Protein AF-A0A9D6J4E8-F1 (afdb_monomer)

Structure (mmCIF, N/CA/C/O backbone):
data_AF-A0A9D6J4E8-F1
#
_entry.id   AF-A0A9D6J4E8-F1
#
loop_
_atom_site.group_PDB
_atom_site.id
_atom_site.type_symbol
_atom_site.label_atom_id
_atom_site.label_alt_id
_atom_site.label_comp_id
_atom_site.label_asym_id
_atom_site.label_entity_id
_atom_site.label_seq_id
_atom_site.pdbx_PDB_ins_code
_atom_site.Cartn_x
_atom_site.Cartn_y
_atom_site.Cartn_z
_atom_site.occupancy
_atom_site.B_iso_or_equiv
_atom_site.auth_seq_id
_atom_site.auth_comp_id
_atom_site.auth_asym_id
_atom_site.auth_atom_id
_atom_site.pdbx_PDB_model_num
ATOM 1 N N . MET A 1 1 ? -9.056 43.939 -8.887 1.00 37.66 1 MET A N 1
ATOM 2 C CA . MET A 1 1 ? -7.813 43.892 -9.694 1.00 37.66 1 MET A CA 1
ATOM 3 C C . MET A 1 1 ? -7.000 42.600 -9.533 1.00 37.66 1 MET A C 1
ATOM 5 O O . MET A 1 1 ? -6.130 42.392 -10.357 1.00 37.66 1 MET A O 1
ATOM 9 N N . LYS A 1 2 ? -7.251 41.715 -8.546 1.00 39.28 2 LYS A N 1
ATOM 10 C CA . LYS A 1 2 ? -6.410 40.517 -8.325 1.00 39.28 2 LYS A CA 1
ATOM 11 C C . LYS A 1 2 ? -6.839 39.243 -9.080 1.00 39.28 2 LYS A C 1
ATOM 13 O O . LYS A 1 2 ? -5.962 38.513 -9.516 1.00 39.28 2 LYS A O 1
ATOM 18 N N . HIS A 1 3 ? -8.134 39.044 -9.361 1.00 45.72 3 HIS A N 1
ATOM 19 C CA . HIS A 1 3 ? -8.596 37.955 -10.249 1.00 45.72 3 HIS A CA 1
ATOM 20 C C . HIS A 1 3 ? -8.100 38.093 -11.700 1.00 45.72 3 HIS A C 1
ATOM 22 O O . HIS A 1 3 ? -7.985 37.099 -12.407 1.00 45.72 3 HIS A O 1
ATOM 28 N N . ALA A 1 4 ? -7.735 39.311 -12.120 1.00 52.03 4 ALA A N 1
ATOM 29 C CA . ALA A 1 4 ? -7.211 39.569 -13.458 1.00 52.03 4 ALA A CA 1
ATOM 30 C C . ALA A 1 4 ? -5.875 38.851 -13.712 1.00 52.03 4 ALA A C 1
ATOM 32 O O . ALA A 1 4 ? -5.639 38.416 -14.828 1.00 52.03 4 ALA A O 1
ATOM 33 N N . ASN A 1 5 ? -5.040 38.673 -12.680 1.00 64.06 5 ASN A N 1
ATOM 34 C CA . ASN A 1 5 ? -3.705 38.099 -12.852 1.00 64.06 5 ASN A CA 1
ATOM 35 C C . ASN A 1 5 ? -3.770 36.584 -13.114 1.00 64.06 5 ASN A C 1
ATOM 37 O O . ASN A 1 5 ? -3.099 36.084 -14.006 1.00 64.06 5 ASN A O 1
ATOM 41 N N . LEU A 1 6 ? -4.638 35.856 -12.397 1.00 69.00 6 LEU A N 1
ATOM 42 C CA . LEU A 1 6 ? -4.825 34.416 -12.609 1.00 69.00 6 LEU A CA 1
ATOM 43 C C . LEU A 1 6 ? -5.526 34.124 -13.945 1.00 69.00 6 LEU A C 1
ATOM 45 O O . LEU A 1 6 ? -5.092 33.244 -14.687 1.00 69.00 6 LEU A O 1
ATOM 49 N N . GLU A 1 7 ? -6.584 34.871 -14.275 1.00 73.12 7 GLU A N 1
ATOM 50 C CA . GLU A 1 7 ? -7.282 34.720 -15.558 1.00 73.12 7 GLU A CA 1
ATOM 51 C C . GLU A 1 7 ? -6.368 35.041 -16.748 1.00 73.12 7 GLU A C 1
ATOM 53 O O . GLU A 1 7 ? -6.394 34.335 -17.760 1.00 73.12 7 GLU A O 1
ATOM 58 N N . GLU A 1 8 ? -5.522 36.066 -16.628 1.00 79.25 8 GLU A N 1
ATOM 59 C CA . GLU A 1 8 ? -4.539 36.434 -17.645 1.00 79.25 8 GLU A CA 1
ATOM 60 C C . GLU A 1 8 ? -3.449 35.366 -17.800 1.00 79.25 8 GLU A C 1
ATOM 62 O O . GLU A 1 8 ? -3.171 34.949 -18.928 1.00 79.25 8 GLU A O 1
ATOM 67 N N . THR A 1 9 ? -2.908 34.828 -16.701 1.00 79.00 9 THR A N 1
ATOM 68 C CA . THR A 1 9 ? -1.948 33.712 -16.743 1.00 79.00 9 THR A CA 1
ATOM 69 C C . THR A 1 9 ? -2.559 32.463 -17.386 1.00 79.00 9 THR A C 1
ATOM 71 O O . THR A 1 9 ? -1.945 31.866 -18.275 1.00 79.00 9 THR A O 1
ATOM 74 N N . ILE A 1 10 ? -3.795 32.089 -17.033 1.00 79.06 10 ILE A N 1
ATOM 75 C CA . ILE A 1 10 ? -4.491 30.936 -17.635 1.00 79.06 10 ILE A CA 1
ATOM 76 C C . ILE A 1 10 ? -4.748 31.167 -19.132 1.00 79.06 10 ILE A C 1
ATOM 78 O O . ILE A 1 10 ? -4.568 30.256 -19.947 1.00 79.06 10 ILE A O 1
ATOM 82 N N . LYS A 1 11 ? -5.124 32.387 -19.529 1.00 82.00 11 LYS A N 1
ATOM 83 C CA . LYS A 1 11 ? -5.341 32.750 -20.936 1.00 82.00 11 LYS A CA 1
ATOM 84 C C . LYS A 1 11 ? -4.042 32.703 -21.743 1.00 82.00 11 LYS A C 1
ATOM 86 O O . LYS A 1 11 ? -4.035 32.152 -22.845 1.00 82.00 11 LYS A O 1
ATOM 91 N N . ASN A 1 12 ? -2.945 33.215 -21.191 1.00 83.38 12 ASN A N 1
ATOM 92 C CA . ASN A 1 12 ? -1.622 33.178 -21.815 1.00 83.38 12 ASN A CA 1
ATOM 93 C C . ASN A 1 12 ? -1.117 31.738 -21.965 1.00 83.38 12 ASN A C 1
ATOM 95 O O . ASN A 1 12 ? -0.636 31.352 -23.035 1.00 83.38 12 ASN A O 1
ATOM 99 N N . MET A 1 13 ? -1.332 30.910 -20.944 1.00 84.06 13 MET A N 1
ATOM 100 C CA . MET A 1 13 ? -1.040 29.482 -20.990 1.00 84.06 13 MET A CA 1
ATOM 101 C C . MET A 1 13 ? -1.853 28.766 -22.073 1.00 84.06 13 MET A C 1
ATOM 103 O O . MET A 1 13 ? -1.303 27.984 -22.847 1.00 84.06 13 MET A O 1
ATOM 107 N N . LEU A 1 14 ? -3.150 29.059 -22.196 1.00 83.12 14 LEU A N 1
ATOM 108 C CA . LEU A 1 14 ? -3.994 28.474 -23.237 1.00 83.12 14 LEU A CA 1
ATOM 109 C C . LEU A 1 14 ? -3.516 28.847 -24.648 1.00 83.12 14 LEU A C 1
ATOM 111 O O . LEU A 1 14 ? -3.473 27.987 -25.530 1.00 83.12 14 LEU A O 1
ATOM 115 N N . VAL A 1 15 ? -3.150 30.112 -24.875 1.00 86.31 15 VAL A N 1
ATOM 116 C CA . VAL A 1 15 ? -2.596 30.573 -26.160 1.00 86.31 15 VAL A CA 1
ATOM 117 C C . VAL A 1 15 ? -1.291 29.841 -26.472 1.00 86.31 15 VAL A C 1
ATOM 119 O O . VAL A 1 15 ? -1.115 29.338 -27.584 1.00 86.31 15 VAL A O 1
ATOM 122 N N . TYR A 1 16 ? -0.414 29.704 -25.478 1.00 87.75 16 TYR A N 1
ATOM 123 C CA . TYR A 1 16 ? 0.835 28.965 -25.614 1.00 87.75 16 TYR A CA 1
ATOM 124 C C . TYR A 1 16 ? 0.600 27.491 -25.979 1.00 87.75 16 TYR A C 1
ATOM 126 O O . TYR A 1 16 ? 1.163 26.989 -26.956 1.00 87.75 16 TYR A O 1
ATOM 134 N N . LEU A 1 17 ? -0.297 26.808 -25.261 1.00 83.75 17 LEU A N 1
ATOM 135 C CA . LEU A 1 17 ? -0.660 25.413 -25.519 1.00 83.75 17 LEU A CA 1
ATOM 136 C C . LEU A 1 17 ? -1.289 25.223 -26.906 1.00 83.75 17 LEU A C 1
ATOM 138 O O . LEU A 1 17 ? -0.965 24.256 -27.596 1.00 83.75 17 LEU A O 1
ATOM 142 N N . LYS A 1 18 ? -2.132 26.162 -27.363 1.00 84.62 18 LYS A N 1
ATOM 143 C CA . LYS A 1 18 ? -2.696 26.149 -28.725 1.00 84.62 18 LYS A CA 1
ATOM 144 C C . LYS A 1 18 ? -1.604 26.180 -29.804 1.00 84.62 18 LYS A C 1
ATOM 146 O O . LYS A 1 18 ? -1.784 25.541 -30.837 1.00 84.62 18 LYS A O 1
ATOM 151 N N . GLY A 1 19 ? -0.479 26.855 -29.556 1.00 83.56 19 GLY A N 1
ATOM 152 C CA . GLY A 1 19 ? 0.679 26.865 -30.455 1.00 83.56 19 GLY A CA 1
ATOM 153 C C . GLY A 1 19 ? 1.569 25.620 -30.351 1.00 83.56 19 GLY A C 1
ATOM 154 O O . GLY A 1 19 ? 2.047 25.124 -31.368 1.00 83.56 19 GLY A O 1
ATOM 155 N N . GLN A 1 20 ? 1.779 25.085 -29.144 1.00 83.75 20 GLN A N 1
ATOM 156 C CA . GLN A 1 20 ? 2.701 23.961 -28.926 1.00 83.75 20 GLN A CA 1
ATOM 157 C C . GLN A 1 20 ? 2.116 22.589 -29.288 1.00 83.75 20 GLN A C 1
ATOM 159 O O . GLN A 1 20 ? 2.841 21.747 -29.819 1.00 83.75 20 GLN A O 1
ATOM 164 N N . MET A 1 21 ? 0.820 22.348 -29.056 1.00 83.62 21 MET A N 1
ATOM 165 C CA . MET A 1 21 ? 0.212 21.026 -29.301 1.00 83.62 21 MET A CA 1
ATOM 166 C C . MET A 1 21 ? 0.332 20.551 -30.761 1.00 83.62 21 MET A C 1
ATOM 168 O O . MET A 1 21 ? 0.753 19.411 -30.979 1.00 83.62 21 MET A O 1
ATOM 172 N N . PRO A 1 22 ? 0.083 21.397 -31.782 1.00 84.44 22 PRO A N 1
ATOM 173 C CA . PRO A 1 22 ? 0.305 21.014 -33.175 1.00 84.44 22 PRO A CA 1
ATOM 174 C C . PRO A 1 22 ? 1.774 20.705 -33.494 1.00 84.44 22 PRO A C 1
ATOM 176 O O . PRO A 1 22 ? 2.050 19.791 -34.269 1.00 84.44 22 PRO A O 1
ATOM 179 N N . LEU A 1 23 ? 2.718 21.433 -32.886 1.00 83.62 23 LEU A N 1
ATOM 180 C CA . LEU A 1 23 ? 4.156 21.251 -33.117 1.00 83.62 23 LEU A CA 1
ATOM 181 C C . LEU A 1 23 ? 4.665 19.926 -32.550 1.00 83.62 23 LEU A C 1
ATOM 183 O O . LEU A 1 23 ? 5.508 19.287 -33.178 1.00 83.62 23 LEU A O 1
ATOM 187 N N . ILE A 1 24 ? 4.143 19.511 -31.393 1.00 81.50 24 ILE A N 1
ATOM 188 C CA . ILE A 1 24 ? 4.429 18.203 -30.793 1.00 81.50 24 ILE A CA 1
ATOM 189 C C . ILE A 1 24 ? 3.800 17.095 -31.650 1.00 81.50 24 ILE A C 1
ATOM 191 O O . ILE A 1 24 ? 4.481 16.144 -32.019 1.00 81.50 24 ILE A O 1
ATOM 195 N N . ASN A 1 25 ? 2.536 17.251 -32.054 1.00 81.00 25 ASN A N 1
ATOM 196 C CA . ASN A 1 25 ? 1.815 16.256 -32.858 1.00 81.00 25 ASN A CA 1
ATOM 197 C C . ASN A 1 25 ? 2.402 16.048 -34.268 1.00 81.00 25 ASN A C 1
ATOM 199 O O . ASN A 1 25 ? 2.257 14.972 -34.850 1.00 81.00 25 ASN A O 1
ATOM 203 N N . ALA A 1 26 ? 3.048 17.072 -34.832 1.00 82.50 26 ALA A N 1
ATOM 204 C CA . ALA A 1 26 ? 3.680 17.010 -36.147 1.00 82.50 26 ALA A CA 1
ATOM 205 C C . ALA A 1 26 ? 5.002 16.217 -36.163 1.00 82.50 26 ALA A C 1
ATOM 207 O O . ALA A 1 26 ? 5.505 15.906 -37.247 1.00 82.50 26 ALA A O 1
ATOM 208 N N . LYS A 1 27 ? 5.582 15.900 -34.996 1.00 83.44 27 LYS A N 1
ATOM 209 C CA . LYS A 1 27 ? 6.838 15.142 -34.913 1.00 83.44 27 LYS A CA 1
ATOM 210 C C . LYS A 1 27 ? 6.622 13.691 -35.327 1.00 83.44 27 LYS A C 1
ATOM 212 O O . LYS A 1 27 ? 5.590 13.094 -35.031 1.00 83.44 27 LYS A O 1
ATOM 217 N N . ARG A 1 28 ? 7.592 13.114 -36.040 1.00 73.19 28 ARG A N 1
ATOM 218 C CA . ARG A 1 28 ? 7.458 11.754 -36.598 1.00 73.19 28 ARG A CA 1
ATOM 219 C C . ARG A 1 28 ? 8.151 10.705 -35.747 1.00 73.19 28 ARG A C 1
ATOM 221 O O . ARG A 1 28 ? 7.753 9.544 -35.779 1.00 73.19 28 ARG A O 1
ATOM 228 N N . THR A 1 29 ? 9.158 11.110 -34.981 1.00 73.06 29 THR A N 1
ATOM 229 C CA . THR A 1 29 ? 9.931 10.219 -34.117 1.00 73.06 29 THR A CA 1
ATOM 230 C C . THR A 1 29 ? 9.710 10.554 -32.643 1.00 73.06 29 THR A C 1
ATOM 232 O O . THR A 1 29 ? 9.351 11.677 -32.281 1.00 73.06 29 THR A O 1
ATOM 235 N N . ARG A 1 30 ? 9.918 9.553 -31.779 1.00 69.56 30 ARG A N 1
ATOM 236 C CA . ARG A 1 30 ? 9.849 9.709 -30.319 1.00 69.56 30 ARG A CA 1
ATOM 237 C C . ARG A 1 30 ? 10.812 10.791 -29.835 1.00 69.56 30 ARG A C 1
ATOM 239 O O . ARG A 1 30 ? 10.417 11.643 -29.047 1.00 69.56 30 ARG A O 1
ATOM 246 N N . ASP A 1 31 ? 12.046 10.775 -30.327 1.00 70.88 31 ASP A N 1
ATOM 247 C CA . ASP A 1 31 ? 13.104 11.670 -29.852 1.00 70.88 31 ASP A CA 1
ATOM 248 C C . ASP A 1 31 ? 12.828 13.134 -30.225 1.00 70.88 31 ASP A C 1
ATOM 250 O O . ASP A 1 31 ? 13.025 14.032 -29.409 1.00 70.88 31 ASP A O 1
ATOM 254 N N . GLU A 1 32 ? 12.259 13.384 -31.408 1.00 76.00 32 GLU A N 1
ATOM 255 C CA . GLU A 1 32 ? 11.808 14.720 -31.817 1.00 76.00 32 GLU A CA 1
ATOM 256 C C . GLU A 1 32 ? 10.644 15.242 -30.963 1.00 76.00 32 GLU A C 1
ATOM 258 O O . GLU A 1 32 ? 10.605 16.429 -30.627 1.00 76.00 32 GLU A O 1
ATOM 263 N N . ALA A 1 33 ? 9.687 14.372 -30.621 1.00 74.50 33 ALA A N 1
ATOM 264 C CA . ALA A 1 33 ? 8.556 14.726 -29.767 1.00 74.50 33 ALA A CA 1
ATOM 265 C C . ALA A 1 33 ? 9.020 15.040 -28.338 1.00 74.50 33 ALA A C 1
ATOM 267 O O . ALA A 1 33 ? 8.624 16.057 -27.773 1.00 74.50 33 ALA A O 1
ATOM 268 N N . VAL A 1 34 ? 9.913 14.215 -27.782 1.00 71.88 34 VAL A N 1
ATOM 269 C CA . VAL A 1 34 ? 10.505 14.416 -26.450 1.00 71.88 34 VAL A CA 1
ATOM 270 C C . VAL A 1 34 ? 11.312 15.712 -26.395 1.00 71.88 34 VAL A C 1
ATOM 272 O O . VAL A 1 34 ? 11.173 16.478 -25.443 1.00 71.88 34 VAL A O 1
ATOM 275 N N . PHE A 1 35 ? 12.097 16.012 -27.430 1.00 78.56 35 PHE A N 1
ATOM 276 C CA . PHE A 1 35 ? 12.834 17.271 -27.517 1.00 78.56 35 PHE A CA 1
ATOM 277 C C . PHE A 1 35 ? 11.896 18.488 -27.559 1.00 78.56 35 PHE A C 1
ATOM 279 O O . PHE A 1 35 ? 12.124 19.476 -26.861 1.00 78.56 35 PHE A O 1
ATOM 286 N N . GLN A 1 36 ? 10.796 18.408 -28.315 1.00 80.44 36 GLN A N 1
ATOM 287 C CA . GLN A 1 36 ? 9.792 19.476 -28.357 1.00 80.44 36 GLN A CA 1
ATOM 288 C C . GLN A 1 36 ? 9.077 19.653 -27.008 1.00 80.44 36 GLN A C 1
ATOM 290 O O . GLN A 1 36 ? 8.837 20.782 -26.583 1.00 80.44 36 GLN A O 1
ATOM 295 N N . ILE A 1 37 ? 8.773 18.553 -26.312 1.00 78.88 37 ILE A N 1
ATOM 296 C CA . ILE A 1 37 ? 8.213 18.575 -24.954 1.00 78.88 37 ILE A CA 1
ATOM 297 C C . ILE A 1 37 ? 9.196 19.249 -23.992 1.00 78.88 37 ILE A C 1
ATOM 299 O O . ILE A 1 37 ? 8.795 20.118 -23.223 1.00 78.88 37 ILE A O 1
ATOM 303 N N . GLN A 1 38 ? 10.489 18.928 -24.082 1.00 77.94 38 GLN A N 1
ATOM 304 C CA . GLN A 1 38 ? 11.520 19.552 -23.255 1.00 77.94 38 GLN A CA 1
ATOM 305 C C . GLN A 1 38 ? 11.602 21.068 -23.463 1.00 77.94 38 GLN A C 1
ATOM 307 O O . GLN A 1 38 ? 11.731 21.815 -22.495 1.00 77.94 38 GLN A O 1
ATOM 312 N N . GLN A 1 39 ? 11.466 21.538 -24.703 1.00 79.38 39 GLN A N 1
ATOM 313 C CA . GLN A 1 39 ? 11.395 22.972 -24.985 1.00 79.38 39 GLN A CA 1
ATOM 314 C C . GLN A 1 39 ? 10.123 23.621 -24.424 1.00 79.38 39 GLN A C 1
ATOM 316 O O . GLN A 1 39 ? 10.170 24.763 -23.968 1.00 79.38 39 GLN A O 1
ATOM 321 N N . ALA A 1 40 ? 8.998 22.900 -24.426 1.00 79.88 40 ALA A N 1
ATOM 322 C CA . ALA A 1 40 ? 7.738 23.408 -23.894 1.00 79.88 40 ALA A CA 1
ATOM 323 C C . ALA A 1 40 ? 7.721 23.504 -22.357 1.00 79.88 40 ALA A C 1
ATOM 325 O O . ALA A 1 40 ? 7.070 24.383 -21.789 1.00 79.88 40 ALA A O 1
ATOM 326 N N . LEU A 1 41 ? 8.464 22.628 -21.679 1.00 77.69 41 LEU A N 1
ATOM 327 C CA . LEU A 1 41 ? 8.456 22.497 -20.222 1.00 77.69 41 LEU A CA 1
ATOM 328 C C . LEU A 1 41 ? 8.928 23.728 -19.466 1.00 77.69 41 LEU A C 1
ATOM 330 O O . LEU A 1 41 ? 8.362 24.027 -18.421 1.00 77.69 41 LEU A O 1
ATOM 334 N N . ASN A 1 42 ? 9.935 24.442 -19.967 1.00 76.50 42 ASN A N 1
ATOM 335 C CA . ASN A 1 42 ? 10.449 25.622 -19.269 1.00 76.50 42 ASN A CA 1
ATOM 336 C C . ASN A 1 42 ? 9.353 26.681 -19.095 1.00 76.50 42 ASN A C 1
ATOM 338 O O . ASN A 1 42 ? 9.220 27.254 -18.021 1.00 76.50 42 ASN A O 1
ATOM 342 N N . ASN A 1 43 ? 8.509 26.861 -20.112 1.00 79.44 43 ASN A N 1
ATOM 343 C CA . ASN A 1 43 ? 7.391 27.796 -20.043 1.00 79.44 43 ASN A CA 1
ATOM 344 C C . ASN A 1 43 ? 6.227 27.241 -19.214 1.00 79.44 43 ASN A C 1
ATOM 346 O O . ASN A 1 43 ? 5.610 27.991 -18.467 1.00 79.44 43 ASN A O 1
ATOM 350 N N . LEU A 1 44 ? 5.945 25.934 -19.289 1.00 79.50 44 LEU A N 1
ATOM 351 C CA . LEU A 1 44 ? 4.917 25.309 -18.443 1.00 79.50 44 LEU A CA 1
ATOM 352 C C . LEU A 1 44 ? 5.270 25.368 -16.952 1.00 79.50 44 LEU A C 1
ATOM 354 O O . LEU A 1 44 ? 4.382 25.579 -16.132 1.00 79.50 44 LEU A O 1
ATOM 358 N N . ARG A 1 45 ? 6.555 25.241 -16.601 1.00 79.25 45 ARG A N 1
ATOM 359 C CA . ARG A 1 45 ? 7.051 25.443 -15.233 1.00 79.25 45 ARG A CA 1
ATOM 360 C C . ARG A 1 45 ? 6.832 26.878 -14.769 1.00 79.25 45 ARG A C 1
ATOM 362 O O . ARG A 1 45 ? 6.291 27.068 -13.689 1.00 79.25 45 ARG A O 1
ATOM 369 N N . SER A 1 46 ? 7.171 27.864 -15.601 1.00 79.06 46 SER A N 1
ATOM 370 C CA . SER A 1 46 ? 6.906 29.272 -15.286 1.00 79.06 46 SER A CA 1
ATOM 371 C C . SER A 1 46 ? 5.415 29.537 -15.072 1.00 79.06 46 SER A C 1
ATOM 373 O O . SER A 1 46 ? 5.053 30.133 -14.064 1.00 79.06 46 SER A O 1
ATOM 375 N N . PHE A 1 47 ? 4.540 29.014 -15.940 1.00 80.31 47 PHE A N 1
ATOM 376 C CA . PHE A 1 47 ? 3.091 29.148 -15.758 1.00 80.31 47 PHE A CA 1
ATOM 377 C C . PHE A 1 47 ? 2.591 28.466 -14.480 1.00 80.31 47 PHE A C 1
ATOM 379 O O . PHE A 1 47 ? 1.741 29.027 -13.796 1.00 80.31 47 PHE A O 1
ATOM 386 N N . ALA A 1 48 ? 3.117 27.288 -14.127 1.00 74.19 48 ALA A N 1
ATOM 387 C CA . ALA A 1 48 ? 2.767 26.615 -12.876 1.00 74.19 48 ALA A CA 1
ATOM 388 C C . ALA A 1 48 ? 3.127 27.479 -11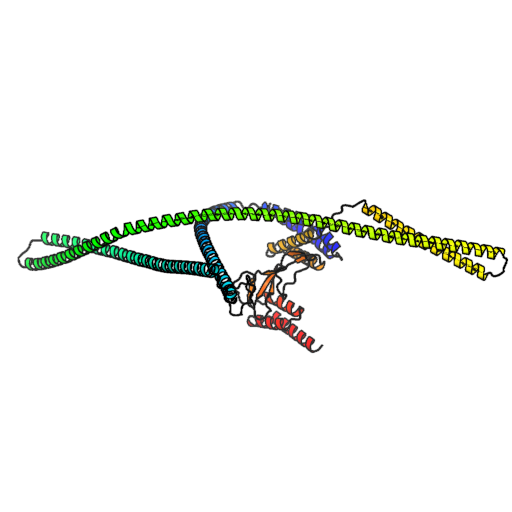.656 1.00 74.19 48 ALA A C 1
ATOM 390 O O . ALA A 1 48 ? 2.275 27.721 -10.805 1.00 74.19 48 ALA A O 1
ATOM 391 N N . THR A 1 49 ? 4.349 28.015 -11.616 1.00 77.81 49 THR A N 1
ATOM 392 C CA . THR A 1 49 ? 4.804 28.897 -10.533 1.00 77.81 49 THR A CA 1
ATOM 393 C C . THR A 1 49 ? 4.007 30.202 -10.476 1.00 77.81 49 THR A C 1
ATOM 395 O O . THR A 1 49 ? 3.647 30.654 -9.394 1.00 77.81 49 THR A O 1
ATOM 398 N N . GLU A 1 50 ? 3.682 30.808 -11.619 1.00 76.06 50 GLU A N 1
ATOM 399 C CA . GLU A 1 50 ? 2.847 32.016 -11.676 1.00 76.06 50 GLU A CA 1
ATOM 400 C C . GLU A 1 50 ? 1.423 31.761 -11.168 1.00 76.06 50 GLU A C 1
ATOM 402 O O . GLU A 1 50 ? 0.886 32.580 -10.425 1.00 76.06 50 GLU A O 1
ATOM 407 N N . ILE A 1 51 ? 0.828 30.614 -11.514 1.00 73.38 51 ILE A N 1
ATOM 408 C CA . ILE A 1 51 ? -0.488 30.200 -11.010 1.00 73.38 51 ILE A CA 1
ATOM 409 C C . ILE A 1 51 ? -0.436 29.973 -9.496 1.00 73.38 51 ILE A C 1
ATOM 411 O O . ILE A 1 51 ? -1.331 30.428 -8.787 1.00 73.38 51 ILE A O 1
ATOM 415 N N . GLU A 1 52 ? 0.605 29.315 -8.985 1.00 71.44 52 GLU A N 1
ATOM 416 C CA . GLU A 1 52 ? 0.795 29.095 -7.546 1.00 71.44 52 GLU A CA 1
ATOM 417 C C . GLU A 1 52 ? 0.964 30.414 -6.781 1.00 71.44 52 GLU A C 1
ATOM 419 O O . GLU A 1 52 ? 0.327 30.620 -5.747 1.00 71.44 52 GLU A O 1
ATOM 424 N N . LEU A 1 53 ? 1.757 31.345 -7.315 1.00 69.62 53 LEU A N 1
ATOM 425 C CA . LEU A 1 53 ? 1.943 32.675 -6.736 1.00 69.62 53 LEU A CA 1
ATOM 426 C C . LEU A 1 53 ? 0.657 33.508 -6.788 1.00 69.62 53 LEU A C 1
ATOM 428 O O . LEU A 1 53 ? 0.341 34.203 -5.820 1.00 69.62 53 LEU A O 1
ATOM 432 N N . ALA A 1 54 ? -0.103 33.434 -7.883 1.00 66.38 54 ALA A N 1
ATOM 433 C CA . ALA A 1 54 ? -1.384 34.120 -8.030 1.00 66.38 54 ALA A CA 1
ATOM 434 C C . ALA A 1 54 ? -2.448 33.555 -7.074 1.00 66.38 54 ALA A C 1
ATOM 436 O O . ALA A 1 54 ? -3.172 34.326 -6.447 1.00 66.38 54 ALA A O 1
ATOM 437 N N . ALA A 1 55 ? -2.490 32.231 -6.900 1.00 62.06 55 ALA A N 1
ATOM 438 C CA . ALA A 1 55 ? -3.369 31.563 -5.943 1.00 62.06 55 ALA A CA 1
ATOM 439 C C . ALA A 1 55 ? -3.002 31.896 -4.485 1.00 62.06 55 ALA A C 1
ATOM 441 O O . ALA A 1 55 ? -3.883 32.094 -3.655 1.00 62.06 55 ALA A O 1
ATOM 442 N N . ALA A 1 56 ? -1.710 32.026 -4.167 1.00 56.44 56 ALA A N 1
ATOM 443 C CA . ALA A 1 56 ? -1.242 32.387 -2.827 1.00 56.44 56 ALA A CA 1
ATOM 444 C C . ALA A 1 56 ? -1.464 33.870 -2.463 1.00 56.44 56 ALA A C 1
ATOM 446 O O . ALA A 1 56 ? -1.423 34.232 -1.288 1.00 56.44 56 ALA A O 1
ATOM 447 N N . SER A 1 57 ? -1.673 34.748 -3.451 1.00 51.38 57 SER A N 1
ATOM 448 C CA . SER A 1 57 ? -1.772 36.203 -3.256 1.00 51.38 57 SER A CA 1
ATOM 449 C C . SER A 1 57 ? -3.202 36.761 -3.322 1.00 51.38 57 SER A C 1
ATOM 451 O O . SER A 1 57 ? -3.391 37.988 -3.281 1.00 51.38 57 SER A O 1
ATOM 453 N N . GLU A 1 58 ? -4.202 35.876 -3.360 1.00 50.31 58 GLU A N 1
ATOM 454 C CA . GLU A 1 58 ? -5.632 36.179 -3.297 1.00 50.31 58 GLU A CA 1
ATOM 455 C C . GLU A 1 58 ? -6.044 36.566 -1.854 1.00 50.31 58 GLU A C 1
ATOM 457 O O . GLU A 1 58 ? -6.035 35.724 -0.958 1.00 50.31 58 GLU A O 1
ATOM 462 N N . PRO A 1 59 ? -6.381 37.840 -1.558 1.00 45.03 59 PRO A N 1
ATOM 463 C CA . PRO A 1 59 ? -6.980 38.203 -0.287 1.00 45.03 59 PRO A CA 1
ATOM 464 C C . PRO A 1 59 ? -8.470 37.874 -0.369 1.00 45.03 59 PRO A C 1
ATOM 466 O O . PRO A 1 59 ? -9.187 38.430 -1.206 1.00 45.03 59 PRO A O 1
ATOM 469 N N . GLN A 1 60 ? -8.942 37.001 0.517 1.00 45.66 60 GLN A N 1
ATOM 470 C CA . GLN A 1 60 ? -10.373 36.853 0.765 1.00 45.66 60 GLN A CA 1
ATOM 471 C C . GLN A 1 60 ? -10.973 38.227 1.109 1.00 45.66 60 GLN A C 1
ATOM 473 O O . GLN A 1 60 ? -10.312 39.072 1.722 1.00 45.66 60 GLN A O 1
ATOM 478 N N . SER A 1 61 ? -12.202 38.487 0.655 1.00 48.03 61 SER A N 1
ATOM 479 C CA . SER A 1 61 ? -12.869 39.783 0.826 1.00 48.03 61 SER A CA 1
ATOM 480 C C . SER A 1 61 ? -12.858 40.217 2.309 1.00 48.03 61 SER A C 1
ATOM 482 O O . SER A 1 61 ? -12.938 39.366 3.187 1.00 48.03 61 SER A O 1
ATOM 484 N N . PRO A 1 62 ? -12.757 41.512 2.660 1.00 50.91 62 PRO A N 1
ATOM 485 C CA . PRO A 1 62 ? -12.650 41.938 4.063 1.00 50.91 62 PRO A CA 1
ATOM 486 C C . PRO A 1 62 ? -13.924 41.700 4.897 1.00 50.91 62 PRO A C 1
ATOM 488 O O . PRO A 1 62 ? -13.851 41.722 6.125 1.00 50.91 62 PRO A O 1
ATOM 491 N N . SER A 1 63 ? -15.083 41.477 4.265 1.00 47.50 63 SER A N 1
ATOM 492 C CA . SER A 1 63 ? -16.314 41.049 4.947 1.00 47.50 63 SER A CA 1
ATOM 493 C C . SER A 1 63 ? -16.323 39.546 5.196 1.00 47.50 63 SER A C 1
ATOM 495 O O . SER A 1 63 ? -16.639 39.120 6.305 1.00 47.50 63 SER A O 1
ATOM 497 N N . ASP A 1 64 ? -15.896 38.757 4.209 1.00 45.41 64 ASP A N 1
ATOM 498 C CA . ASP A 1 64 ? -15.811 37.308 4.359 1.00 45.41 64 ASP A CA 1
ATOM 499 C C . ASP A 1 64 ? -14.645 36.948 5.267 1.00 45.41 64 ASP A C 1
ATOM 501 O O . ASP A 1 64 ? -14.805 36.092 6.105 1.00 45.41 64 ASP A O 1
ATOM 505 N N . SER A 1 65 ? -13.522 37.666 5.228 1.00 46.88 65 SER A N 1
ATOM 506 C CA . SER A 1 65 ? -12.390 37.480 6.137 1.00 46.88 65 SER A CA 1
ATOM 507 C C . SER A 1 65 ? -12.747 37.810 7.580 1.00 46.88 65 SER A C 1
ATOM 509 O O . SER A 1 65 ? -12.261 37.121 8.457 1.00 46.88 65 SER A O 1
ATOM 511 N N . LYS A 1 66 ? -13.593 38.805 7.871 1.00 50.69 66 LYS A N 1
ATOM 512 C CA . LYS A 1 66 ? -14.021 39.064 9.258 1.00 50.69 66 LYS A CA 1
ATOM 513 C C . LYS A 1 66 ? -15.018 38.024 9.756 1.00 50.69 66 LYS A C 1
ATOM 515 O O . LYS A 1 66 ? -14.896 37.585 10.894 1.00 50.69 66 LYS A O 1
ATOM 520 N N . ASN A 1 67 ? -15.958 37.611 8.908 1.00 53.94 67 ASN A N 1
ATOM 521 C CA . ASN A 1 67 ? -16.917 36.561 9.247 1.00 53.94 67 ASN A CA 1
ATOM 522 C C . ASN A 1 67 ? -16.233 35.194 9.354 1.00 53.94 67 ASN A C 1
ATOM 524 O O . ASN A 1 67 ? -16.467 34.488 10.321 1.00 53.94 67 ASN A O 1
ATOM 528 N N . LEU A 1 68 ? -15.318 34.876 8.439 1.00 51.69 68 LEU A N 1
ATOM 529 C CA . LEU A 1 68 ? -14.481 33.681 8.456 1.00 51.69 68 LEU A CA 1
ATOM 530 C C . LEU A 1 68 ? -13.442 33.737 9.562 1.00 51.69 68 LEU A C 1
ATOM 532 O O . LEU A 1 68 ? -13.147 32.689 10.094 1.00 51.69 68 LEU A O 1
ATOM 536 N N . SER A 1 69 ? -12.890 34.895 9.942 1.00 55.44 69 SER A N 1
ATOM 537 C CA . SER A 1 69 ? -12.013 35.010 11.118 1.00 55.44 69 SER A CA 1
ATOM 538 C C . SER A 1 69 ? -12.795 34.809 12.407 1.00 55.44 69 SER A C 1
ATOM 540 O O . SER A 1 69 ? -12.286 34.168 13.313 1.00 55.44 69 SER A O 1
ATOM 542 N N . HIS A 1 70 ? -14.032 35.300 12.484 1.00 62.06 70 HIS A N 1
ATOM 543 C CA . HIS A 1 70 ? -14.895 35.079 13.638 1.00 62.06 70 HIS A CA 1
ATOM 544 C C . HIS A 1 70 ? -15.396 33.628 13.711 1.00 62.06 70 HIS A C 1
ATOM 546 O O . HIS A 1 70 ? -15.344 33.010 14.771 1.00 62.06 70 HIS A O 1
ATOM 552 N N . GLU A 1 71 ? -15.809 33.042 12.585 1.00 62.12 71 GLU A N 1
ATOM 553 C CA . GLU A 1 71 ? -16.118 31.614 12.486 1.00 62.12 71 GLU A CA 1
ATOM 554 C C . GLU A 1 71 ? -14.871 30.759 12.703 1.00 62.12 71 GLU A C 1
ATOM 556 O O . GLU A 1 71 ? -14.976 29.741 13.371 1.00 62.12 71 GLU A O 1
ATOM 561 N N . LEU A 1 72 ? -13.688 31.170 12.235 1.00 59.22 72 LEU A N 1
ATOM 562 C CA . LEU A 1 72 ? -12.415 30.508 12.528 1.00 59.22 72 LEU A CA 1
ATOM 563 C C . LEU A 1 72 ? -12.075 30.617 13.998 1.00 59.22 72 LEU A C 1
ATOM 565 O O . LEU A 1 72 ? -11.594 29.637 14.523 1.00 59.22 72 LEU A O 1
ATOM 569 N N . GLU A 1 73 ? -12.317 31.731 14.679 1.00 69.44 73 GLU A N 1
ATOM 570 C CA . GLU A 1 73 ? -12.098 31.827 16.123 1.00 69.44 73 GLU A CA 1
ATOM 571 C C . GLU A 1 73 ? -13.063 30.915 16.882 1.00 69.44 73 GLU A C 1
ATOM 573 O O . GLU A 1 73 ? -12.644 30.188 17.779 1.00 69.44 73 GLU A O 1
ATOM 578 N N . ILE A 1 74 ? -14.343 30.880 16.500 1.00 68.31 74 ILE A N 1
ATOM 579 C CA . ILE A 1 74 ? -15.340 29.984 17.105 1.00 68.31 74 ILE A CA 1
ATOM 580 C C . ILE A 1 74 ? -14.979 28.521 16.836 1.00 68.31 74 ILE A C 1
ATOM 582 O O . ILE A 1 74 ? -14.991 27.702 17.757 1.00 68.31 74 ILE A O 1
ATOM 586 N N . LEU A 1 75 ? -14.623 28.193 15.595 1.00 58.50 75 LEU A N 1
ATOM 587 C CA . LEU A 1 75 ? -14.205 26.860 15.185 1.00 58.50 75 LEU A CA 1
ATOM 588 C C . LEU A 1 75 ? -12.855 26.498 15.786 1.00 58.50 75 LEU A C 1
ATOM 590 O O . LEU A 1 75 ? -12.709 25.364 16.190 1.00 58.50 75 LEU A O 1
ATOM 594 N N . GLN A 1 76 ? -11.902 27.413 15.938 1.00 65.94 76 GLN A N 1
ATOM 595 C CA . GLN A 1 76 ? -10.627 27.182 16.623 1.00 65.94 76 GLN A CA 1
ATOM 596 C C . GLN A 1 76 ? -10.857 26.951 18.106 1.00 65.94 76 GLN A C 1
ATOM 598 O O . GLN A 1 76 ? -10.227 26.078 18.679 1.00 65.94 76 GLN A O 1
ATOM 603 N N . HIS A 1 77 ? -11.783 27.669 18.737 1.00 71.38 77 HIS A N 1
ATOM 604 C CA . HIS A 1 77 ? -12.076 27.483 20.151 1.00 71.38 77 HIS A CA 1
ATOM 605 C C . HIS A 1 77 ? -12.869 26.192 20.407 1.00 71.38 77 HIS A C 1
ATOM 607 O O . HIS A 1 77 ? -12.672 25.539 21.435 1.00 71.38 77 HIS A O 1
ATOM 613 N N . ALA A 1 78 ? -13.755 25.811 19.481 1.00 62.16 78 ALA A N 1
ATOM 614 C CA . ALA A 1 78 ? -14.439 24.522 19.481 1.00 62.16 78 ALA A CA 1
ATOM 615 C C . ALA A 1 78 ? -13.467 23.384 19.155 1.00 62.16 78 ALA A C 1
ATOM 617 O O . ALA A 1 78 ? -13.491 22.360 19.827 1.00 62.16 78 ALA A O 1
ATOM 618 N N . ASN A 1 79 ? -12.571 23.588 18.193 1.00 61.97 79 ASN A N 1
ATOM 619 C CA . ASN A 1 79 ? -11.559 22.628 17.789 1.00 61.97 79 ASN A CA 1
ATOM 620 C C . ASN A 1 79 ? -10.498 22.474 18.875 1.00 61.97 79 ASN A C 1
ATOM 622 O O . ASN A 1 79 ? -10.165 21.354 19.166 1.00 61.97 79 ASN A O 1
ATOM 626 N N . GLN A 1 80 ? -10.091 23.512 19.607 1.00 72.12 80 GLN A N 1
ATOM 627 C CA . GLN A 1 80 ? -9.228 23.383 20.791 1.00 72.12 80 GLN A CA 1
ATOM 628 C C . GLN A 1 80 ? -9.902 22.609 21.930 1.00 72.12 80 GLN A C 1
ATOM 630 O O . GLN A 1 80 ? -9.241 21.874 22.658 1.00 72.12 80 GLN A O 1
ATOM 635 N N . ARG A 1 81 ? -11.224 22.750 22.109 1.00 70.00 81 ARG A N 1
ATOM 636 C CA . ARG A 1 81 ? -11.973 21.946 23.092 1.00 70.00 81 ARG A CA 1
ATOM 637 C C . ARG A 1 81 ? -12.130 20.501 22.640 1.00 70.00 81 ARG A C 1
ATOM 639 O O . ARG A 1 81 ? -11.988 19.603 23.462 1.00 70.00 81 ARG A O 1
ATOM 646 N N . MET A 1 82 ? -12.427 20.283 21.361 1.00 62.06 82 MET A N 1
ATOM 647 C CA . MET A 1 82 ? -12.514 18.949 20.777 1.00 62.06 82 MET A CA 1
ATOM 648 C C . MET A 1 82 ? -11.146 18.288 20.727 1.00 62.06 82 MET A C 1
ATOM 650 O O . MET A 1 82 ? -11.069 17.132 21.079 1.00 62.06 82 MET A O 1
ATOM 654 N N . GLU A 1 83 ? -10.080 19.006 20.393 1.00 67.12 83 GLU A N 1
ATOM 655 C CA . GLU A 1 83 ? -8.686 18.579 20.477 1.00 67.12 83 GLU A CA 1
ATOM 656 C C . GLU A 1 83 ? -8.336 18.276 21.924 1.00 67.12 83 GLU A C 1
ATOM 658 O O . GLU A 1 83 ? -7.811 17.214 22.175 1.00 67.12 83 GLU A O 1
ATOM 663 N N . GLY A 1 84 ? -8.693 19.112 22.903 1.00 73.00 84 GLY A N 1
ATOM 664 C CA . GLY A 1 84 ? -8.477 18.805 24.321 1.00 73.00 84 GLY A CA 1
ATOM 665 C C . GLY A 1 84 ? -9.207 17.538 24.786 1.00 73.00 84 GLY A C 1
ATOM 666 O O . GLY A 1 84 ? -8.625 16.710 25.482 1.00 73.00 84 GLY A O 1
ATOM 667 N N . ALA A 1 85 ? -10.462 17.349 24.368 1.00 66.12 85 ALA A N 1
ATOM 668 C CA . ALA A 1 85 ? -11.233 16.139 24.654 1.00 66.12 85 ALA A CA 1
ATOM 669 C C . ALA A 1 85 ? -10.699 14.916 23.888 1.00 66.12 85 ALA A C 1
ATOM 671 O O . ALA A 1 85 ? -10.624 13.826 24.444 1.00 66.12 85 ALA A O 1
ATOM 672 N N . LEU A 1 86 ? -10.279 15.103 22.638 1.00 60.03 86 LEU A N 1
ATOM 673 C CA . LEU A 1 86 ? -9.675 14.087 21.785 1.00 60.03 86 LEU A CA 1
ATOM 674 C C . LEU A 1 86 ? -8.294 13.713 22.309 1.00 60.03 86 LEU A C 1
ATOM 676 O O . LEU A 1 86 ? -7.986 12.542 22.300 1.00 60.03 86 LEU A O 1
ATOM 680 N N . PHE A 1 87 ? -7.495 14.646 22.821 1.00 71.25 87 PHE A N 1
ATOM 681 C CA . PHE A 1 87 ? -6.209 14.384 23.462 1.00 71.25 87 PHE A CA 1
ATOM 682 C C . PHE A 1 87 ? -6.408 13.615 24.761 1.00 71.25 87 PHE A C 1
ATOM 684 O O . PHE A 1 87 ? -5.673 12.673 25.005 1.00 71.25 87 PHE A O 1
ATOM 691 N N . GLN A 1 88 ? -7.434 13.933 25.554 1.00 72.00 88 GLN A N 1
ATOM 692 C CA . GLN A 1 88 ? -7.771 13.132 26.734 1.00 72.00 88 GLN A CA 1
ATOM 693 C C . GLN A 1 88 ? -8.255 11.723 26.366 1.00 72.00 88 GLN A C 1
ATOM 695 O O . GLN A 1 88 ? -7.880 10.759 27.028 1.00 72.00 88 GLN A O 1
ATOM 700 N N . GLU A 1 89 ? -9.074 11.576 25.324 1.00 67.44 89 GLU A N 1
ATOM 701 C CA . GLU A 1 89 ? -9.521 10.261 24.848 1.00 67.44 89 GLU A CA 1
ATOM 702 C C . GLU A 1 89 ? -8.420 9.498 24.103 1.00 67.44 89 GLU A C 1
ATOM 704 O O . GLU A 1 89 ? -8.357 8.280 24.205 1.00 67.44 89 GLU A O 1
ATOM 709 N N . MET A 1 90 ? -7.509 10.187 23.418 1.00 64.25 90 MET A N 1
ATOM 710 C CA . MET A 1 90 ? -6.315 9.613 22.803 1.00 64.25 90 MET A CA 1
ATOM 711 C C . MET A 1 90 ? -5.313 9.199 23.867 1.00 64.25 90 MET A C 1
ATOM 713 O O . MET A 1 90 ? -4.778 8.116 23.733 1.00 64.25 90 MET A O 1
ATOM 717 N N . ASP A 1 91 ? -5.111 9.963 24.941 1.00 71.81 91 ASP A N 1
ATOM 718 C CA . ASP A 1 91 ? -4.279 9.544 26.074 1.00 71.81 91 ASP A CA 1
ATOM 719 C C . ASP A 1 91 ? -4.874 8.304 26.743 1.00 71.81 91 ASP A C 1
ATOM 721 O O . ASP A 1 91 ? -4.157 7.347 27.013 1.00 71.81 91 ASP A O 1
ATOM 725 N N . LYS A 1 92 ? -6.197 8.254 26.948 1.00 72.75 92 LYS A N 1
ATOM 726 C CA . LYS A 1 92 ? -6.864 7.043 27.456 1.00 72.75 92 LYS A CA 1
ATOM 727 C C . LYS A 1 92 ? -6.732 5.872 26.486 1.00 72.75 92 LYS A C 1
ATOM 729 O O . LYS A 1 92 ? -6.380 4.779 26.908 1.00 72.75 92 LYS A O 1
ATOM 734 N N . ALA A 1 93 ? -6.988 6.080 25.197 1.00 64.50 93 ALA A N 1
ATOM 735 C CA . ALA A 1 93 ? -6.890 5.040 24.178 1.00 64.50 93 ALA A CA 1
ATOM 736 C C . ALA A 1 93 ? -5.444 4.585 23.954 1.00 64.50 93 ALA A C 1
ATOM 738 O O . ALA A 1 93 ? -5.216 3.416 23.665 1.00 64.50 93 ALA A O 1
ATOM 739 N N . GLN A 1 94 ? -4.471 5.476 24.115 1.00 69.75 94 GLN A N 1
ATOM 740 C CA . GLN A 1 94 ? -3.050 5.183 24.016 1.00 69.75 94 GLN A CA 1
ATOM 741 C C . GLN A 1 94 ? -2.570 4.447 25.259 1.00 69.75 94 GLN A C 1
ATOM 743 O O . GLN A 1 94 ? -1.839 3.481 25.092 1.00 69.75 94 GLN A O 1
ATOM 748 N N . ASN A 1 95 ? -3.063 4.797 26.451 1.00 72.19 95 ASN A N 1
ATOM 749 C CA . ASN A 1 95 ? -2.860 4.018 27.675 1.00 72.19 95 ASN A CA 1
ATOM 750 C C . ASN A 1 95 ? -3.479 2.619 27.556 1.00 72.19 95 ASN A C 1
ATOM 752 O O . ASN A 1 95 ? -2.820 1.630 27.843 1.00 72.19 95 ASN A O 1
ATOM 756 N N . PHE A 1 96 ? -4.700 2.498 27.029 1.00 69.94 96 PHE A N 1
ATOM 757 C CA . PHE A 1 96 ? -5.293 1.187 26.762 1.00 69.94 96 PHE A CA 1
ATOM 758 C C . PHE A 1 96 ? -4.565 0.433 25.648 1.00 69.94 96 PHE A C 1
ATOM 760 O O . PHE A 1 96 ? -4.475 -0.788 25.696 1.00 69.94 96 PHE A O 1
ATOM 767 N N . SER A 1 97 ? -4.025 1.125 24.644 1.00 66.94 97 SER A N 1
ATOM 768 C CA . SER A 1 97 ? -3.241 0.502 23.578 1.00 66.94 97 SER A CA 1
ATOM 769 C C . SER A 1 97 ? -1.880 0.031 24.082 1.00 66.94 97 SER A C 1
ATOM 771 O O . SER A 1 97 ? -1.431 -1.022 23.640 1.00 66.94 97 SER A O 1
ATOM 773 N N . THR A 1 98 ? -1.220 0.766 24.980 1.00 73.56 98 THR A N 1
ATOM 774 C CA . THR A 1 98 ? 0.038 0.340 25.605 1.00 73.56 98 THR A CA 1
ATOM 775 C C . THR A 1 98 ? -0.198 -0.779 26.610 1.00 73.56 98 THR A C 1
ATOM 777 O O . THR A 1 98 ? 0.578 -1.728 26.626 1.00 73.56 98 THR A O 1
ATOM 780 N N . GLU A 1 99 ? -1.291 -0.744 27.375 1.00 73.25 99 GLU A N 1
ATOM 781 C CA . GLU A 1 99 ? -1.715 -1.853 28.238 1.00 73.25 99 GLU A CA 1
ATOM 782 C C . GLU A 1 99 ? -2.054 -3.106 27.417 1.00 73.25 99 GLU A C 1
ATOM 784 O O . GLU A 1 99 ? -1.586 -4.197 27.734 1.00 73.25 99 GLU A O 1
ATOM 789 N N . LEU A 1 100 ? -2.791 -2.964 26.310 1.00 70.25 100 LEU A N 1
ATOM 790 C CA . LEU A 1 100 ? -3.124 -4.076 25.417 1.00 70.25 100 LEU A CA 1
ATOM 791 C C . LEU A 1 100 ? -1.878 -4.647 24.727 1.00 70.25 100 LEU A C 1
ATOM 793 O O . LEU A 1 100 ? -1.768 -5.864 24.584 1.00 70.25 100 LEU A O 1
ATOM 797 N N . GLU A 1 101 ? -0.949 -3.796 24.287 1.00 70.81 101 GLU A N 1
ATOM 798 C CA . GLU A 1 101 ? 0.299 -4.240 23.661 1.00 70.81 101 GLU A CA 1
ATOM 799 C C . GLU A 1 101 ? 1.231 -4.901 24.683 1.00 70.81 101 GLU A C 1
ATOM 801 O O . GLU A 1 101 ? 1.825 -5.931 24.378 1.00 70.81 101 GLU A O 1
ATOM 806 N N . SER A 1 102 ? 1.263 -4.398 25.921 1.00 76.81 102 SER A N 1
ATOM 807 C CA . SER A 1 102 ? 1.940 -5.041 27.052 1.00 76.81 102 SER A CA 1
ATOM 808 C C . SER A 1 102 ? 1.347 -6.426 27.335 1.00 76.81 102 SER A C 1
ATOM 810 O O . SER A 1 102 ? 2.072 -7.419 27.365 1.00 76.81 102 SER A O 1
ATOM 812 N N . CYS A 1 103 ? 0.017 -6.555 27.404 1.00 67.31 103 CYS A N 1
ATOM 813 C CA . CYS A 1 103 ? -0.640 -7.856 27.552 1.00 67.31 103 CYS A CA 1
ATOM 814 C C . CYS A 1 103 ? -0.356 -8.806 26.376 1.00 67.31 103 CYS A C 1
ATOM 816 O O . CYS A 1 103 ? -0.172 -10.004 26.589 1.00 67.31 103 CYS A O 1
ATOM 818 N N . LYS A 1 104 ? -0.299 -8.306 25.135 1.00 74.44 104 LYS A N 1
ATOM 819 C CA . LYS A 1 104 ? 0.049 -9.127 23.962 1.00 74.44 104 LYS A CA 1
ATOM 820 C C . LYS A 1 104 ? 1.504 -9.581 23.981 1.00 74.44 104 LYS A C 1
ATOM 822 O O . LYS A 1 104 ? 1.756 -10.729 23.625 1.00 74.44 104 LYS A O 1
ATOM 827 N N . GLN A 1 105 ? 2.433 -8.724 24.398 1.00 72.56 105 GLN A N 1
ATOM 828 C CA . GLN A 1 105 ? 3.842 -9.086 24.562 1.00 72.56 105 GLN A CA 1
ATOM 829 C C . GLN A 1 105 ? 4.004 -10.150 25.647 1.00 72.56 105 GLN A C 1
ATOM 831 O O . GLN A 1 105 ? 4.613 -11.180 25.381 1.00 72.56 105 GLN A O 1
ATOM 836 N N . LEU A 1 106 ? 3.344 -9.986 26.797 1.00 72.19 106 LEU A N 1
ATOM 837 C CA . LEU A 1 106 ? 3.337 -10.991 27.864 1.00 72.19 106 LEU A CA 1
ATOM 838 C C . LEU A 1 106 ? 2.771 -12.340 27.390 1.00 72.19 106 LEU A C 1
ATOM 840 O O . LEU A 1 106 ? 3.314 -13.393 27.721 1.00 72.19 106 LEU A O 1
ATOM 844 N N . LEU A 1 107 ? 1.711 -12.335 26.574 1.00 72.62 107 LEU A N 1
ATOM 845 C CA . LEU A 1 107 ? 1.159 -13.562 25.989 1.00 72.62 107 LEU A CA 1
ATOM 846 C C . LEU A 1 107 ? 2.099 -14.197 24.952 1.00 72.62 107 LEU A C 1
ATOM 848 O O . LEU A 1 107 ? 2.250 -15.417 24.949 1.00 72.62 107 LEU A O 1
ATOM 852 N N . GLN A 1 108 ? 2.757 -13.402 24.102 1.00 72.81 108 GLN A N 1
ATOM 853 C CA . GLN A 1 108 ? 3.729 -13.904 23.123 1.00 72.81 108 GLN A CA 1
ATOM 854 C C . GLN A 1 108 ? 4.988 -14.467 23.786 1.00 72.81 108 GLN A C 1
ATOM 856 O O . GLN A 1 108 ? 5.487 -15.506 23.358 1.00 72.81 108 GLN A O 1
ATOM 861 N N . GLU A 1 109 ? 5.483 -13.821 24.839 1.00 70.75 109 GLU A N 1
ATOM 862 C CA . GLU A 1 109 ? 6.611 -14.311 25.630 1.00 70.75 109 GLU A CA 1
ATOM 863 C C . GLU A 1 109 ? 6.245 -15.606 26.357 1.00 70.75 109 GLU A C 1
ATOM 865 O O . GLU A 1 109 ? 6.995 -16.580 26.285 1.00 70.75 109 GLU A O 1
ATOM 870 N N . ARG A 1 110 ? 5.052 -15.674 26.965 1.00 77.19 110 ARG A N 1
ATOM 871 C CA . ARG A 1 110 ? 4.533 -16.904 27.576 1.00 77.19 110 ARG A CA 1
ATOM 872 C C . ARG A 1 110 ? 4.452 -18.044 26.561 1.00 77.19 110 ARG A C 1
ATOM 874 O O . ARG A 1 110 ? 4.920 -19.146 26.843 1.00 77.19 110 ARG A O 1
ATOM 881 N N . ASP A 1 111 ? 3.878 -17.798 25.387 1.00 78.06 111 ASP A N 1
ATOM 882 C CA . ASP A 1 111 ? 3.734 -18.821 24.349 1.00 78.06 111 ASP A CA 1
ATOM 883 C C . ASP A 1 111 ? 5.103 -19.242 23.780 1.00 78.06 111 ASP A C 1
ATOM 885 O O . ASP A 1 111 ? 5.324 -20.426 23.523 1.00 78.06 111 ASP A O 1
ATOM 889 N N . GLY A 1 112 ? 6.055 -18.308 23.674 1.00 79.50 112 GLY A N 1
ATOM 890 C CA . GLY A 1 112 ? 7.448 -18.588 23.320 1.00 79.50 112 GLY A CA 1
ATOM 891 C C . GLY A 1 112 ? 8.147 -19.494 24.337 1.00 79.50 112 GLY A C 1
ATOM 892 O O . GLY A 1 112 ? 8.763 -20.487 23.949 1.00 79.50 112 GLY A O 1
ATOM 893 N N . ILE A 1 113 ? 7.985 -19.216 25.634 1.00 75.44 113 ILE A N 1
ATOM 894 C CA . ILE A 1 113 ? 8.525 -20.046 26.722 1.00 75.44 113 ILE A CA 1
ATOM 895 C C . ILE A 1 113 ? 7.889 -21.440 26.701 1.00 75.44 113 ILE A C 1
ATOM 897 O O . ILE A 1 113 ? 8.596 -22.442 26.817 1.00 75.44 113 ILE A O 1
ATOM 901 N N . ILE A 1 114 ? 6.568 -21.535 26.520 1.00 75.75 114 ILE A N 1
ATOM 902 C CA . ILE A 1 114 ? 5.864 -22.822 26.427 1.00 75.75 114 ILE A CA 1
ATOM 903 C C . ILE A 1 114 ? 6.413 -23.651 25.261 1.00 75.75 114 ILE A C 1
ATOM 905 O O . ILE A 1 114 ? 6.657 -24.851 25.415 1.00 75.75 114 ILE A O 1
ATOM 909 N N . GLU A 1 115 ? 6.631 -23.030 24.104 1.00 81.81 115 GLU A N 1
ATOM 910 C CA . GLU A 1 115 ? 7.113 -23.738 22.922 1.00 81.81 115 GLU A CA 1
ATOM 911 C C . GLU A 1 115 ? 8.594 -24.129 23.043 1.00 81.81 115 GLU A C 1
ATOM 913 O O . GLU A 1 115 ? 8.974 -25.240 22.668 1.00 81.81 115 GLU A O 1
ATOM 918 N N . GLU A 1 116 ? 9.427 -23.289 23.663 1.00 78.88 116 GLU A N 1
ATOM 919 C CA . GLU A 1 116 ? 10.807 -23.639 24.007 1.00 78.88 116 GLU A CA 1
ATOM 920 C C . GLU A 1 116 ? 10.856 -24.835 24.970 1.00 78.88 116 GLU A C 1
ATOM 922 O O . GLU A 1 116 ? 11.599 -25.793 24.738 1.00 78.88 116 GLU A O 1
ATOM 927 N N . LYS A 1 117 ? 10.010 -24.845 26.008 1.00 73.69 117 LYS A N 1
ATOM 928 C CA . LYS A 1 117 ? 9.921 -25.962 26.959 1.00 73.69 117 LYS A CA 1
ATOM 929 C C . LYS A 1 117 ? 9.416 -27.244 26.302 1.00 73.69 117 LYS A C 1
ATOM 931 O O . LYS A 1 117 ? 9.970 -28.310 26.566 1.00 73.69 117 LYS A O 1
ATOM 936 N N . LYS A 1 118 ? 8.440 -27.173 25.392 1.00 80.12 118 LYS A N 1
ATOM 937 C CA . LYS A 1 118 ? 8.020 -28.338 24.592 1.00 80.12 118 LYS A CA 1
ATOM 938 C C . LYS A 1 118 ? 9.145 -28.871 23.712 1.00 80.12 118 LYS A C 1
ATOM 940 O O . LYS A 1 118 ? 9.321 -30.086 23.638 1.00 80.12 118 LYS A O 1
ATOM 945 N N . ASN A 1 119 ? 9.918 -27.992 23.075 1.00 78.56 119 ASN A N 1
ATOM 946 C CA . ASN A 1 119 ? 11.055 -28.391 22.248 1.00 78.56 119 ASN A CA 1
ATOM 947 C C . ASN A 1 119 ? 12.166 -29.039 23.085 1.00 78.56 119 ASN A C 1
ATOM 949 O O . ASN A 1 119 ? 12.693 -30.077 22.687 1.00 78.56 119 ASN A O 1
ATOM 953 N N . GLN A 1 120 ? 12.453 -28.512 24.280 1.00 76.06 120 GLN A N 1
ATOM 954 C CA . GLN A 1 120 ? 13.375 -29.136 25.238 1.00 76.06 120 GLN A CA 1
ATOM 955 C C . GLN A 1 120 ? 12.879 -30.526 25.672 1.00 76.06 120 GLN A C 1
ATOM 957 O O . GLN A 1 120 ? 13.658 -31.478 25.691 1.00 76.06 120 GLN A O 1
ATOM 962 N N . ILE A 1 121 ? 11.578 -30.686 25.944 1.00 73.25 121 ILE A N 1
ATOM 963 C CA . ILE A 1 121 ? 10.968 -31.989 26.263 1.00 73.25 121 ILE A CA 1
ATOM 964 C C . ILE A 1 121 ? 11.086 -32.964 25.081 1.00 73.25 121 ILE A C 1
ATOM 966 O O . ILE A 1 121 ? 11.420 -34.132 25.277 1.00 73.25 121 ILE A O 1
ATOM 970 N N . LEU A 1 122 ? 10.842 -32.508 23.851 1.00 77.88 122 LEU A N 1
ATOM 971 C CA . LEU A 1 122 ? 10.992 -33.320 22.640 1.00 77.88 122 LEU A CA 1
ATOM 972 C C . LEU A 1 122 ? 12.446 -33.753 22.413 1.00 77.88 122 LEU A C 1
ATOM 974 O O . LEU A 1 122 ? 12.694 -34.914 22.079 1.00 77.88 122 LEU A O 1
ATOM 978 N N . GLU A 1 123 ? 13.411 -32.858 22.624 1.00 77.38 123 GLU A N 1
ATOM 979 C CA . GLU A 1 123 ? 14.832 -33.177 22.496 1.00 77.38 123 GLU A CA 1
ATOM 980 C C . GLU A 1 123 ? 15.288 -34.168 23.576 1.00 77.38 123 GLU A C 1
ATOM 982 O O . GLU A 1 123 ? 15.966 -35.151 23.262 1.00 77.38 123 GLU A O 1
ATOM 987 N N . LEU A 1 124 ? 14.859 -33.976 24.827 1.00 72.56 124 LEU A N 1
ATOM 988 C CA . LEU A 1 124 ? 15.128 -34.901 25.931 1.00 72.56 124 LEU A CA 1
ATOM 989 C C . LEU A 1 124 ? 14.511 -36.280 25.677 1.00 72.56 124 LEU A C 1
ATOM 991 O O . LEU A 1 124 ? 15.202 -37.285 25.826 1.00 72.56 124 LEU A O 1
ATOM 995 N N . ASN A 1 125 ? 13.266 -36.345 25.199 1.00 70.81 125 ASN A N 1
ATOM 996 C CA . ASN A 1 125 ? 12.618 -37.604 24.823 1.00 70.81 125 ASN A CA 1
ATOM 997 C C . ASN A 1 125 ? 13.335 -38.300 23.654 1.00 70.81 125 ASN A C 1
ATOM 999 O O . ASN A 1 125 ? 13.467 -39.522 23.650 1.00 70.81 125 ASN A O 1
ATOM 1003 N N . SER A 1 126 ? 13.851 -37.539 22.683 1.00 73.12 126 SER A N 1
ATOM 1004 C CA . SER A 1 126 ? 14.663 -38.076 21.582 1.00 73.12 126 SER A CA 1
ATOM 1005 C C . SER A 1 126 ? 16.007 -38.627 22.072 1.00 73.12 126 SER A C 1
ATOM 1007 O O . SER A 1 126 ? 16.455 -39.676 21.607 1.00 73.12 126 SER A O 1
ATOM 1009 N N . ARG A 1 127 ? 16.648 -37.971 23.049 1.00 71.12 127 ARG A N 1
ATOM 1010 C CA . ARG A 1 127 ? 17.879 -38.464 23.693 1.00 71.12 127 ARG A CA 1
ATOM 1011 C C . ARG A 1 127 ? 17.625 -39.715 24.536 1.00 71.12 127 ARG A C 1
ATOM 1013 O O . ARG A 1 127 ? 18.377 -40.673 24.394 1.00 71.12 127 ARG A O 1
ATOM 1020 N N . LEU A 1 128 ? 16.543 -39.747 25.315 1.00 61.34 128 LEU A N 1
ATOM 1021 C CA . LEU A 1 128 ? 16.095 -40.920 26.077 1.00 61.34 128 LEU A CA 1
ATOM 1022 C C . LEU A 1 128 ? 15.784 -42.110 25.161 1.00 61.34 128 LEU A C 1
ATOM 1024 O O . LEU A 1 128 ? 16.227 -43.222 25.435 1.00 61.34 128 LEU A O 1
ATOM 1028 N N . GLY A 1 129 ? 15.109 -41.875 24.032 1.00 65.31 129 GLY A N 1
ATOM 1029 C CA . GLY A 1 129 ? 14.848 -42.907 23.024 1.00 65.31 129 GLY A CA 1
ATOM 1030 C C . GLY A 1 129 ? 16.111 -43.421 22.320 1.00 65.31 129 GLY A C 1
ATOM 1031 O O . GLY A 1 129 ? 16.171 -44.584 21.932 1.00 65.31 129 GLY A O 1
ATOM 1032 N N . LYS A 1 130 ? 17.147 -42.584 22.178 1.00 59.28 130 LYS A N 1
ATOM 1033 C CA . LYS A 1 130 ? 18.459 -42.996 21.645 1.00 59.28 130 LYS A CA 1
ATOM 1034 C C . LYS A 1 130 ? 19.328 -43.709 22.685 1.00 59.28 130 LYS A C 1
ATOM 1036 O O . LYS A 1 130 ? 20.151 -44.532 22.303 1.00 59.28 130 LYS A O 1
ATOM 1041 N N . GLN A 1 131 ? 19.158 -43.409 23.973 1.00 50.69 131 GLN A N 1
ATOM 1042 C CA . GLN A 1 131 ? 19.887 -44.048 25.073 1.00 50.69 131 GLN A CA 1
ATOM 1043 C C . GLN A 1 131 ? 19.282 -45.398 25.481 1.00 50.69 131 GLN A C 1
ATOM 1045 O O . GLN A 1 131 ? 20.036 -46.294 25.839 1.00 50.69 131 GLN A O 1
ATOM 1050 N N . SER A 1 132 ? 17.964 -45.590 25.353 1.00 48.03 132 SER A N 1
ATOM 1051 C CA . SER A 1 132 ? 17.313 -46.891 25.586 1.00 48.03 132 SER A CA 1
ATOM 1052 C C . SER A 1 132 ? 17.545 -47.916 24.466 1.00 48.03 132 SER A C 1
ATOM 1054 O O . SER A 1 132 ? 17.289 -49.101 24.662 1.00 48.03 132 SER A O 1
ATOM 1056 N N . ALA A 1 133 ? 18.047 -47.477 23.305 1.00 43.34 133 ALA A N 1
ATOM 1057 C CA . ALA A 1 133 ? 18.379 -48.329 22.162 1.00 43.34 133 ALA A CA 1
ATOM 1058 C C . ALA A 1 133 ? 19.835 -48.848 22.163 1.00 43.34 133 ALA A C 1
ATOM 1060 O O . ALA A 1 133 ? 20.215 -49.575 21.246 1.00 43.34 133 ALA A O 1
ATOM 1061 N N . ILE A 1 134 ? 20.656 -48.485 23.158 1.00 48.38 134 ILE A N 1
ATOM 1062 C CA . ILE A 1 134 ? 22.032 -48.983 23.304 1.00 48.38 134 ILE A CA 1
ATOM 1063 C C . ILE A 1 134 ? 22.043 -50.012 24.440 1.00 48.38 134 ILE A C 1
ATOM 1065 O O . ILE A 1 134 ? 21.729 -49.687 25.581 1.00 48.38 134 ILE A O 1
ATOM 1069 N N . GLU A 1 135 ? 22.369 -51.259 24.096 1.00 42.22 135 GLU A N 1
ATOM 1070 C CA . GLU A 1 135 ? 22.432 -52.414 25.000 1.00 42.22 135 GLU A CA 1
ATOM 1071 C C . GLU A 1 135 ? 23.282 -52.180 26.268 1.00 42.22 135 GLU A C 1
ATOM 1073 O O . GLU A 1 135 ? 24.221 -51.376 26.266 1.00 42.22 135 GLU A O 1
ATOM 1078 N N . PRO A 1 136 ? 22.962 -52.889 27.369 1.00 46.34 136 PRO A N 1
ATOM 1079 C CA . PRO A 1 136 ? 23.316 -52.487 28.719 1.00 46.34 136 PRO A CA 1
ATOM 1080 C C . PRO A 1 136 ? 24.769 -52.836 29.049 1.00 46.34 136 PRO A C 1
ATOM 1082 O O . PRO A 1 136 ? 25.136 -54.002 29.188 1.00 46.34 136 PRO A O 1
ATOM 1085 N N . GLN A 1 137 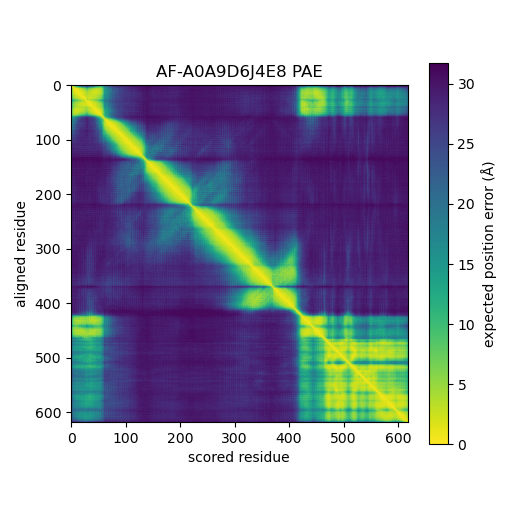? 25.588 -51.814 29.275 1.00 41.66 137 GLN A N 1
ATOM 1086 C CA . GLN A 1 137 ? 26.725 -51.924 30.182 1.00 41.66 137 GLN A CA 1
ATOM 1087 C C . GLN A 1 137 ? 26.482 -50.949 31.329 1.00 41.66 137 GLN A C 1
ATOM 1089 O O . GLN A 1 137 ? 26.417 -49.739 31.121 1.00 41.66 137 GLN A O 1
ATOM 1094 N N . SER A 1 138 ? 26.258 -51.517 32.516 1.00 49.16 138 SER A N 1
ATOM 1095 C CA . SER A 1 138 ? 25.951 -50.817 33.762 1.00 49.16 138 SER A CA 1
ATOM 1096 C C . SER A 1 138 ? 27.138 -49.952 34.177 1.00 49.16 138 SER A C 1
ATOM 1098 O O . SER A 1 138 ? 28.091 -50.442 34.788 1.00 49.16 138 SER A O 1
ATOM 1100 N N . ASP A 1 139 ? 27.091 -48.676 33.815 1.00 52.47 139 ASP A N 1
ATOM 1101 C CA . ASP A 1 139 ? 27.988 -47.667 34.357 1.00 52.47 139 ASP A CA 1
ATOM 1102 C C . ASP A 1 139 ? 27.239 -46.949 35.494 1.00 52.47 139 ASP A C 1
ATOM 1104 O O . ASP A 1 139 ? 26.305 -46.189 35.219 1.00 52.47 139 ASP A O 1
ATOM 1108 N N . PRO A 1 140 ? 27.591 -47.191 36.770 1.00 58.09 140 PRO A N 1
ATOM 1109 C CA . PRO A 1 140 ? 26.870 -46.635 37.914 1.00 58.09 140 PRO A CA 1
ATOM 1110 C C . PRO A 1 140 ? 26.882 -45.099 37.937 1.00 58.09 140 PRO A C 1
ATOM 1112 O O . PRO A 1 140 ? 26.015 -44.499 38.566 1.00 58.09 140 PRO A O 1
ATOM 1115 N N . ALA A 1 141 ? 27.808 -44.448 37.218 1.00 57.22 141 ALA A N 1
ATOM 1116 C CA . ALA A 1 141 ? 27.801 -42.998 37.029 1.00 57.22 141 ALA A CA 1
ATOM 1117 C C . ALA A 1 141 ? 26.667 -42.530 36.098 1.00 57.22 141 ALA A C 1
ATOM 1119 O O . ALA A 1 141 ? 26.067 -41.484 36.337 1.00 57.22 141 ALA A O 1
ATOM 1120 N N . ARG A 1 142 ? 26.333 -43.318 35.066 1.00 55.06 142 ARG A N 1
ATOM 1121 C CA . ARG A 1 142 ? 25.187 -43.054 34.182 1.00 55.06 142 ARG A CA 1
ATOM 1122 C C . ARG A 1 142 ? 23.868 -43.312 34.886 1.00 55.06 142 ARG A C 1
ATOM 1124 O O . ARG A 1 142 ? 22.960 -42.505 34.737 1.00 55.06 142 ARG A O 1
ATOM 1131 N N . ASP A 1 143 ? 23.774 -44.383 35.667 1.00 59.09 143 ASP A N 1
ATOM 1132 C CA . ASP A 1 143 ? 22.559 -44.676 36.433 1.00 59.09 143 ASP A CA 1
ATOM 1133 C C . ASP A 1 143 ? 22.326 -43.623 37.529 1.00 59.09 143 ASP A C 1
ATOM 1135 O O . ASP A 1 143 ? 21.199 -43.163 37.702 1.00 59.09 143 ASP A O 1
ATOM 1139 N N . ALA A 1 144 ? 23.389 -43.145 38.191 1.00 68.25 144 ALA A N 1
ATOM 1140 C CA . ALA A 1 144 ? 23.304 -42.028 39.133 1.00 68.25 144 ALA A CA 1
ATOM 1141 C C . ALA A 1 144 ? 22.871 -40.719 38.452 1.00 68.25 144 ALA A C 1
ATOM 1143 O O . ALA A 1 144 ? 22.015 -40.013 38.976 1.00 68.25 144 ALA A O 1
ATOM 1144 N N . GLN A 1 145 ? 23.401 -40.421 37.262 1.00 67.81 145 GLN A N 1
ATOM 1145 C CA . GLN A 1 145 ? 23.038 -39.219 36.508 1.00 67.81 145 GLN A CA 1
ATOM 1146 C C . GLN A 1 145 ? 21.608 -39.287 35.944 1.00 67.81 145 GLN A C 1
ATOM 1148 O O . GLN A 1 145 ? 20.916 -38.273 35.883 1.00 67.81 145 GLN A O 1
ATOM 1153 N N . ILE A 1 146 ? 21.139 -40.478 35.562 1.00 67.62 146 ILE A N 1
ATOM 1154 C CA . ILE A 1 146 ? 19.750 -40.709 35.147 1.00 67.62 146 ILE A CA 1
ATOM 1155 C C . ILE A 1 146 ? 18.802 -40.545 36.339 1.00 67.62 146 ILE A C 1
ATOM 1157 O O . ILE A 1 146 ? 17.739 -39.950 36.174 1.00 67.62 146 ILE A O 1
ATOM 1161 N N . GLU A 1 147 ? 19.160 -41.030 37.531 1.00 72.06 147 GLU A N 1
ATOM 1162 C CA . GLU A 1 147 ? 18.341 -40.814 38.731 1.00 72.06 147 GLU A CA 1
ATOM 1163 C C . GLU A 1 147 ? 18.358 -39.359 39.215 1.00 72.06 147 GLU A C 1
ATOM 1165 O O . GLU A 1 147 ? 17.313 -38.838 39.600 1.00 72.06 147 GLU A O 1
ATOM 1170 N N . GLU A 1 148 ? 19.483 -38.651 39.104 1.00 74.50 148 GLU A N 1
ATOM 1171 C CA . GLU A 1 148 ? 19.556 -37.211 39.386 1.00 74.50 148 GLU A CA 1
ATOM 1172 C C . GLU A 1 148 ? 18.651 -36.409 38.436 1.00 74.50 148 GLU A C 1
ATOM 1174 O O . GLU A 1 148 ? 17.837 -35.599 38.878 1.00 74.50 148 GLU A O 1
ATOM 1179 N N . GLN A 1 149 ? 18.689 -36.713 37.135 1.00 69.94 149 GLN A N 1
ATOM 1180 C CA . GLN A 1 149 ? 17.818 -36.074 36.142 1.00 69.94 149 GLN A CA 1
ATOM 1181 C C . GLN A 1 149 ? 16.340 -36.442 36.319 1.00 69.94 149 GLN A C 1
ATOM 1183 O O . GLN A 1 149 ? 15.464 -35.610 36.080 1.00 69.94 149 GLN A O 1
ATOM 1188 N N . LYS A 1 150 ? 16.025 -37.668 36.754 1.00 72.44 150 LYS A N 1
ATOM 1189 C CA . LYS A 1 150 ? 14.650 -38.046 37.112 1.00 72.44 150 LYS A CA 1
ATOM 1190 C C . LYS A 1 150 ? 14.163 -37.279 38.337 1.00 72.44 150 LYS A C 1
ATOM 1192 O O . LYS A 1 150 ? 13.018 -36.832 38.322 1.00 72.44 150 LYS A O 1
ATOM 1197 N N . HIS A 1 151 ? 15.009 -37.092 39.349 1.00 74.69 151 HIS A N 1
ATOM 1198 C CA . HIS A 1 151 ? 14.691 -36.263 40.510 1.00 74.69 151 HIS A CA 1
ATOM 1199 C C . HIS A 1 151 ? 14.469 -34.798 40.126 1.00 74.69 151 HIS A C 1
ATOM 1201 O O . HIS A 1 151 ? 13.517 -34.186 40.603 1.00 74.69 151 HIS A O 1
ATOM 1207 N N . GLU A 1 152 ? 15.269 -34.255 39.211 1.00 75.69 152 GLU A N 1
ATOM 1208 C CA . GLU A 1 152 ? 15.127 -32.877 38.733 1.00 75.69 152 GLU A CA 1
ATOM 1209 C C . GLU A 1 152 ? 13.855 -32.686 37.883 1.00 75.69 152 GLU A C 1
ATOM 1211 O O . GLU A 1 152 ? 13.111 -31.723 38.066 1.00 75.69 152 GLU A O 1
ATOM 1216 N N . ILE A 1 153 ? 13.523 -33.651 37.015 1.00 68.50 153 ILE A N 1
ATOM 1217 C CA . ILE A 1 153 ? 12.254 -33.668 36.265 1.00 68.50 153 ILE A CA 1
ATOM 1218 C C . ILE A 1 153 ? 11.056 -33.813 37.209 1.00 68.50 153 ILE A C 1
ATOM 1220 O O . ILE A 1 153 ? 10.012 -33.203 36.969 1.00 68.50 153 ILE A O 1
ATOM 1224 N N . PHE A 1 154 ? 11.182 -34.620 38.263 1.00 76.56 154 PHE A N 1
ATOM 1225 C CA . PHE A 1 154 ? 10.140 -34.768 39.272 1.00 76.56 154 PHE A CA 1
ATOM 1226 C C . PHE A 1 154 ? 9.923 -33.450 40.029 1.00 76.56 154 PHE A C 1
ATOM 1228 O O . PHE A 1 154 ? 8.793 -32.975 40.068 1.00 76.56 154 PHE A O 1
ATOM 1235 N N . ALA A 1 155 ? 10.995 -32.800 40.492 1.00 76.81 155 ALA A N 1
ATOM 1236 C CA . ALA A 1 155 ? 10.935 -31.503 41.168 1.00 76.81 155 ALA A CA 1
ATOM 1237 C C . ALA A 1 155 ? 10.343 -30.397 40.274 1.00 76.81 155 ALA A C 1
ATOM 1239 O O . ALA A 1 155 ? 9.526 -29.596 40.721 1.00 76.81 155 ALA A O 1
ATOM 1240 N N . LEU A 1 156 ? 10.691 -30.370 38.982 1.00 69.38 156 LEU A N 1
ATOM 1241 C CA . LEU A 1 156 ? 10.115 -29.415 38.030 1.00 69.38 156 LEU A CA 1
ATOM 1242 C C . LEU A 1 156 ? 8.629 -29.676 37.758 1.00 69.38 156 LEU A C 1
ATOM 1244 O O . LEU A 1 156 ? 7.873 -28.724 37.588 1.00 69.38 156 LEU A O 1
ATOM 1248 N N . ARG A 1 157 ? 8.192 -30.941 37.716 1.00 74.88 157 ARG A N 1
ATOM 1249 C CA . ARG A 1 157 ? 6.764 -31.287 37.596 1.00 74.88 157 ARG A CA 1
ATOM 1250 C C . ARG A 1 157 ? 5.985 -30.918 38.851 1.00 74.88 157 ARG A C 1
ATOM 1252 O O . ARG A 1 157 ? 4.854 -30.464 38.726 1.00 74.88 157 ARG A O 1
ATOM 1259 N N . GLU A 1 158 ? 6.591 -31.092 40.017 1.00 76.62 158 GLU A N 1
ATOM 1260 C CA . GLU A 1 158 ? 6.022 -30.708 41.307 1.00 76.62 158 GLU A CA 1
ATOM 1261 C C . GLU A 1 158 ? 5.853 -29.183 41.392 1.00 76.62 158 GLU A C 1
ATOM 1263 O O . GLU A 1 158 ? 4.752 -28.715 41.656 1.00 76.62 158 GLU A O 1
ATOM 1268 N N . LEU A 1 159 ? 6.863 -28.401 40.990 1.00 73.19 159 LEU A N 1
ATOM 1269 C CA . LEU A 1 159 ? 6.760 -26.938 40.877 1.00 73.19 159 LEU A CA 1
ATOM 1270 C C . LEU A 1 159 ? 5.697 -26.482 39.866 1.00 73.19 159 LEU A C 1
ATOM 1272 O O . LEU A 1 159 ? 4.994 -25.502 40.103 1.00 73.19 159 LEU A O 1
ATOM 1276 N N . LEU A 1 160 ? 5.562 -27.176 38.731 1.00 68.44 160 LEU A N 1
ATOM 1277 C CA . LEU A 1 160 ? 4.539 -26.860 37.728 1.00 68.44 160 LEU A CA 1
ATOM 1278 C C . LEU A 1 160 ? 3.128 -27.179 38.242 1.00 68.44 160 LEU A C 1
ATOM 1280 O O . LEU A 1 160 ? 2.176 -26.474 37.913 1.00 68.44 160 LEU A O 1
ATOM 1284 N N . HIS A 1 161 ? 3.003 -28.225 39.063 1.00 72.75 161 HIS A N 1
ATOM 1285 C CA . HIS A 1 161 ? 1.762 -28.566 39.743 1.00 72.75 161 HIS A CA 1
ATOM 1286 C C . HIS A 1 161 ? 1.420 -27.534 40.823 1.00 72.75 161 HIS A C 1
ATOM 1288 O O . HIS A 1 161 ? 0.303 -27.027 40.815 1.00 72.75 161 HIS A O 1
ATOM 1294 N N . GLU A 1 162 ? 2.389 -27.126 41.650 1.00 73.25 162 GLU A N 1
ATOM 1295 C CA . GLU A 1 162 ? 2.220 -26.048 42.635 1.00 73.25 162 GLU A CA 1
ATOM 1296 C C . GLU A 1 162 ? 1.836 -24.714 41.981 1.00 73.25 162 GLU A C 1
ATOM 1298 O O . GLU A 1 162 ? 1.017 -23.973 42.521 1.00 73.25 162 GLU A O 1
ATOM 1303 N N . HIS A 1 163 ? 2.411 -24.380 40.820 1.00 66.56 163 HIS A N 1
ATOM 1304 C CA . HIS A 1 163 ? 2.016 -23.189 40.065 1.00 66.56 163 HIS A CA 1
ATOM 1305 C C . HIS A 1 163 ? 0.583 -23.299 39.532 1.00 66.56 163 HIS A C 1
ATOM 1307 O O . HIS A 1 163 ? -0.175 -22.345 39.671 1.00 66.56 163 HIS A O 1
ATOM 1313 N N . GLY A 1 164 ? 0.181 -24.463 39.012 1.00 73.69 164 GLY A N 1
ATOM 1314 C CA . GLY A 1 164 ? -1.204 -24.704 38.597 1.00 73.69 164 GLY A CA 1
ATOM 1315 C C . GLY A 1 164 ? -2.207 -24.641 39.757 1.00 73.69 164 GLY A C 1
ATOM 1316 O O . GLY A 1 164 ? -3.310 -24.124 39.591 1.00 73.69 164 GLY A O 1
ATOM 1317 N N . GLU A 1 165 ? -1.826 -25.109 40.949 1.00 68.38 165 GLU A N 1
ATOM 1318 C CA . GLU A 1 165 ? -2.635 -24.963 42.165 1.00 68.38 165 GLU A CA 1
ATOM 1319 C C . GLU A 1 165 ? -2.724 -23.502 42.626 1.00 68.38 165 GLU A C 1
ATOM 1321 O O . GLU A 1 165 ? -3.796 -23.055 43.038 1.00 68.38 165 GLU A O 1
ATOM 1326 N N . LYS A 1 166 ? -1.634 -22.732 42.517 1.00 69.56 166 LYS A N 1
ATOM 1327 C CA . LYS A 1 166 ? -1.632 -21.288 42.801 1.00 69.56 166 LYS A CA 1
ATOM 1328 C C . LYS A 1 166 ? -2.493 -20.510 41.803 1.00 69.56 166 LYS A C 1
ATOM 1330 O O . LYS A 1 166 ? -3.217 -19.619 42.230 1.00 69.56 166 LYS A O 1
ATOM 1335 N N . ASP A 1 167 ? -2.488 -20.874 40.521 1.00 61.19 167 ASP A N 1
ATOM 1336 C CA . ASP A 1 167 ? -3.347 -20.260 39.498 1.00 61.19 167 ASP A CA 1
ATOM 1337 C C . ASP A 1 167 ? -4.833 -20.524 39.782 1.00 61.19 167 ASP A C 1
ATOM 1339 O O . ASP A 1 167 ? -5.647 -19.598 39.761 1.00 61.19 167 ASP A O 1
ATOM 1343 N N . ALA A 1 168 ? -5.178 -21.762 40.152 1.00 69.56 168 ALA A N 1
ATOM 1344 C CA . ALA A 1 168 ? -6.531 -22.104 40.584 1.00 69.56 168 ALA A CA 1
ATOM 1345 C C . ALA A 1 168 ? -6.939 -21.329 41.853 1.00 69.56 168 ALA A C 1
ATOM 1347 O O . ALA A 1 168 ? -8.061 -20.828 41.937 1.00 69.56 168 ALA A O 1
ATOM 1348 N N . GLN A 1 169 ? -6.022 -21.161 42.816 1.00 69.81 169 GLN A N 1
ATOM 1349 C CA . GLN A 1 169 ? -6.257 -20.338 44.009 1.00 69.81 169 GLN A CA 1
ATOM 1350 C C . GLN A 1 169 ? -6.433 -18.849 43.673 1.00 69.81 169 GLN A C 1
ATOM 1352 O O . GLN A 1 169 ? -7.261 -18.189 44.297 1.00 69.81 169 GLN A O 1
ATOM 1357 N N . ILE A 1 170 ? -5.698 -18.304 42.698 1.00 66.19 170 ILE A N 1
ATOM 1358 C CA . ILE A 1 170 ? -5.825 -16.903 42.264 1.00 66.19 170 ILE A CA 1
ATOM 1359 C C . ILE A 1 170 ? -7.170 -16.665 41.569 1.00 66.19 170 ILE A C 1
ATOM 1361 O O . ILE A 1 170 ? -7.845 -15.680 41.879 1.00 66.19 170 ILE A O 1
ATOM 1365 N N . GLU A 1 171 ? -7.589 -17.555 40.666 1.00 69.81 171 GLU A N 1
ATOM 1366 C CA . GLU A 1 171 ? -8.908 -17.474 40.024 1.00 69.81 171 GLU A CA 1
ATOM 1367 C C . GLU A 1 171 ? -10.037 -17.579 41.056 1.00 69.81 171 GLU A C 1
ATOM 1369 O O . GLU A 1 171 ? -10.973 -16.774 41.041 1.00 69.81 171 GLU A O 1
ATOM 1374 N N . GLU A 1 172 ? -9.922 -18.511 42.005 1.00 78.31 172 GLU A N 1
ATOM 1375 C CA . GLU A 1 172 ? -10.886 -18.671 43.093 1.00 78.31 172 GLU A CA 1
ATOM 1376 C C . GLU A 1 172 ? -10.950 -17.428 43.990 1.00 78.31 172 GLU A C 1
ATOM 1378 O O . GLU A 1 172 ? -12.043 -16.924 44.259 1.00 78.31 172 GLU A O 1
ATOM 1383 N N . LYS A 1 173 ? -9.801 -16.860 44.380 1.00 71.50 173 LYS A N 1
ATOM 1384 C CA . LYS A 1 173 ? -9.743 -15.628 45.182 1.00 71.50 173 LYS A CA 1
ATOM 1385 C C . LYS A 1 173 ? -10.279 -14.415 44.430 1.00 71.50 173 LYS A C 1
ATOM 1387 O O . LYS A 1 173 ? -10.936 -13.571 45.032 1.00 71.50 173 LYS A O 1
ATOM 1392 N N . THR A 1 174 ? -10.053 -14.331 43.123 1.00 70.12 174 THR A N 1
ATOM 1393 C CA . THR A 1 174 ? -10.561 -13.232 42.288 1.00 70.12 174 THR A CA 1
ATOM 1394 C C . THR A 1 174 ? -12.082 -13.302 42.161 1.00 70.12 174 THR A C 1
ATOM 1396 O O . THR A 1 174 ? -12.764 -12.282 42.280 1.00 70.12 174 THR A O 1
ATOM 1399 N N . ARG A 1 175 ? -12.634 -14.511 42.012 1.00 80.50 175 ARG A N 1
ATOM 1400 C CA . ARG A 1 175 ? -14.080 -14.750 42.049 1.00 80.50 175 ARG A CA 1
ATOM 1401 C C . ARG A 1 175 ? -14.684 -14.400 43.415 1.00 80.50 175 ARG A C 1
ATOM 1403 O O . ARG A 1 175 ? -15.674 -13.674 43.448 1.00 80.50 175 ARG A O 1
ATOM 1410 N N . GLU A 1 176 ? -14.063 -14.822 44.523 1.00 78.62 176 GLU A N 1
ATOM 1411 C CA . GLU A 1 176 ? -14.498 -14.457 45.887 1.00 78.62 176 GLU A CA 1
ATOM 1412 C C . GLU A 1 176 ? -14.498 -12.932 46.113 1.00 78.62 176 GLU A C 1
ATOM 1414 O O . GLU A 1 176 ? -15.383 -12.401 46.785 1.00 78.62 176 GLU A O 1
ATOM 1419 N N . ILE A 1 177 ? -13.516 -12.205 45.562 1.00 69.50 177 ILE A N 1
ATOM 1420 C CA . ILE A 1 177 ? -13.439 -10.739 45.668 1.00 69.50 177 ILE A CA 1
ATOM 1421 C C . ILE A 1 177 ? -14.604 -10.075 44.928 1.00 69.50 177 ILE A C 1
ATOM 1423 O O . ILE A 1 177 ? -15.230 -9.164 45.477 1.00 69.50 177 ILE A O 1
ATOM 1427 N N . GLU A 1 178 ? -14.913 -10.515 43.706 1.00 74.62 178 GLU A N 1
ATOM 1428 C CA . GLU A 1 178 ? -16.006 -9.925 42.927 1.00 74.62 178 GLU A CA 1
ATOM 1429 C C . GLU A 1 178 ? -17.379 -10.257 43.539 1.00 74.62 178 GLU A C 1
ATOM 1431 O O . GLU A 1 178 ? -18.245 -9.382 43.608 1.00 74.62 178 GLU A O 1
ATOM 1436 N N . GLU A 1 179 ? -17.566 -11.466 44.084 1.00 80.62 179 GLU A N 1
ATOM 1437 C CA . GLU A 1 179 ? -18.768 -11.826 44.852 1.00 80.62 179 GLU A CA 1
ATOM 1438 C C . GLU A 1 179 ? -18.924 -10.957 46.107 1.00 80.62 179 GLU A C 1
ATOM 1440 O O . GLU A 1 179 ? -19.965 -10.322 46.283 1.00 80.62 179 GLU A O 1
ATOM 1445 N N . ARG A 1 180 ? -17.874 -10.809 46.928 1.00 75.81 180 ARG A N 1
ATOM 1446 C CA . ARG A 1 180 ? -17.916 -9.948 48.128 1.00 75.81 180 ARG A CA 1
ATOM 1447 C C . ARG A 1 180 ? -18.163 -8.480 47.803 1.00 75.81 180 ARG A C 1
ATOM 1449 O O . ARG A 1 180 ? -18.811 -7.765 48.570 1.00 75.81 180 ARG A O 1
ATOM 1456 N N . LYS A 1 181 ? -17.647 -7.996 46.675 1.00 76.31 181 LYS A N 1
ATOM 1457 C CA . LYS A 1 181 ? -17.888 -6.632 46.189 1.00 76.31 181 LYS A CA 1
ATOM 1458 C C . LYS A 1 181 ? -19.354 -6.436 45.795 1.00 76.31 181 LYS A C 1
ATOM 1460 O O . LYS A 1 181 ? -19.929 -5.396 46.127 1.00 76.31 181 LYS A O 1
ATOM 1465 N N . ASN A 1 182 ? -19.969 -7.433 45.161 1.00 79.06 182 ASN A N 1
ATOM 1466 C CA . ASN A 1 182 ? -21.399 -7.427 44.855 1.00 79.06 182 ASN A CA 1
ATOM 1467 C C . ASN A 1 182 ? -22.249 -7.480 46.135 1.00 79.06 182 ASN A C 1
ATOM 1469 O O . ASN A 1 182 ? -23.119 -6.626 46.306 1.00 79.06 182 ASN A O 1
ATOM 1473 N N . GLU A 1 183 ? -21.922 -8.358 47.089 1.00 82.00 183 GLU A N 1
ATOM 1474 C CA . GLU A 1 183 ? -22.582 -8.411 48.404 1.00 82.00 183 GLU A CA 1
ATOM 1475 C C . GLU A 1 183 ? -22.472 -7.080 49.161 1.00 82.00 183 GLU A C 1
ATOM 1477 O O . GLU A 1 183 ? -23.450 -6.590 49.725 1.00 82.00 183 GLU A O 1
ATOM 1482 N N . THR A 1 184 ? -21.300 -6.438 49.130 1.00 74.88 184 THR A N 1
ATOM 1483 C CA . THR A 1 184 ? -21.084 -5.127 49.764 1.00 74.88 184 THR A CA 1
ATOM 1484 C C . THR A 1 184 ? -21.949 -4.042 49.116 1.00 74.88 184 THR A C 1
ATOM 1486 O O . THR A 1 184 ? -22.472 -3.163 49.807 1.00 74.88 184 THR A O 1
ATOM 1489 N N . ASN A 1 185 ? -22.116 -4.075 47.792 1.00 77.50 185 ASN A N 1
ATOM 1490 C CA . ASN A 1 185 ? -22.979 -3.132 47.080 1.00 77.50 185 ASN A CA 1
ATOM 1491 C C . ASN A 1 185 ? -24.460 -3.352 47.415 1.00 77.50 185 ASN A C 1
ATOM 1493 O O . ASN A 1 185 ? -25.179 -2.376 47.648 1.00 77.50 185 ASN A O 1
ATOM 1497 N N . ASP A 1 186 ? -24.898 -4.606 47.520 1.00 82.31 186 ASP A N 1
ATOM 1498 C CA . ASP A 1 186 ? -26.262 -4.946 47.927 1.00 82.31 186 ASP A CA 1
ATOM 1499 C C . ASP A 1 186 ? -26.537 -4.552 49.385 1.00 82.31 186 ASP A C 1
ATOM 1501 O O . ASP A 1 186 ? -27.563 -3.928 49.672 1.00 82.31 186 ASP A O 1
ATOM 1505 N N . GLN A 1 187 ? -25.590 -4.794 50.300 1.00 77.50 187 GLN A N 1
ATOM 1506 C CA . GLN A 1 187 ? -25.677 -4.340 51.693 1.00 77.50 187 GLN A CA 1
ATOM 1507 C C . GLN A 1 187 ? -25.741 -2.811 51.796 1.00 77.50 187 GLN A C 1
ATOM 1509 O O . GLN A 1 187 ? -26.563 -2.281 52.543 1.00 77.50 187 GLN A O 1
ATOM 1514 N N . LYS A 1 188 ? -24.935 -2.073 51.019 1.00 75.69 188 LYS A N 1
ATOM 1515 C CA . LYS A 1 188 ? -25.013 -0.600 50.960 1.00 75.69 188 LYS A CA 1
ATOM 1516 C C . LYS A 1 188 ? -26.381 -0.123 50.479 1.00 75.69 188 LYS A C 1
ATOM 1518 O O . LYS A 1 188 ? -26.923 0.828 51.043 1.00 75.69 188 LYS A O 1
ATOM 1523 N N . ARG A 1 189 ? -26.953 -0.785 49.468 1.00 83.50 189 ARG A N 1
ATOM 1524 C CA . ARG A 1 189 ? -28.291 -0.460 48.955 1.00 83.50 189 ARG A CA 1
ATOM 1525 C C . ARG A 1 189 ? -29.363 -0.696 50.019 1.00 83.50 189 ARG A C 1
ATOM 1527 O O . ARG A 1 189 ? -30.207 0.175 50.219 1.00 83.50 189 ARG A O 1
ATOM 1534 N N . LEU A 1 190 ? -29.276 -1.814 50.740 1.00 84.56 190 LEU A N 1
ATOM 1535 C CA . LEU A 1 190 ? -30.187 -2.156 51.833 1.00 84.56 190 LEU A CA 1
ATOM 1536 C C . LEU A 1 190 ? -30.070 -1.177 53.013 1.00 84.56 190 LEU A C 1
ATOM 1538 O O . LEU A 1 190 ? -31.082 -0.776 53.581 1.00 84.56 190 LEU A O 1
ATOM 1542 N N . ILE A 1 191 ? -28.856 -0.738 53.362 1.00 76.12 191 ILE A N 1
ATOM 1543 C CA . ILE A 1 191 ? -28.632 0.278 54.404 1.00 76.12 191 ILE A CA 1
ATOM 1544 C C . ILE A 1 191 ? -29.286 1.609 54.018 1.00 76.12 191 ILE A C 1
ATOM 1546 O O . ILE A 1 191 ? -29.941 2.231 54.852 1.00 76.12 191 ILE A O 1
ATOM 1550 N N . GLU A 1 192 ? -29.131 2.060 52.772 1.00 81.12 192 GLU A N 1
ATOM 1551 C CA . GLU A 1 192 ? -29.765 3.299 52.302 1.00 81.12 192 GLU A CA 1
ATOM 1552 C C . GLU A 1 192 ? -31.296 3.196 52.269 1.00 81.12 192 GLU A C 1
ATOM 1554 O O . GLU A 1 192 ? -31.989 4.147 52.632 1.00 81.12 192 GLU A O 1
ATOM 1559 N N . GLU A 1 193 ? -31.839 2.033 51.911 1.00 87.69 193 GLU A N 1
ATOM 1560 C CA . GLU A 1 193 ? -33.275 1.757 51.993 1.00 87.69 193 GLU A CA 1
ATOM 1561 C C . GLU A 1 193 ? -33.777 1.804 53.445 1.00 87.69 193 GLU A C 1
ATOM 1563 O O . GLU A 1 193 ? -34.708 2.552 53.752 1.00 87.69 193 GLU A O 1
ATOM 1568 N N . LYS A 1 194 ? -33.091 1.122 54.372 1.00 79.69 194 LYS A N 1
ATOM 1569 C CA . LYS A 1 194 ? -33.438 1.129 55.801 1.00 79.69 194 LYS A CA 1
ATOM 1570 C C . LYS A 1 194 ? -33.300 2.510 56.434 1.00 79.69 194 LYS A C 1
ATOM 1572 O O . LYS A 1 194 ? -34.138 2.881 57.250 1.00 79.69 194 LYS A O 1
ATOM 1577 N N . LYS A 1 195 ? -32.313 3.319 56.035 1.00 80.38 195 LYS A N 1
ATOM 1578 C CA . LYS A 1 195 ? -32.206 4.725 56.467 1.00 80.38 195 LYS A CA 1
ATOM 1579 C C . LYS A 1 195 ? -33.411 5.556 56.026 1.00 80.38 195 LYS A C 1
ATOM 1581 O O . LYS A 1 195 ? -33.889 6.374 56.809 1.00 80.38 195 LYS A O 1
ATOM 1586 N N . ARG A 1 196 ? -33.910 5.359 54.799 1.00 83.81 196 ARG A N 1
ATOM 1587 C CA . ARG A 1 196 ? -35.112 6.057 54.308 1.00 83.81 196 ARG A CA 1
ATOM 1588 C C . ARG A 1 196 ? -36.365 5.625 55.060 1.00 83.81 196 ARG A C 1
ATOM 1590 O O . ARG A 1 196 ? -37.151 6.488 55.440 1.00 83.81 196 ARG A O 1
ATOM 1597 N N . GLU A 1 197 ? -36.532 4.327 55.306 1.00 85.50 197 GLU A N 1
ATOM 1598 C CA . GLU A 1 197 ? -37.635 3.806 56.126 1.00 85.50 197 GLU A CA 1
ATOM 1599 C C . GLU A 1 197 ? -37.591 4.377 57.547 1.00 85.50 197 GLU A C 1
ATOM 1601 O O . GLU A 1 197 ? -38.605 4.842 58.060 1.00 85.50 197 GLU A O 1
ATOM 1606 N N . ASN A 1 198 ? -36.408 4.414 58.163 1.00 74.94 198 ASN A N 1
ATOM 1607 C CA . ASN A 1 198 ? -36.220 4.937 59.513 1.00 74.94 198 ASN A CA 1
ATOM 1608 C C . ASN A 1 198 ? -36.526 6.443 59.582 1.00 74.94 198 ASN A C 1
ATOM 1610 O O . ASN A 1 198 ? -37.227 6.900 60.483 1.00 74.94 198 ASN A O 1
ATOM 1614 N N . LEU A 1 199 ? -36.103 7.210 58.571 1.00 84.81 199 LEU A N 1
ATOM 1615 C CA . LEU A 1 199 ? -36.468 8.621 58.446 1.00 84.81 199 LEU A CA 1
ATOM 1616 C C . LEU A 1 199 ? -37.991 8.800 58.333 1.00 84.81 199 LEU A C 1
ATOM 1618 O O . LEU A 1 199 ? -38.554 9.645 59.024 1.00 84.81 199 LEU A O 1
ATOM 1622 N N . ALA A 1 200 ? -38.661 7.980 57.518 1.00 84.50 200 ALA A N 1
ATOM 1623 C CA . ALA A 1 200 ? -40.112 8.026 57.355 1.00 84.50 200 ALA A CA 1
ATOM 1624 C C . ALA A 1 200 ? -40.863 7.664 58.650 1.00 84.50 200 ALA A C 1
ATOM 1626 O O . ALA A 1 200 ? -41.821 8.350 59.014 1.00 84.50 200 ALA A O 1
ATOM 1627 N N . LEU A 1 201 ? -40.408 6.634 59.373 1.00 81.12 201 LEU A N 1
ATOM 1628 C CA . LEU A 1 201 ? -40.957 6.240 60.674 1.00 81.12 201 LEU A CA 1
ATOM 1629 C C . LEU A 1 201 ? -40.767 7.334 61.725 1.00 81.12 201 LEU A C 1
ATOM 1631 O O . LEU A 1 201 ? -41.705 7.647 62.454 1.00 81.12 201 LEU A O 1
ATOM 1635 N N . LYS A 1 202 ? -39.591 7.967 61.763 1.00 82.50 202 LYS A N 1
ATOM 1636 C CA . LYS A 1 202 ? -39.314 9.084 62.671 1.00 82.50 202 LYS A CA 1
ATOM 1637 C C . LYS A 1 202 ? -40.244 10.270 62.408 1.00 82.50 202 LYS A C 1
ATOM 1639 O O . LYS A 1 202 ? -40.832 10.804 63.343 1.00 82.50 202 LYS A O 1
ATOM 1644 N N . THR A 1 203 ? -40.462 10.624 61.140 1.00 85.38 203 THR A N 1
ATOM 1645 C CA . THR A 1 203 ? -41.428 11.670 60.764 1.00 85.38 203 THR A CA 1
ATOM 1646 C C . THR A 1 203 ? -42.869 11.290 61.134 1.00 85.38 203 THR A C 1
ATOM 1648 O O . THR A 1 203 ? -43.653 12.149 61.540 1.00 85.38 203 THR A O 1
ATOM 1651 N N . ALA A 1 204 ? -43.244 10.013 61.014 1.00 82.44 204 ALA A N 1
ATOM 1652 C CA . ALA A 1 204 ? -44.566 9.533 61.416 1.00 82.44 204 ALA A CA 1
ATOM 1653 C C . ALA A 1 204 ? -44.767 9.582 62.942 1.00 82.44 204 ALA A C 1
ATOM 1655 O O . ALA A 1 204 ? -45.830 10.011 63.393 1.00 82.44 204 ALA A O 1
ATOM 1656 N N . LEU A 1 205 ? -43.745 9.211 63.724 1.00 77.38 205 LEU A N 1
ATOM 1657 C CA . LEU A 1 205 ? -43.740 9.319 65.186 1.00 77.38 205 LEU A CA 1
ATOM 1658 C C . LEU A 1 205 ? -43.886 10.773 65.642 1.00 77.38 205 LEU A C 1
ATOM 1660 O O . LEU A 1 205 ? -44.793 11.066 66.413 1.00 77.38 205 LEU 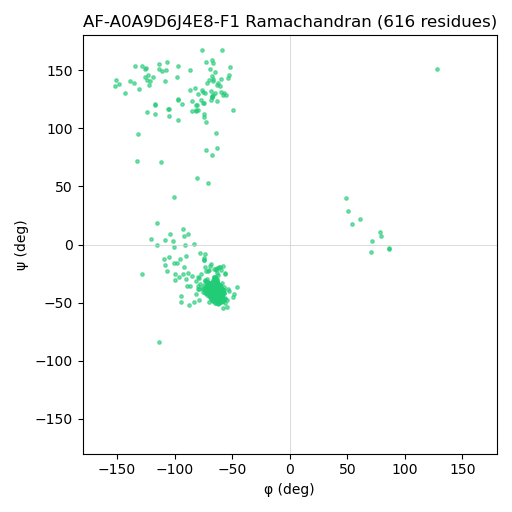A O 1
ATOM 1664 N N . GLU A 1 206 ? -43.096 11.701 65.095 1.00 83.62 206 GLU A N 1
ATOM 1665 C CA . GLU A 1 206 ? -43.210 13.137 65.408 1.00 83.62 206 GLU A CA 1
ATOM 1666 C C . GLU A 1 206 ? -44.623 13.679 65.103 1.00 83.62 206 GLU A C 1
ATOM 1668 O O . GLU A 1 206 ? -45.182 14.502 65.839 1.00 83.62 206 GLU A O 1
ATOM 1673 N N . LYS A 1 207 ? -45.253 13.184 64.032 1.00 84.38 207 LYS A N 1
ATOM 1674 C CA . LYS A 1 207 ? -46.627 13.546 63.661 1.00 84.38 207 LYS A CA 1
ATOM 1675 C C . LYS A 1 207 ? -47.672 12.973 64.627 1.00 84.38 207 LYS A C 1
ATOM 1677 O O . LYS A 1 207 ? -48.654 13.646 64.931 1.00 84.38 207 LYS A O 1
ATOM 1682 N N . LEU A 1 208 ? -47.478 11.750 65.112 1.00 79.56 208 LEU A N 1
ATOM 1683 C CA . LEU A 1 208 ? -48.355 11.126 66.105 1.00 79.56 208 LEU A CA 1
ATOM 1684 C C . LEU A 1 208 ? -48.195 11.760 67.489 1.00 79.56 208 LEU A C 1
ATOM 1686 O O . LEU A 1 208 ? -49.194 12.030 68.146 1.00 79.56 208 LEU A O 1
ATOM 1690 N N . GLU A 1 209 ? -46.971 12.078 67.911 1.00 77.50 209 GLU A N 1
ATOM 1691 C CA . GLU A 1 209 ? -46.702 12.781 69.171 1.00 77.50 209 GLU A CA 1
ATOM 1692 C C . GLU A 1 209 ? -47.336 14.174 69.186 1.00 77.50 209 GLU A C 1
ATOM 1694 O O . GLU A 1 209 ? -47.961 14.571 70.171 1.00 77.50 209 GLU A O 1
ATOM 1699 N N . THR A 1 210 ? -47.240 14.913 68.078 1.00 78.69 210 THR A N 1
ATOM 1700 C CA . THR A 1 210 ? -47.908 16.217 67.944 1.00 78.69 210 THR A CA 1
ATOM 1701 C C . THR A 1 210 ? -49.432 16.087 67.955 1.00 78.69 210 THR A C 1
ATOM 1703 O O . THR A 1 210 ? -50.106 16.911 68.581 1.00 78.69 210 THR A O 1
ATOM 1706 N N . GLN A 1 211 ? -49.989 15.034 67.347 1.00 79.38 211 GLN A N 1
ATOM 1707 C CA . GLN A 1 211 ? -51.419 14.720 67.429 1.00 79.38 211 GLN A CA 1
ATOM 1708 C C . GLN A 1 211 ? -51.851 14.360 68.856 1.00 79.38 211 GLN A C 1
ATOM 1710 O O . GLN A 1 211 ? -52.824 14.934 69.345 1.00 79.38 211 GLN A O 1
ATOM 1715 N N . LEU A 1 212 ? -51.108 13.500 69.555 1.00 74.12 212 LEU A N 1
ATOM 1716 C CA . LEU A 1 212 ? -51.377 13.116 70.941 1.00 74.12 212 LEU A CA 1
ATOM 1717 C C . LEU A 1 212 ? -51.305 14.331 71.873 1.00 74.12 212 LEU A C 1
ATOM 1719 O O . LEU A 1 212 ? -52.232 14.578 72.639 1.00 74.12 212 LEU A O 1
ATOM 1723 N N . GLN A 1 213 ? -50.274 15.172 71.746 1.00 73.25 213 GLN A N 1
ATOM 1724 C CA . GLN A 1 213 ? -50.188 16.420 72.508 1.00 73.25 213 GLN A CA 1
ATOM 1725 C C . GLN A 1 213 ? -51.346 17.377 72.203 1.00 73.25 213 GLN A C 1
ATOM 1727 O O . GLN A 1 213 ? -51.804 18.085 73.101 1.00 73.25 213 GLN A O 1
ATOM 1732 N N . SER A 1 214 ? -51.831 17.422 70.958 1.00 72.31 214 SER A N 1
ATOM 1733 C CA . SER A 1 214 ? -52.998 18.234 70.595 1.00 72.31 214 SER A CA 1
ATOM 1734 C C . SER A 1 214 ? -54.306 17.676 71.173 1.00 72.31 214 SER A C 1
ATOM 1736 O O . SER A 1 214 ? -55.146 18.457 71.622 1.00 72.31 214 SER A O 1
ATOM 1738 N N . ALA A 1 215 ? -54.447 16.348 71.249 1.00 67.12 215 ALA A N 1
ATOM 1739 C CA . ALA A 1 215 ? -55.577 15.660 71.874 1.00 67.12 215 ALA A CA 1
ATOM 1740 C C . ALA A 1 215 ? -55.587 15.859 73.401 1.00 67.12 215 ALA A C 1
ATOM 1742 O O . ALA A 1 215 ? -56.620 16.199 73.974 1.00 67.12 215 ALA A O 1
ATOM 1743 N N . ILE A 1 216 ? -54.420 15.771 74.049 1.00 63.34 216 ILE A N 1
ATOM 1744 C CA . ILE A 1 216 ? -54.246 16.068 75.480 1.00 63.34 216 ILE A CA 1
ATOM 1745 C C . ILE A 1 216 ? -54.575 17.543 75.771 1.00 63.34 216 ILE A C 1
ATOM 1747 O O . ILE A 1 216 ? -55.280 17.846 76.734 1.00 63.34 216 ILE A O 1
ATOM 1751 N N . LYS A 1 217 ? -54.125 18.479 74.920 1.00 64.94 217 LYS A N 1
ATOM 1752 C CA . LYS A 1 217 ? -54.395 19.925 75.067 1.00 64.94 217 LYS A CA 1
ATOM 1753 C C . LYS A 1 217 ? -55.850 20.320 74.800 1.00 64.94 217 LYS A C 1
ATOM 1755 O O . LYS A 1 217 ? -56.274 21.369 75.274 1.00 64.94 217 LYS A O 1
ATOM 1760 N N . THR A 1 218 ? -56.616 19.514 74.064 1.00 56.75 218 THR A N 1
ATOM 1761 C CA . THR A 1 218 ? -58.046 19.757 73.794 1.00 56.75 218 THR A CA 1
ATOM 1762 C C . THR A 1 218 ? -58.976 19.156 74.854 1.00 56.75 218 THR A C 1
ATOM 1764 O O . THR A 1 218 ? -60.194 19.222 74.694 1.00 56.75 218 THR A O 1
ATOM 1767 N N . SER A 1 219 ? -58.434 18.651 75.973 1.00 45.28 219 SER A N 1
ATOM 1768 C CA . SER A 1 219 ? -59.184 18.130 77.124 1.00 45.28 219 SER A CA 1
ATOM 1769 C C . SER A 1 219 ? -59.958 19.216 77.889 1.00 45.28 219 SER A C 1
ATOM 1771 O O . SER A 1 219 ? -59.648 19.652 78.991 1.00 45.28 219 SER A O 1
ATOM 1773 N N . THR A 1 220 ? -61.072 19.620 77.308 1.00 51.03 220 THR A N 1
ATOM 1774 C CA . THR A 1 220 ? -62.302 19.800 78.076 1.00 51.03 220 THR A CA 1
ATOM 1775 C C . THR A 1 220 ? -63.248 18.700 77.605 1.00 51.03 220 THR A C 1
ATOM 1777 O O . THR A 1 220 ? -63.162 18.323 76.443 1.00 51.03 220 THR A O 1
ATOM 1780 N N . ILE A 1 221 ? -64.145 18.212 78.474 1.00 49.22 221 ILE A N 1
ATOM 1781 C CA . ILE A 1 221 ? -65.415 17.499 78.174 1.00 49.22 221 ILE A CA 1
ATOM 1782 C C . ILE A 1 221 ? -65.590 16.141 78.912 1.00 49.22 221 ILE A C 1
ATOM 1784 O O . ILE A 1 221 ? -64.658 15.465 79.331 1.00 49.22 221 ILE A O 1
ATOM 1788 N N . THR A 1 222 ? -66.872 15.845 79.131 1.00 55.53 222 THR A N 1
ATOM 1789 C CA . THR A 1 222 ? -67.606 14.848 79.921 1.00 55.53 222 THR A CA 1
ATOM 1790 C C . THR A 1 222 ? -67.346 13.354 79.628 1.00 55.53 222 THR A C 1
ATOM 1792 O O . THR A 1 222 ? -66.777 12.956 78.613 1.00 55.53 222 THR A O 1
ATOM 1795 N N . SER A 1 223 ? -67.829 12.496 80.541 1.00 50.75 223 SER A N 1
ATOM 1796 C CA . SER A 1 223 ? -67.439 11.084 80.746 1.00 50.75 223 SER A CA 1
ATOM 1797 C C . SER A 1 223 ? -67.588 10.102 79.570 1.00 50.75 223 SER A C 1
ATOM 1799 O O . SER A 1 223 ? -66.955 9.050 79.597 1.00 50.75 223 SER A O 1
ATOM 1801 N N . ALA A 1 224 ? -68.377 10.404 78.533 1.00 51.19 224 ALA A N 1
ATOM 1802 C CA . ALA A 1 224 ? -68.560 9.510 77.380 1.00 51.19 224 ALA A CA 1
ATOM 1803 C C . ALA A 1 224 ? -67.474 9.671 76.294 1.00 51.19 224 ALA A C 1
ATOM 1805 O O . ALA A 1 224 ? -67.171 8.712 75.584 1.00 51.19 224 ALA A O 1
ATOM 1806 N N . GLN A 1 225 ? -66.857 10.854 76.175 1.00 51.16 225 GLN A N 1
ATOM 1807 C CA . GLN A 1 225 ? -65.736 11.098 75.252 1.00 51.16 225 GLN A CA 1
ATOM 1808 C C . GLN A 1 225 ? -64.404 10.566 75.801 1.00 51.16 225 GLN A C 1
ATOM 1810 O O . GLN A 1 225 ? -63.583 10.086 75.021 1.00 51.16 225 GLN A O 1
ATOM 1815 N N . ALA A 1 226 ? -64.252 10.526 77.129 1.00 55.12 226 ALA A N 1
ATOM 1816 C CA . ALA A 1 226 ? -63.073 9.986 77.807 1.00 55.12 226 ALA A CA 1
ATOM 1817 C C . ALA A 1 226 ? -62.807 8.505 77.468 1.00 55.12 226 ALA A C 1
ATOM 1819 O O . ALA A 1 226 ? -61.676 8.136 77.187 1.00 55.12 226 ALA A O 1
ATOM 1820 N N . ILE A 1 227 ? -63.845 7.662 77.393 1.00 63.44 227 ILE A N 1
ATOM 1821 C CA . ILE A 1 227 ? -63.687 6.218 77.116 1.00 63.44 227 ILE A CA 1
ATOM 1822 C C . ILE A 1 227 ? -63.235 5.960 75.668 1.00 63.44 227 ILE A C 1
ATOM 1824 O O . ILE A 1 227 ? -62.520 4.995 75.391 1.00 63.44 227 ILE A O 1
ATOM 1828 N N . LYS A 1 228 ? -63.666 6.801 74.719 1.00 65.62 228 LYS A N 1
ATOM 1829 C CA . LYS A 1 228 ? -63.270 6.672 73.310 1.00 65.62 228 LYS A CA 1
ATOM 1830 C C . LYS A 1 228 ? -61.830 7.152 73.102 1.00 65.62 228 LYS A C 1
ATOM 1832 O O . LYS A 1 228 ? -61.073 6.469 72.420 1.00 65.62 228 LYS A O 1
ATOM 1837 N N . GLN A 1 229 ? -61.453 8.249 73.758 1.00 61.38 229 GLN A N 1
ATOM 1838 C CA . GLN A 1 229 ? -60.081 8.758 73.761 1.00 61.38 229 GLN A CA 1
ATOM 1839 C C . GLN A 1 229 ? -59.113 7.803 74.467 1.00 61.38 229 GLN A C 1
ATOM 1841 O O . GLN A 1 229 ? -58.057 7.534 73.918 1.00 61.38 229 GLN A O 1
ATOM 1846 N N . GLU A 1 230 ? -59.494 7.184 75.588 1.00 69.25 230 GLU A N 1
ATOM 1847 C CA . GLU A 1 230 ? -58.648 6.204 76.290 1.00 69.25 230 GLU A CA 1
ATOM 1848 C C . GLU A 1 230 ? -58.360 4.954 75.431 1.00 69.25 230 GLU A C 1
ATOM 1850 O O . GLU A 1 230 ? -57.283 4.362 75.504 1.00 69.25 230 GLU A O 1
ATOM 1855 N N . LYS A 1 231 ? -59.309 4.540 74.578 1.00 75.12 231 LYS A N 1
ATOM 1856 C CA . LYS A 1 231 ? -59.088 3.447 73.615 1.00 75.12 231 LYS A CA 1
ATOM 1857 C C . LYS A 1 231 ? -58.151 3.845 72.475 1.00 75.12 231 LYS A C 1
ATOM 1859 O O . LYS A 1 231 ? -57.342 3.020 72.061 1.00 75.12 231 LYS A O 1
ATOM 1864 N N . GLU A 1 232 ? -58.277 5.066 71.961 1.00 74.44 232 GLU A N 1
ATOM 1865 C CA . GLU A 1 232 ? -57.387 5.598 70.920 1.00 74.44 232 GLU A CA 1
ATOM 1866 C C . GLU A 1 232 ? -55.970 5.826 71.471 1.00 74.44 232 GLU A C 1
ATOM 1868 O O . GLU A 1 232 ? -54.999 5.460 70.817 1.00 74.44 232 GLU A O 1
ATOM 1873 N N . GLU A 1 233 ? -55.849 6.308 72.707 1.00 71.75 233 GLU A N 1
ATOM 1874 C CA . GLU A 1 233 ? -54.584 6.486 73.422 1.00 71.75 233 GLU A CA 1
ATOM 1875 C C . GLU A 1 233 ? -53.879 5.143 73.647 1.00 71.75 233 GLU A C 1
ATOM 1877 O O . GLU A 1 233 ? -52.730 4.985 73.244 1.00 71.75 233 GLU A O 1
ATOM 1882 N N . LYS A 1 234 ? -54.593 4.118 74.134 1.00 76.62 234 LYS A N 1
ATOM 1883 C CA . LYS A 1 234 ? -54.045 2.755 74.275 1.00 76.62 234 LYS A CA 1
ATOM 1884 C C . LYS A 1 234 ? -53.631 2.120 72.944 1.00 76.62 234 LYS A C 1
ATOM 1886 O O . LYS A 1 234 ? -52.666 1.359 72.906 1.00 76.62 234 LYS A O 1
ATOM 1891 N N . ALA A 1 235 ? -54.351 2.396 71.854 1.00 76.50 235 ALA A N 1
ATOM 1892 C CA . ALA A 1 235 ? -53.995 1.890 70.528 1.00 76.50 235 ALA A CA 1
ATOM 1893 C C . ALA A 1 235 ? -52.729 2.569 69.979 1.00 76.50 235 ALA A C 1
ATOM 1895 O O . ALA A 1 235 ? -51.861 1.895 69.424 1.00 76.50 235 ALA A O 1
ATOM 1896 N N . LEU A 1 236 ? -52.601 3.883 70.175 1.00 74.88 236 LEU A N 1
ATOM 1897 C CA . LEU A 1 236 ? -51.406 4.644 69.810 1.00 74.88 236 LEU A CA 1
ATOM 1898 C C . LEU A 1 236 ? -50.193 4.234 70.649 1.00 74.88 236 LEU A C 1
ATOM 1900 O O . LEU A 1 236 ? -49.103 4.075 70.111 1.00 74.88 236 LEU A O 1
ATOM 1904 N N . GLU A 1 237 ? -50.386 3.990 71.942 1.00 80.12 237 GLU A N 1
ATOM 1905 C CA . GLU A 1 237 ? -49.334 3.543 72.855 1.00 80.12 237 GLU A CA 1
ATOM 1906 C C . GLU A 1 237 ? -48.826 2.134 72.493 1.00 80.12 237 GLU A C 1
ATOM 1908 O O . GLU A 1 237 ? -47.621 1.876 72.504 1.00 80.12 237 GLU A O 1
ATOM 1913 N N . ALA A 1 238 ? -49.718 1.231 72.069 1.00 79.69 238 ALA A N 1
ATOM 1914 C CA . ALA A 1 238 ? -49.334 -0.081 71.544 1.00 79.69 238 ALA A CA 1
ATOM 1915 C C . ALA A 1 238 ? -48.512 0.018 70.244 1.00 79.69 238 ALA A C 1
ATOM 1917 O O . ALA A 1 238 ? -47.524 -0.702 70.084 1.00 79.69 238 ALA A O 1
ATOM 1918 N N . GLU A 1 239 ? -48.880 0.926 69.338 1.00 81.38 239 GLU A N 1
ATOM 1919 C CA . GLU A 1 239 ? -48.165 1.130 68.074 1.00 81.38 239 GLU A CA 1
ATOM 1920 C C . GLU A 1 239 ? -46.801 1.812 68.276 1.00 81.38 239 GLU A C 1
ATOM 1922 O O . GLU A 1 239 ? -45.814 1.403 67.665 1.00 81.38 239 GLU A O 1
ATOM 1927 N N . ILE A 1 240 ? -46.700 2.776 69.200 1.00 80.38 240 ILE A N 1
ATOM 1928 C CA . ILE A 1 240 ? -45.421 3.381 69.612 1.00 80.38 240 ILE A CA 1
ATOM 1929 C C . ILE A 1 240 ? -44.483 2.309 70.174 1.00 80.38 240 ILE A C 1
ATOM 1931 O O . ILE A 1 240 ? -43.309 2.258 69.802 1.00 80.38 240 ILE A O 1
ATOM 1935 N N . ASN A 1 241 ? -44.993 1.409 71.018 1.00 82.94 241 ASN A N 1
ATOM 1936 C CA . ASN A 1 241 ? -44.196 0.313 71.571 1.00 82.94 241 ASN A CA 1
ATOM 1937 C C . ASN A 1 241 ? -43.717 -0.663 70.485 1.00 82.94 241 ASN A C 1
ATOM 1939 O O . ASN A 1 241 ? -42.559 -1.090 70.514 1.00 82.94 241 ASN A O 1
ATOM 1943 N N . ARG A 1 242 ? -44.566 -0.976 69.496 1.00 89.88 242 ARG A N 1
ATOM 1944 C CA . ARG A 1 242 ? -44.196 -1.812 68.343 1.00 89.88 242 ARG A CA 1
ATOM 1945 C C . ARG A 1 242 ? -43.077 -1.168 67.520 1.00 89.88 242 ARG A C 1
ATOM 1947 O O . ARG A 1 242 ? -42.059 -1.809 67.271 1.00 89.88 242 ARG A O 1
ATOM 1954 N N . LEU A 1 243 ? -43.233 0.105 67.159 1.00 80.00 243 LEU A N 1
ATOM 1955 C CA . LEU A 1 243 ? -42.239 0.845 66.375 1.00 80.00 243 LEU A CA 1
ATOM 1956 C C . LEU A 1 243 ? -40.923 1.049 67.138 1.00 80.00 243 LEU A C 1
ATOM 1958 O O . LEU A 1 243 ? -39.851 0.978 66.543 1.00 80.00 243 LEU A O 1
ATOM 1962 N N . THR A 1 244 ? -40.978 1.230 68.459 1.00 83.00 244 THR A N 1
ATOM 1963 C CA . THR A 1 244 ? -39.778 1.333 69.308 1.00 83.00 244 THR A CA 1
ATOM 1964 C C . THR A 1 244 ? -38.995 0.018 69.333 1.00 83.00 244 THR A C 1
ATOM 1966 O O . THR A 1 244 ? -37.764 0.022 69.274 1.00 83.00 244 THR A O 1
ATOM 1969 N N . ALA A 1 245 ? -39.692 -1.122 69.378 1.00 85.12 245 ALA A N 1
ATOM 1970 C CA . ALA A 1 245 ? -39.058 -2.435 69.305 1.00 85.12 245 ALA A CA 1
ATOM 1971 C C . ALA A 1 245 ? -38.409 -2.687 67.931 1.00 85.12 245 ALA A C 1
ATOM 1973 O O . ALA A 1 245 ? -37.287 -3.193 67.864 1.00 85.12 245 ALA A O 1
ATOM 1974 N N . GLU A 1 246 ? -39.074 -2.291 66.842 1.00 83.62 246 GLU A N 1
ATOM 1975 C CA . GLU A 1 246 ? -38.526 -2.385 65.482 1.00 83.62 246 GLU A CA 1
ATOM 1976 C C . GLU A 1 246 ? -37.301 -1.484 65.287 1.00 83.62 246 GLU A C 1
ATOM 1978 O O . GLU A 1 246 ? -36.301 -1.928 64.716 1.00 83.62 246 GLU A O 1
ATOM 1983 N N . LEU A 1 247 ? -37.333 -0.258 65.824 1.00 82.31 247 LEU A N 1
ATOM 1984 C CA . LEU A 1 247 ? -36.196 0.659 65.799 1.00 82.31 247 LEU A CA 1
ATOM 1985 C C . LEU A 1 247 ? -34.986 0.050 66.514 1.00 82.31 247 LEU A C 1
ATOM 1987 O O . LEU A 1 247 ? -33.909 -0.025 65.924 1.00 82.31 247 LEU A O 1
ATOM 1991 N N . LYS A 1 248 ? -35.179 -0.469 67.730 1.00 88.12 248 LYS A N 1
ATOM 1992 C CA . LYS A 1 248 ? -34.107 -1.090 68.515 1.00 88.12 248 LYS A CA 1
ATOM 1993 C C . LYS A 1 248 ? -33.480 -2.291 67.799 1.00 88.12 248 LYS A C 1
ATOM 1995 O O . LYS A 1 248 ? -32.260 -2.402 67.754 1.00 88.12 248 LYS A O 1
ATOM 2000 N N . ASN A 1 249 ? -34.297 -3.149 67.184 1.00 88.81 249 ASN A N 1
ATOM 2001 C CA . ASN A 1 249 ? -33.802 -4.277 66.389 1.00 88.81 249 ASN A CA 1
ATOM 2002 C C . ASN A 1 249 ? -32.987 -3.797 65.172 1.00 88.81 249 ASN A C 1
ATOM 2004 O O . ASN A 1 249 ? -31.926 -4.334 64.864 1.00 88.81 249 ASN A O 1
ATOM 2008 N N . SER A 1 250 ? -33.445 -2.740 64.494 1.00 76.50 250 SER A N 1
ATOM 2009 C CA . SER A 1 250 ? -32.708 -2.163 63.364 1.00 76.50 250 SER A CA 1
ATOM 2010 C C . SER A 1 250 ? -31.369 -1.538 63.780 1.00 76.50 250 SER A C 1
ATOM 2012 O O . SER A 1 250 ? -30.381 -1.681 63.060 1.00 76.50 250 SER A O 1
ATOM 2014 N N . GLU A 1 251 ? -31.300 -0.903 64.953 1.00 84.12 251 GLU A N 1
ATOM 2015 C CA . GLU A 1 251 ? -30.059 -0.360 65.518 1.00 84.12 251 GLU A CA 1
ATOM 2016 C C . GLU A 1 251 ? -29.058 -1.470 65.861 1.00 84.12 251 GLU A C 1
ATOM 2018 O O . GLU A 1 251 ? -27.863 -1.332 65.595 1.00 84.12 251 GLU A O 1
ATOM 2023 N N . GLU A 1 252 ? -29.546 -2.595 66.380 1.00 88.06 252 GLU A N 1
ATOM 2024 C CA . GLU A 1 252 ? -28.732 -3.763 66.718 1.00 88.06 252 GLU A CA 1
ATOM 2025 C C . GLU A 1 252 ? -28.109 -4.398 65.462 1.00 88.06 252 GLU A C 1
ATOM 2027 O O . GLU A 1 252 ? -26.907 -4.670 65.430 1.00 88.06 252 GLU A O 1
ATOM 2032 N N . ILE A 1 253 ? -28.887 -4.517 64.379 1.00 84.56 253 ILE A N 1
ATOM 2033 C CA . ILE A 1 253 ? -28.398 -4.967 63.065 1.00 84.56 253 ILE A CA 1
ATOM 2034 C C . ILE A 1 253 ? -27.349 -3.993 62.502 1.00 84.56 253 ILE A C 1
ATOM 2036 O O . ILE A 1 253 ? -26.326 -4.419 61.967 1.00 84.56 253 ILE A O 1
ATOM 2040 N N . ILE A 1 254 ? -27.560 -2.678 62.639 1.00 80.31 254 ILE A N 1
ATOM 2041 C CA . ILE A 1 254 ? -26.593 -1.665 62.182 1.00 80.31 254 ILE A CA 1
ATOM 2042 C C . ILE A 1 254 ? -25.271 -1.771 62.952 1.00 80.31 254 ILE A C 1
ATOM 2044 O O . ILE A 1 254 ? -24.209 -1.634 62.341 1.00 80.31 254 ILE A O 1
ATOM 2048 N N . CYS A 1 255 ? -25.308 -2.021 64.263 1.00 84.62 255 CYS A N 1
ATOM 2049 C CA . CYS A 1 255 ? -24.097 -2.260 65.052 1.00 84.62 255 CYS A CA 1
ATOM 2050 C C . CYS A 1 255 ? -23.349 -3.512 64.577 1.00 84.62 255 CYS A C 1
ATOM 2052 O O . CYS A 1 255 ? -22.158 -3.426 64.295 1.00 84.62 255 CYS A O 1
ATOM 2054 N N . GLN A 1 256 ? -24.048 -4.631 64.365 1.00 86.81 256 GLN A N 1
ATOM 2055 C CA . GLN A 1 256 ? -23.429 -5.869 63.867 1.00 86.81 256 GLN A CA 1
ATOM 2056 C C . GLN A 1 256 ? -22.777 -5.695 62.484 1.00 86.81 256 GLN A C 1
ATOM 2058 O O . GLN A 1 256 ? -21.684 -6.210 62.228 1.00 86.81 256 GLN A O 1
ATOM 2063 N N . LEU A 1 257 ? -23.416 -4.932 61.592 1.00 80.50 257 LEU A N 1
ATOM 2064 C CA . LEU A 1 257 ? -22.856 -4.610 60.279 1.00 80.50 257 LEU A CA 1
ATOM 2065 C C . LEU A 1 257 ? -21.625 -3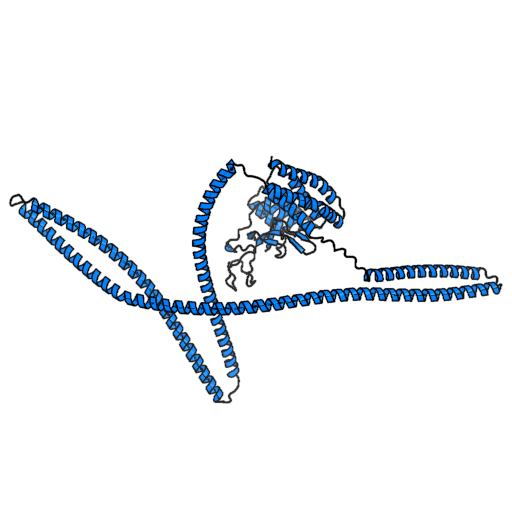.700 60.384 1.00 80.50 257 LEU A C 1
ATOM 2067 O O . LEU A 1 257 ? -20.665 -3.903 59.644 1.00 80.50 257 LEU A O 1
ATOM 2071 N N . LYS A 1 258 ? -21.616 -2.727 61.305 1.00 82.81 258 LYS A N 1
ATOM 2072 C CA . LYS A 1 258 ? -20.445 -1.866 61.548 1.00 82.81 258 LYS A CA 1
ATOM 2073 C C . LYS A 1 258 ? -19.252 -2.651 62.083 1.00 82.81 258 LYS A C 1
ATOM 2075 O O . LYS A 1 258 ? -18.144 -2.443 61.595 1.00 82.81 258 LYS A O 1
ATOM 2080 N N . ASP A 1 259 ? -19.479 -3.564 63.021 1.00 83.62 259 ASP A N 1
ATOM 2081 C CA . ASP A 1 259 ? -18.418 -4.406 63.582 1.00 83.62 259 ASP A CA 1
ATOM 2082 C C . ASP A 1 259 ? -17.828 -5.337 62.511 1.00 83.62 259 ASP A C 1
ATOM 2084 O O . ASP A 1 259 ? -16.608 -5.476 62.389 1.00 83.62 259 ASP A O 1
ATOM 2088 N N . SER A 1 260 ? -18.688 -5.897 61.653 1.00 81.25 260 SER A N 1
ATOM 2089 C CA . SER A 1 260 ? -18.260 -6.702 60.502 1.00 81.25 260 SER A CA 1
ATOM 2090 C C . SER A 1 260 ? -17.435 -5.877 59.508 1.00 81.25 260 SER A C 1
ATOM 2092 O O . SER A 1 260 ? -16.391 -6.336 59.043 1.00 81.25 260 SER A O 1
ATOM 2094 N N . LEU A 1 261 ? -17.843 -4.634 59.227 1.00 78.75 261 LEU A N 1
ATOM 2095 C CA . LEU A 1 261 ? -17.109 -3.724 58.344 1.00 78.75 261 LEU A CA 1
ATOM 2096 C C . LEU A 1 261 ? -15.721 -3.373 58.908 1.00 78.75 261 LEU A C 1
ATOM 2098 O O . LEU A 1 261 ? -14.735 -3.408 58.173 1.00 78.75 261 LEU A O 1
ATOM 2102 N N . GLY A 1 262 ? -15.638 -3.102 60.215 1.00 80.75 262 GLY A N 1
ATOM 2103 C CA . GLY A 1 262 ? -14.376 -2.805 60.899 1.00 80.75 262 GLY A CA 1
ATOM 2104 C C . GLY A 1 262 ? -13.392 -3.979 60.884 1.00 80.75 262 GLY A C 1
ATOM 2105 O O . GLY A 1 262 ? -12.183 -3.773 60.826 1.00 80.75 262 GLY A O 1
ATOM 2106 N N . SER A 1 263 ? -13.887 -5.221 60.858 1.00 82.50 263 SER A N 1
ATOM 2107 C CA . SER A 1 263 ? -13.032 -6.412 60.734 1.00 82.50 263 SER A CA 1
ATOM 2108 C C . SER A 1 263 ? -12.432 -6.610 59.330 1.00 82.50 263 SER A C 1
ATOM 2110 O O . SER A 1 263 ? -11.386 -7.243 59.191 1.00 82.50 263 SER A O 1
ATOM 2112 N N . LEU A 1 264 ? -13.052 -6.041 58.288 1.00 78.25 264 LEU A N 1
ATOM 2113 C CA . LEU A 1 264 ? -12.611 -6.166 56.891 1.00 78.25 264 LEU A CA 1
ATOM 2114 C C . LEU A 1 264 ? -11.591 -5.091 56.476 1.00 78.25 264 LEU A C 1
ATOM 2116 O O . LEU A 1 264 ? -10.795 -5.321 55.564 1.00 78.25 264 LEU A O 1
ATOM 2120 N N . GLU A 1 265 ? -11.573 -3.938 57.146 1.00 79.88 265 GLU A N 1
ATOM 2121 C CA . GLU A 1 265 ? -10.614 -2.850 56.901 1.00 79.88 265 GLU A CA 1
ATOM 2122 C C . GLU A 1 265 ? -9.128 -3.245 57.016 1.00 79.88 265 GLU A C 1
ATOM 2124 O O . GLU A 1 265 ? -8.374 -2.922 56.092 1.00 79.88 265 GLU A O 1
ATOM 2129 N N . PRO A 1 266 ? -8.668 -3.969 58.057 1.00 80.81 266 PRO A N 1
ATOM 2130 C CA . PRO A 1 266 ? -7.265 -4.382 58.145 1.00 80.81 266 PRO A CA 1
ATOM 2131 C C . PRO A 1 266 ? -6.876 -5.388 57.053 1.00 80.81 266 PRO A C 1
ATOM 2133 O O . PRO A 1 266 ? -5.754 -5.345 56.549 1.00 80.81 266 PRO A O 1
ATOM 2136 N N . LEU A 1 267 ? -7.807 -6.252 56.629 1.00 79.50 267 LEU A N 1
ATOM 2137 C CA . LEU A 1 267 ? -7.579 -7.178 55.517 1.00 79.50 267 LEU A CA 1
ATOM 2138 C C . LEU A 1 267 ? -7.404 -6.425 54.196 1.00 79.50 267 LEU A C 1
ATOM 2140 O O . LEU A 1 267 ? -6.492 -6.725 53.429 1.00 79.50 267 LEU A O 1
ATOM 2144 N N . ARG A 1 268 ? -8.250 -5.418 53.948 1.00 77.62 268 ARG A N 1
ATOM 2145 C CA . ARG A 1 268 ? -8.126 -4.555 52.770 1.00 77.62 268 ARG A CA 1
ATOM 2146 C C . ARG A 1 268 ? -6.772 -3.848 52.753 1.00 77.62 268 ARG A C 1
ATOM 2148 O O . ARG A 1 268 ? -6.118 -3.845 51.718 1.00 77.62 268 ARG A O 1
ATOM 2155 N N . HIS A 1 269 ? -6.343 -3.298 53.889 1.00 80.19 269 HIS A N 1
ATOM 2156 C CA . HIS A 1 269 ? -5.056 -2.612 53.987 1.00 80.19 269 HIS A CA 1
ATOM 2157 C C . HIS A 1 269 ? -3.873 -3.548 53.690 1.00 80.19 269 HIS A C 1
ATOM 2159 O O . HIS A 1 269 ? -2.984 -3.184 52.928 1.00 80.19 269 HIS A O 1
ATOM 2165 N N . SER A 1 270 ? -3.911 -4.782 54.205 1.00 83.25 270 SER A N 1
ATOM 2166 C CA . SER A 1 270 ? -2.887 -5.798 53.932 1.00 83.25 270 SER A CA 1
ATOM 2167 C C . SER A 1 270 ? -2.811 -6.191 52.449 1.00 83.25 270 SER A C 1
ATOM 2169 O O . SER A 1 270 ? -1.715 -6.348 51.911 1.00 83.25 270 SER A O 1
ATOM 2171 N N . VAL A 1 271 ? -3.955 -6.315 51.768 1.00 76.25 271 VAL A N 1
ATOM 2172 C CA . VAL A 1 271 ? -3.995 -6.590 50.320 1.00 76.25 271 VAL A CA 1
ATOM 2173 C C . VAL A 1 271 ? -3.468 -5.397 49.517 1.00 76.25 271 VAL A C 1
ATOM 2175 O O . VAL A 1 271 ? -2.758 -5.585 48.533 1.00 76.25 271 VAL A O 1
ATOM 2178 N N . GLU A 1 272 ? -3.781 -4.174 49.941 1.00 81.81 272 GLU A N 1
ATOM 2179 C CA . GLU A 1 272 ? -3.345 -2.938 49.282 1.00 81.81 272 GLU A CA 1
ATOM 2180 C C . GLU A 1 272 ? -1.815 -2.752 49.396 1.00 81.81 272 GLU A C 1
ATOM 2182 O O . GLU A 1 272 ? -1.167 -2.402 48.410 1.00 81.81 272 GLU A O 1
ATOM 2187 N N . GLU A 1 273 ? -1.208 -3.104 50.537 1.00 86.44 273 GLU A N 1
ATOM 2188 C CA . GLU A 1 273 ? 0.257 -3.168 50.686 1.00 86.44 273 GLU A CA 1
ATOM 2189 C C . GLU A 1 273 ? 0.903 -4.233 49.788 1.00 86.44 273 GLU A C 1
ATOM 2191 O O . GLU A 1 273 ? 1.896 -3.940 49.120 1.00 86.44 273 GLU A O 1
ATOM 2196 N N . ALA A 1 274 ? 0.334 -5.443 49.721 1.00 76.62 274 ALA A N 1
ATOM 2197 C CA . ALA A 1 274 ? 0.848 -6.520 48.869 1.00 76.62 274 ALA A CA 1
ATOM 2198 C C . ALA A 1 274 ? 0.743 -6.189 47.365 1.00 76.62 274 ALA A C 1
ATOM 2200 O O . ALA A 1 274 ? 1.604 -6.557 46.561 1.00 76.62 274 ALA A O 1
ATOM 2201 N N . LEU A 1 275 ? -0.300 -5.457 46.969 1.00 79.00 275 LEU A N 1
ATOM 2202 C CA . LEU A 1 275 ? -0.445 -4.950 45.607 1.00 79.00 275 LEU A CA 1
ATOM 2203 C C . LEU A 1 275 ? 0.622 -3.888 45.292 1.00 79.00 275 LEU A C 1
ATOM 2205 O O . LEU A 1 275 ? 1.179 -3.854 44.196 1.00 79.00 275 LEU A O 1
ATOM 2209 N N . GLN A 1 276 ? 0.931 -3.019 46.255 1.00 83.25 276 GLN A N 1
ATOM 2210 C CA . GLN A 1 276 ? 1.916 -1.957 46.071 1.00 83.25 276 GLN A CA 1
ATOM 2211 C C . GLN A 1 276 ? 3.343 -2.512 45.931 1.00 83.25 276 GLN A C 1
ATOM 2213 O O . GLN A 1 276 ? 4.121 -2.003 45.121 1.00 83.25 276 GLN A O 1
ATOM 2218 N N . THR A 1 277 ? 3.694 -3.555 46.690 1.00 83.81 277 THR A N 1
ATOM 2219 C CA . THR A 1 277 ? 5.001 -4.222 46.578 1.00 83.81 277 THR A CA 1
ATOM 2220 C C . THR A 1 277 ? 5.154 -4.950 45.248 1.00 83.81 277 THR A C 1
ATOM 2222 O O . THR A 1 277 ? 6.139 -4.718 44.551 1.00 83.81 277 THR A O 1
ATOM 2225 N N . THR A 1 278 ? 4.160 -5.741 44.844 1.00 77.31 278 THR A N 1
ATOM 2226 C CA . THR A 1 278 ? 4.186 -6.462 43.557 1.00 77.31 278 THR A CA 1
ATOM 2227 C C . THR A 1 278 ? 4.231 -5.515 42.356 1.00 77.31 278 THR A C 1
ATOM 2229 O O . THR A 1 278 ? 4.971 -5.755 41.404 1.00 77.31 278 THR A O 1
ATOM 2232 N N . LYS A 1 279 ? 3.515 -4.383 42.414 1.00 82.25 279 LYS A N 1
ATOM 2233 C CA . LYS A 1 279 ? 3.592 -3.343 41.378 1.00 82.25 279 LYS A CA 1
ATOM 2234 C C . LYS A 1 279 ? 5.000 -2.760 41.248 1.00 82.25 279 LYS A C 1
ATOM 2236 O O . LYS A 1 279 ? 5.486 -2.574 40.137 1.00 82.25 279 LYS A O 1
ATOM 2241 N N . LYS A 1 280 ? 5.667 -2.505 42.375 1.00 86.38 280 LYS A N 1
ATOM 2242 C CA . LYS A 1 280 ? 7.034 -1.976 42.382 1.00 86.38 280 LYS A CA 1
ATOM 2243 C C . LYS A 1 280 ? 8.040 -2.972 41.794 1.00 86.38 280 LYS A C 1
ATOM 2245 O O . LYS A 1 280 ? 8.892 -2.571 41.010 1.00 86.38 280 LYS A O 1
ATOM 2250 N N . GLU A 1 281 ? 7.918 -4.255 42.131 1.00 81.94 281 GLU A N 1
ATOM 2251 C CA . GLU A 1 281 ? 8.763 -5.316 41.563 1.00 81.94 281 GLU A CA 1
ATOM 2252 C C . GLU A 1 281 ? 8.589 -5.433 40.040 1.00 81.94 281 GLU A C 1
ATOM 2254 O O . GLU A 1 281 ? 9.568 -5.609 39.313 1.00 81.94 281 GLU A O 1
ATOM 2259 N N . LEU A 1 282 ? 7.358 -5.264 39.546 1.00 80.50 282 LEU A N 1
ATOM 2260 C CA . LEU A 1 282 ? 7.069 -5.248 38.114 1.00 80.50 282 LEU A CA 1
ATOM 2261 C C . LEU A 1 282 ? 7.692 -4.031 37.408 1.00 80.50 282 LEU A C 1
ATOM 2263 O O . LEU A 1 282 ? 8.291 -4.183 36.342 1.00 80.50 282 LEU A O 1
ATOM 2267 N N . ASP A 1 283 ? 7.591 -2.840 38.004 1.00 81.38 283 ASP A N 1
ATOM 2268 C CA . ASP A 1 283 ? 8.191 -1.614 37.463 1.00 81.38 283 ASP A CA 1
ATOM 2269 C C . ASP A 1 283 ? 9.728 -1.719 37.388 1.00 81.38 283 ASP A C 1
ATOM 2271 O O . ASP A 1 283 ? 10.334 -1.341 36.377 1.00 81.38 283 ASP A O 1
ATOM 2275 N N . ASP A 1 284 ? 10.362 -2.288 38.420 1.00 82.75 284 ASP A N 1
ATOM 2276 C CA . ASP A 1 284 ? 11.813 -2.503 38.472 1.00 82.75 284 ASP A CA 1
ATOM 2277 C C . ASP A 1 284 ? 12.280 -3.494 37.385 1.00 82.75 284 ASP A C 1
ATOM 2279 O O . ASP A 1 284 ? 13.257 -3.223 36.673 1.00 82.75 284 ASP A O 1
ATOM 2283 N N . ALA A 1 285 ? 11.549 -4.596 37.182 1.00 76.56 285 ALA A N 1
ATOM 2284 C CA . ALA A 1 285 ? 11.829 -5.561 36.116 1.00 76.56 285 ALA A CA 1
ATOM 2285 C C . ALA A 1 285 ? 11.668 -4.944 34.711 1.00 76.56 285 ALA A C 1
ATOM 2287 O O . ALA A 1 285 ? 12.496 -5.165 33.821 1.00 76.56 285 ALA A O 1
ATOM 2288 N N . ASN A 1 286 ? 10.646 -4.105 34.514 1.00 75.06 286 ASN A N 1
ATOM 2289 C CA . ASN A 1 286 ? 10.382 -3.447 33.233 1.00 75.06 286 ASN A CA 1
ATOM 2290 C C . ASN A 1 286 ? 11.464 -2.402 32.881 1.00 75.06 286 ASN A C 1
ATOM 2292 O O . ASN A 1 286 ? 11.864 -2.243 31.719 1.00 75.06 286 ASN A O 1
ATOM 2296 N N . ALA A 1 287 ? 12.003 -1.719 33.896 1.00 83.75 287 ALA A N 1
ATOM 2297 C CA . ALA A 1 287 ? 13.138 -0.816 33.738 1.00 83.75 287 ALA A CA 1
ATOM 2298 C C . ALA A 1 287 ? 14.423 -1.564 33.339 1.00 83.75 287 ALA A C 1
ATOM 2300 O O . ALA A 1 287 ? 15.192 -1.074 32.503 1.00 83.75 287 ALA A O 1
ATOM 2301 N N . GLU A 1 288 ? 14.669 -2.752 33.900 1.00 83.62 288 GLU A N 1
ATOM 2302 C CA . GLU A 1 288 ? 15.806 -3.594 33.516 1.00 83.62 288 GLU A CA 1
ATOM 2303 C C . GLU A 1 288 ? 15.683 -4.095 32.069 1.00 83.62 288 GLU A C 1
ATOM 2305 O O . GLU A 1 288 ? 16.639 -3.985 31.291 1.00 83.62 288 GLU A O 1
ATOM 2310 N N . TRP A 1 289 ? 14.489 -4.543 31.672 1.00 73.81 289 TRP A N 1
ATOM 2311 C CA . TRP A 1 289 ? 14.208 -4.970 30.302 1.00 73.81 289 TRP A CA 1
ATOM 2312 C C . TRP A 1 289 ? 14.422 -3.841 29.287 1.00 73.81 289 TRP A C 1
ATOM 2314 O O . TRP A 1 289 ? 15.150 -4.008 28.304 1.00 73.81 289 TRP A O 1
ATOM 2324 N N . SER A 1 290 ? 13.903 -2.646 29.580 1.00 79.31 290 SER A N 1
ATOM 2325 C CA . SER A 1 290 ? 14.074 -1.457 28.734 1.00 79.31 290 SER A CA 1
ATOM 2326 C C . SER A 1 290 ? 15.548 -1.098 28.508 1.00 79.31 290 SER A C 1
ATOM 2328 O O . SER A 1 290 ? 15.946 -0.765 27.386 1.00 79.31 290 SER A O 1
ATOM 2330 N N . ARG A 1 291 ? 16.402 -1.221 29.538 1.00 85.69 291 ARG A N 1
ATOM 2331 C CA . ARG A 1 291 ? 17.857 -1.019 29.385 1.00 85.69 291 ARG A CA 1
ATOM 2332 C C . ARG A 1 291 ? 18.473 -2.047 28.437 1.00 85.69 291 ARG A C 1
ATOM 2334 O O . ARG A 1 291 ? 19.298 -1.682 27.598 1.00 85.69 291 ARG A O 1
ATOM 2341 N N . LYS A 1 292 ? 18.072 -3.315 28.547 1.00 80.00 292 LYS A N 1
ATOM 2342 C CA . LYS A 1 292 ? 18.586 -4.410 27.712 1.00 80.00 292 LYS A CA 1
ATOM 2343 C C . LYS A 1 292 ? 18.157 -4.258 26.246 1.00 80.00 292 LYS A C 1
ATOM 2345 O O . LYS A 1 292 ? 18.989 -4.413 25.352 1.00 80.00 292 LYS A O 1
ATOM 2350 N N . CYS A 1 293 ? 16.914 -3.842 25.993 1.00 73.62 293 CYS A N 1
ATOM 2351 C CA . CYS A 1 293 ? 16.431 -3.478 24.656 1.00 73.62 293 CYS A CA 1
ATOM 2352 C C . CYS A 1 293 ? 17.206 -2.295 24.054 1.00 73.62 293 CYS A C 1
ATOM 2354 O O . CYS A 1 293 ? 17.571 -2.331 22.875 1.00 73.62 293 CYS A O 1
ATOM 2356 N N . GLY A 1 294 ? 17.521 -1.274 24.859 1.00 81.00 294 GLY A N 1
ATOM 2357 C CA . GLY A 1 294 ? 18.362 -0.151 24.433 1.00 81.00 294 GLY A CA 1
ATOM 2358 C C . GLY A 1 294 ? 19.755 -0.598 23.968 1.00 81.00 294 GLY A C 1
ATOM 2359 O O . GLY A 1 294 ? 20.198 -0.213 22.885 1.00 81.00 294 GLY A O 1
ATOM 2360 N N . GLN A 1 295 ? 20.411 -1.481 24.731 1.00 80.94 295 GLN A N 1
ATOM 2361 C CA . GLN A 1 295 ? 21.718 -2.054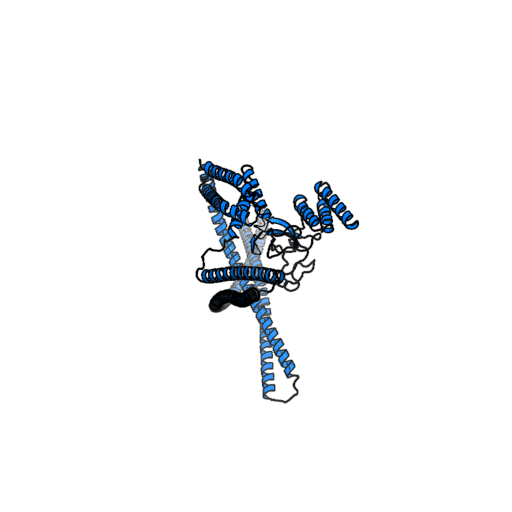 24.370 1.00 80.94 295 GLN A CA 1
ATOM 2362 C C . GLN A 1 295 ? 21.664 -2.878 23.072 1.00 80.94 295 GLN A C 1
ATOM 2364 O O . GLN A 1 295 ? 22.544 -2.752 22.208 1.00 80.94 295 GLN A O 1
ATOM 2369 N N . LEU A 1 296 ? 20.615 -3.689 22.888 1.00 75.75 296 LEU A N 1
ATOM 2370 C CA . LEU A 1 296 ? 20.416 -4.441 21.646 1.00 75.75 296 LEU A CA 1
ATOM 2371 C C . LEU A 1 296 ? 20.236 -3.504 20.449 1.00 75.75 296 LEU A C 1
ATOM 2373 O O . LEU A 1 296 ? 20.891 -3.687 19.425 1.00 75.75 296 LEU A O 1
ATOM 2377 N N . THR A 1 297 ? 19.415 -2.465 20.604 1.00 78.88 297 THR A N 1
ATOM 2378 C CA . THR A 1 297 ? 19.152 -1.474 19.551 1.00 78.88 297 THR A CA 1
ATOM 2379 C C . THR A 1 297 ? 20.445 -0.798 19.102 1.00 78.88 297 THR A C 1
ATOM 2381 O O . THR A 1 297 ? 20.723 -0.738 17.907 1.00 78.88 297 THR A O 1
ATOM 2384 N N . THR A 1 298 ? 21.301 -0.376 20.042 1.00 81.44 298 THR A N 1
ATOM 2385 C CA . THR A 1 298 ? 22.614 0.196 19.696 1.00 81.44 298 THR A CA 1
ATOM 2386 C C . THR A 1 298 ? 23.522 -0.789 18.958 1.00 81.44 298 THR A C 1
ATOM 2388 O O . THR A 1 298 ? 24.244 -0.395 18.043 1.00 81.44 298 THR A O 1
ATOM 2391 N N . THR A 1 299 ? 23.465 -2.077 19.307 1.00 78.88 299 THR A N 1
ATOM 2392 C CA . THR A 1 299 ? 24.282 -3.111 18.655 1.00 78.88 299 THR A CA 1
ATOM 2393 C C . THR A 1 299 ? 23.819 -3.360 17.220 1.00 78.88 299 THR A C 1
ATOM 2395 O O . THR A 1 299 ? 24.649 -3.444 16.315 1.00 78.88 299 THR A O 1
ATOM 2398 N N . VAL A 1 300 ? 22.503 -3.418 17.000 1.00 78.62 300 VAL A N 1
ATOM 2399 C CA . VAL A 1 300 ? 21.899 -3.594 15.671 1.00 78.62 300 VAL A CA 1
ATOM 2400 C C . VAL A 1 300 ? 22.190 -2.393 14.773 1.00 78.62 300 VAL A C 1
ATOM 2402 O O . VAL A 1 300 ? 22.613 -2.583 13.635 1.00 78.62 300 VAL A O 1
ATOM 2405 N N . SER A 1 301 ? 22.049 -1.163 15.278 1.00 76.81 301 SER A N 1
ATOM 2406 C CA . SER A 1 301 ? 22.383 0.044 14.507 1.00 76.81 301 SER A CA 1
ATOM 2407 C C . SER A 1 301 ? 23.842 0.044 14.050 1.00 76.81 301 SER A C 1
ATOM 2409 O O . SER A 1 301 ? 24.116 0.327 12.887 1.00 76.81 301 SER A O 1
ATOM 2411 N N . ARG A 1 302 ? 24.773 -0.368 14.922 1.00 78.75 302 ARG A N 1
ATOM 2412 C CA . ARG A 1 302 ? 26.196 -0.482 14.571 1.00 78.75 302 ARG A CA 1
ATOM 2413 C C . ARG A 1 302 ? 26.441 -1.519 13.471 1.00 78.75 302 ARG A C 1
ATOM 2415 O O . ARG A 1 302 ? 27.165 -1.249 12.521 1.00 78.75 302 ARG A O 1
ATOM 2422 N N . GLN A 1 303 ? 25.795 -2.684 13.556 1.00 74.88 303 GLN A N 1
ATOM 2423 C CA . GLN A 1 303 ? 25.882 -3.711 12.508 1.00 74.88 303 GLN A CA 1
ATOM 2424 C C . GLN A 1 303 ? 25.299 -3.232 11.170 1.00 74.88 303 GLN A C 1
ATOM 2426 O O . GLN A 1 303 ? 25.814 -3.584 10.109 1.00 74.88 303 GLN A O 1
ATOM 2431 N N . GLN A 1 304 ? 24.244 -2.415 11.206 1.00 74.75 304 GLN A N 1
ATOM 2432 C CA . GLN A 1 304 ? 23.633 -1.835 10.012 1.00 74.75 304 GLN A CA 1
ATOM 2433 C C . GLN A 1 304 ? 24.564 -0.819 9.330 1.00 74.75 304 GLN A C 1
ATOM 2435 O O . GLN A 1 304 ? 24.656 -0.794 8.101 1.00 74.75 304 GLN A O 1
ATOM 2440 N N . GLU A 1 305 ? 25.276 -0.000 10.109 1.00 82.00 305 GLU A N 1
ATOM 2441 C CA . GLU A 1 305 ? 26.296 0.927 9.603 1.00 82.00 305 GLU A CA 1
ATOM 2442 C C . GLU A 1 305 ? 27.460 0.177 8.936 1.00 82.00 305 GLU A C 1
ATOM 2444 O O . GLU A 1 305 ? 27.793 0.477 7.786 1.00 82.00 305 GLU A O 1
ATOM 2449 N N . ASP A 1 306 ? 27.991 -0.866 9.586 1.00 80.75 306 ASP A N 1
ATOM 2450 C CA . ASP A 1 306 ? 29.059 -1.718 9.036 1.00 80.75 306 ASP A CA 1
ATOM 2451 C C . ASP A 1 306 ? 28.636 -2.386 7.706 1.00 80.75 306 ASP A C 1
ATOM 2453 O O . ASP A 1 306 ? 29.417 -2.508 6.748 1.00 80.75 306 ASP A O 1
ATOM 2457 N N . LEU A 1 307 ? 27.368 -2.803 7.615 1.00 79.69 307 LEU A N 1
ATOM 2458 C CA . LEU A 1 307 ? 26.803 -3.411 6.413 1.00 79.69 307 LEU A CA 1
ATOM 2459 C C . LEU A 1 307 ? 26.657 -2.388 5.276 1.00 79.69 307 LEU A C 1
ATOM 2461 O O . LEU A 1 307 ? 26.996 -2.684 4.127 1.00 79.69 307 LEU A O 1
ATOM 2465 N N . ASN A 1 308 ? 26.201 -1.173 5.585 1.00 82.31 308 ASN A N 1
ATOM 2466 C CA . ASN A 1 308 ? 26.096 -0.080 4.617 1.00 82.31 308 ASN A CA 1
ATOM 2467 C C . ASN A 1 308 ? 27.469 0.331 4.066 1.00 82.31 308 ASN A C 1
ATOM 2469 O O . ASN A 1 308 ? 27.611 0.532 2.856 1.00 82.31 308 ASN A O 1
ATOM 2473 N N . GLU A 1 309 ? 28.498 0.393 4.916 1.00 86.06 309 GLU A N 1
ATOM 2474 C CA . GLU A 1 309 ? 29.871 0.655 4.477 1.00 86.06 309 GLU A CA 1
ATOM 2475 C C . GLU A 1 309 ? 30.373 -0.449 3.530 1.00 86.06 309 GLU A C 1
ATOM 2477 O O . GLU A 1 309 ? 30.971 -0.175 2.483 1.00 86.06 309 GLU A O 1
ATOM 2482 N N . SER A 1 310 ? 30.063 -1.709 3.848 1.00 77.12 310 SER A N 1
ATOM 2483 C CA . SER A 1 310 ? 30.390 -2.861 3.002 1.00 77.12 310 SER A CA 1
ATOM 2484 C C . SER A 1 310 ? 29.696 -2.794 1.635 1.00 77.12 310 SER A C 1
ATOM 2486 O O . SER A 1 310 ? 30.340 -3.021 0.606 1.00 77.12 310 SER A O 1
ATOM 2488 N N . TYR A 1 311 ? 28.417 -2.407 1.584 1.00 80.38 311 TYR A N 1
ATOM 2489 C CA . TYR A 1 311 ? 27.705 -2.186 0.319 1.00 80.38 311 TYR A CA 1
ATOM 2490 C C . TYR A 1 311 ? 28.313 -1.049 -0.509 1.00 80.38 311 TYR A C 1
ATOM 2492 O O . TYR A 1 311 ? 28.437 -1.183 -1.732 1.00 80.38 311 TYR A O 1
ATOM 2500 N N . GLY A 1 312 ? 28.750 0.036 0.139 1.00 82.62 312 GLY A N 1
ATOM 2501 C CA . GLY A 1 312 ? 29.481 1.124 -0.513 1.00 82.62 312 GLY A CA 1
ATOM 2502 C C . GLY A 1 312 ? 30.765 0.635 -1.189 1.00 82.62 312 GLY A C 1
ATOM 2503 O O . GLY A 1 312 ? 30.991 0.915 -2.369 1.00 82.62 312 GLY A O 1
ATOM 2504 N N . LYS A 1 313 ? 31.563 -0.183 -0.489 1.00 85.75 313 LYS A N 1
ATOM 2505 C CA . LYS A 1 313 ? 32.784 -0.803 -1.039 1.00 85.75 313 LYS A CA 1
ATOM 2506 C C . LYS A 1 313 ? 32.480 -1.712 -2.235 1.00 85.75 313 LYS A C 1
ATOM 2508 O O . LYS A 1 313 ? 33.156 -1.623 -3.258 1.00 85.75 313 LYS A O 1
ATOM 2513 N N . ILE A 1 314 ? 31.434 -2.540 -2.151 1.00 78.69 314 ILE A N 1
ATOM 2514 C CA . ILE A 1 314 ? 31.009 -3.416 -3.258 1.00 78.69 314 ILE A CA 1
ATOM 2515 C C . ILE A 1 314 ? 30.610 -2.599 -4.492 1.00 78.69 314 ILE A C 1
ATOM 2517 O O . ILE A 1 314 ? 30.944 -2.982 -5.615 1.00 78.69 314 ILE A O 1
ATOM 2521 N N . ARG A 1 315 ? 29.911 -1.474 -4.312 1.00 85.94 315 ARG A N 1
ATOM 2522 C CA . ARG A 1 315 ? 29.527 -0.597 -5.423 1.00 85.94 315 ARG A CA 1
ATOM 2523 C C . ARG A 1 315 ? 30.751 -0.018 -6.139 1.00 85.94 315 ARG A C 1
ATOM 2525 O O . ARG A 1 315 ? 30.821 -0.114 -7.361 1.00 85.94 315 ARG A O 1
ATOM 2532 N N . LEU A 1 316 ? 31.722 0.510 -5.391 1.00 85.81 316 LEU A N 1
ATOM 2533 C CA . LEU A 1 316 ? 32.967 1.049 -5.955 1.00 85.81 316 LEU A CA 1
ATOM 2534 C C . LEU A 1 316 ? 33.761 -0.020 -6.718 1.00 85.81 316 LEU A C 1
ATOM 2536 O O . LEU A 1 316 ? 34.281 0.238 -7.804 1.00 85.81 316 LEU A O 1
ATOM 2540 N N . LEU A 1 317 ? 33.812 -1.247 -6.191 1.00 83.12 317 LEU A N 1
ATOM 2541 C CA . LEU A 1 317 ? 34.449 -2.371 -6.878 1.00 83.12 317 LEU A CA 1
ATOM 2542 C C . LEU A 1 317 ? 33.734 -2.727 -8.189 1.00 83.12 317 LEU A C 1
ATOM 2544 O O . LEU A 1 317 ? 34.405 -2.974 -9.187 1.00 83.12 317 LEU A O 1
ATOM 2548 N N . LYS A 1 318 ? 32.395 -2.706 -8.222 1.00 80.62 318 LYS A N 1
ATOM 2549 C CA . LYS A 1 318 ? 31.627 -2.933 -9.459 1.00 80.62 318 LYS A CA 1
ATOM 2550 C C . LYS A 1 318 ? 31.897 -1.857 -10.511 1.00 80.62 318 LYS A C 1
ATOM 2552 O O . LYS A 1 318 ? 32.190 -2.203 -11.649 1.00 80.62 318 LYS A O 1
ATOM 2557 N N . GLU A 1 319 ? 31.882 -0.581 -10.124 1.00 81.44 319 GLU A N 1
ATOM 2558 C CA . GLU A 1 319 ? 32.215 0.531 -11.030 1.00 81.44 319 GLU A CA 1
ATOM 2559 C C . GLU A 1 319 ? 33.650 0.398 -11.578 1.00 81.44 319 GLU A C 1
ATOM 2561 O O . GLU A 1 319 ? 33.895 0.625 -12.764 1.00 81.44 319 GLU A O 1
ATOM 2566 N N . THR A 1 320 ? 34.592 -0.057 -10.745 1.00 84.00 320 THR A N 1
ATOM 2567 C CA . THR A 1 320 ? 35.977 -0.324 -11.164 1.00 84.00 320 THR A CA 1
ATOM 2568 C C . THR A 1 320 ? 36.057 -1.478 -12.171 1.00 84.00 320 THR A C 1
ATOM 2570 O O . THR A 1 320 ? 36.734 -1.356 -13.191 1.00 84.00 320 THR A O 1
ATOM 2573 N N . ILE A 1 321 ? 35.346 -2.585 -11.926 1.00 75.50 321 ILE A N 1
ATOM 2574 C CA . ILE A 1 321 ? 35.279 -3.732 -12.847 1.00 75.50 321 ILE A CA 1
ATOM 2575 C C . ILE A 1 321 ? 34.688 -3.312 -14.199 1.00 75.50 321 ILE A C 1
ATOM 2577 O O . ILE A 1 321 ? 35.223 -3.686 -15.244 1.00 75.50 321 ILE A O 1
ATOM 2581 N N . ASP A 1 322 ? 33.624 -2.511 -14.198 1.00 76.12 322 ASP A N 1
ATOM 2582 C CA . ASP A 1 322 ? 32.989 -2.036 -15.428 1.00 76.12 322 ASP A CA 1
ATOM 2583 C C . ASP A 1 322 ? 33.922 -1.134 -16.247 1.00 76.12 322 ASP A C 1
ATOM 2585 O O . ASP A 1 322 ? 33.964 -1.246 -17.475 1.00 76.12 322 ASP A O 1
ATOM 2589 N N . ASN A 1 323 ? 34.710 -0.280 -15.588 1.00 78.00 323 ASN A N 1
ATOM 2590 C CA . ASN A 1 323 ? 35.716 0.546 -16.258 1.00 78.00 323 ASN A CA 1
ATOM 2591 C C . ASN A 1 323 ? 36.831 -0.307 -16.879 1.00 78.00 323 ASN A C 1
ATOM 2593 O O . ASN A 1 323 ? 37.132 -0.139 -18.060 1.00 78.00 323 ASN A O 1
ATOM 2597 N N . ILE A 1 324 ? 37.364 -1.285 -16.140 1.00 75.88 324 ILE A N 1
ATOM 2598 C CA . ILE A 1 324 ? 38.388 -2.211 -16.655 1.00 75.88 324 ILE A CA 1
ATOM 2599 C C . ILE A 1 324 ? 37.854 -3.013 -17.853 1.00 75.88 324 ILE A C 1
ATOM 2601 O O . ILE A 1 324 ? 38.559 -3.207 -18.844 1.00 75.88 324 ILE A O 1
ATOM 2605 N N . ASN A 1 325 ? 36.596 -3.462 -17.807 1.00 71.56 325 ASN A N 1
ATOM 2606 C CA . ASN A 1 325 ? 35.984 -4.185 -18.922 1.00 71.56 325 ASN A CA 1
ATOM 2607 C C . ASN A 1 325 ? 35.833 -3.306 -20.173 1.00 71.56 325 ASN A C 1
ATOM 2609 O O . ASN A 1 325 ? 36.101 -3.780 -21.278 1.00 71.56 325 ASN A O 1
ATOM 2613 N N . LYS A 1 326 ? 35.453 -2.031 -20.017 1.00 74.06 326 LYS A N 1
ATOM 2614 C CA . LYS A 1 326 ? 35.386 -1.072 -21.134 1.00 74.06 326 LYS A CA 1
ATOM 2615 C C . LYS A 1 326 ? 36.760 -0.823 -21.751 1.00 74.06 326 LYS A C 1
ATOM 2617 O O . LYS A 1 326 ? 36.887 -0.861 -22.974 1.00 74.06 326 LYS A O 1
ATOM 2622 N N . GLU A 1 327 ? 37.785 -0.626 -20.923 1.00 73.69 327 GLU A N 1
ATOM 2623 C CA . GLU A 1 327 ? 39.167 -0.453 -21.386 1.00 73.69 327 GLU A CA 1
ATOM 2624 C C . GLU A 1 327 ? 39.664 -1.688 -22.146 1.00 73.69 327 GLU A C 1
ATOM 2626 O O . GLU A 1 327 ? 40.236 -1.564 -23.229 1.00 73.69 327 GLU A O 1
ATOM 2631 N N . LYS A 1 328 ? 39.371 -2.893 -21.645 1.00 71.88 328 LYS A N 1
ATOM 2632 C CA . LYS A 1 328 ? 39.753 -4.148 -22.302 1.00 71.88 328 LYS A CA 1
ATOM 2633 C C . LYS A 1 328 ? 39.136 -4.293 -23.697 1.00 71.88 328 LYS A C 1
ATOM 2635 O O . LYS A 1 328 ? 39.843 -4.681 -24.625 1.00 71.88 328 LYS A O 1
ATOM 2640 N N . VAL A 1 329 ? 37.847 -3.974 -23.858 1.00 71.50 329 VAL A N 1
ATOM 2641 C CA . VAL A 1 329 ? 37.164 -4.030 -25.166 1.00 71.50 329 VAL A CA 1
ATOM 2642 C C . VAL A 1 329 ? 37.805 -3.049 -26.152 1.00 71.50 329 VAL A C 1
ATOM 2644 O O . VAL A 1 329 ? 38.158 -3.448 -27.264 1.00 71.50 329 VAL A O 1
ATOM 2647 N N . ALA A 1 330 ? 38.058 -1.810 -25.720 1.00 70.94 330 ALA A N 1
ATOM 2648 C CA . ALA A 1 330 ? 38.696 -0.793 -26.554 1.00 70.94 330 ALA A CA 1
ATOM 2649 C C . ALA A 1 330 ? 40.102 -1.214 -27.025 1.00 70.94 330 ALA A C 1
ATOM 2651 O O . ALA A 1 330 ? 40.443 -1.044 -28.196 1.00 70.94 330 ALA A O 1
ATOM 2652 N N . VAL A 1 331 ? 40.904 -1.825 -26.145 1.00 72.06 331 VAL A N 1
ATOM 2653 C CA . VAL A 1 331 ? 42.245 -2.327 -26.497 1.00 72.06 331 VAL A CA 1
ATOM 2654 C C . VAL A 1 331 ? 42.166 -3.461 -27.524 1.00 72.06 331 VAL A C 1
ATOM 2656 O O . VAL A 1 331 ? 42.889 -3.430 -28.522 1.00 72.06 331 VAL A O 1
ATOM 2659 N N . THR A 1 332 ? 41.250 -4.421 -27.349 1.00 74.62 332 THR A N 1
ATOM 2660 C CA . THR A 1 332 ? 41.096 -5.539 -28.299 1.00 74.62 332 THR A CA 1
ATOM 2661 C C . THR A 1 332 ? 40.646 -5.087 -29.694 1.00 74.62 332 THR A C 1
ATOM 2663 O O . THR A 1 332 ? 41.117 -5.616 -30.704 1.00 74.62 332 THR A O 1
ATOM 2666 N N . GLU A 1 333 ? 39.785 -4.070 -29.791 1.00 72.94 333 GLU A N 1
ATOM 2667 C CA . GLU A 1 333 ? 39.370 -3.505 -31.081 1.00 72.94 333 GLU A CA 1
ATOM 2668 C C . GLU A 1 333 ? 40.530 -2.794 -31.796 1.00 72.94 333 GLU A C 1
ATOM 2670 O O . GLU A 1 333 ? 40.720 -2.971 -33.000 1.00 72.94 333 GLU A O 1
ATOM 2675 N N . VAL A 1 334 ? 41.372 -2.057 -31.067 1.00 74.56 334 VAL A N 1
ATOM 2676 C CA . VAL A 1 334 ? 42.559 -1.405 -31.647 1.00 74.56 334 VAL A CA 1
ATOM 2677 C C . VAL A 1 334 ? 43.590 -2.434 -32.129 1.00 74.56 334 VAL A C 1
ATOM 2679 O O . VAL A 1 334 ? 44.152 -2.277 -33.216 1.00 74.56 334 VAL A O 1
ATOM 2682 N N . GLU A 1 335 ? 43.828 -3.510 -31.375 1.00 75.06 335 GLU A N 1
ATOM 2683 C CA . GLU A 1 335 ? 44.761 -4.578 -31.768 1.00 75.06 335 GLU A CA 1
ATOM 2684 C C . GLU A 1 335 ? 44.292 -5.347 -33.009 1.00 75.06 335 GLU A C 1
ATOM 2686 O O . GLU A 1 335 ? 45.086 -5.606 -33.918 1.00 75.06 335 GLU A O 1
ATOM 2691 N N . THR A 1 336 ? 42.997 -5.668 -33.104 1.00 77.38 336 THR A N 1
ATOM 2692 C CA . THR A 1 336 ? 42.445 -6.321 -34.304 1.00 77.38 336 THR A CA 1
ATOM 2693 C C . THR A 1 336 ? 42.583 -5.435 -35.541 1.00 77.38 336 THR A C 1
ATOM 2695 O O . THR A 1 336 ? 43.008 -5.920 -36.592 1.00 77.38 336 THR A O 1
ATOM 2698 N N . LEU A 1 337 ? 42.333 -4.127 -35.418 1.00 75.50 337 LEU A N 1
ATOM 2699 C CA . LEU A 1 337 ? 42.523 -3.176 -36.514 1.00 75.50 337 LEU A CA 1
ATOM 2700 C C . LEU A 1 337 ? 43.996 -3.065 -36.939 1.00 75.50 337 LEU A C 1
ATOM 2702 O O . LEU A 1 337 ? 44.276 -3.114 -38.139 1.00 75.50 337 LEU A O 1
ATOM 2706 N N . LYS A 1 338 ? 44.947 -3.019 -35.995 1.00 76.44 338 LYS A N 1
ATOM 2707 C CA . LYS A 1 338 ? 46.393 -3.029 -36.300 1.00 76.44 338 LYS A CA 1
ATOM 2708 C C . LYS A 1 338 ? 46.817 -4.295 -37.050 1.00 76.44 338 LYS A C 1
ATOM 2710 O O . LYS A 1 338 ? 47.533 -4.205 -38.046 1.00 76.44 338 LYS A O 1
ATOM 2715 N N . ASN A 1 339 ? 46.308 -5.459 -36.649 1.00 76.75 339 ASN A N 1
ATOM 2716 C CA . ASN A 1 339 ? 46.578 -6.721 -37.344 1.00 76.75 339 ASN A CA 1
ATOM 2717 C C . ASN A 1 339 ? 45.997 -6.741 -38.767 1.00 76.75 339 ASN A C 1
ATOM 2719 O O . ASN A 1 339 ? 46.655 -7.207 -39.701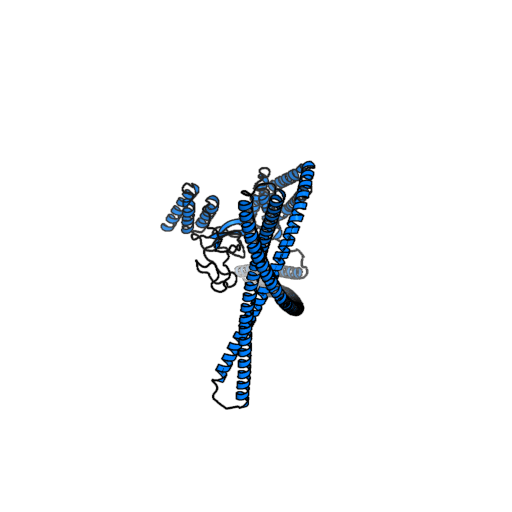 1.00 76.75 339 ASN A O 1
ATOM 2723 N N . THR A 1 340 ? 44.788 -6.201 -38.967 1.00 75.44 340 THR A N 1
ATOM 2724 C CA . THR A 1 340 ? 44.209 -6.081 -40.316 1.00 75.44 340 THR A CA 1
ATOM 2725 C C . THR A 1 340 ? 44.996 -5.117 -41.201 1.00 75.44 340 THR A C 1
ATOM 2727 O O . THR A 1 340 ? 45.217 -5.428 -42.371 1.00 75.44 340 THR A O 1
ATOM 2730 N N . GLN A 1 341 ? 45.487 -4.003 -40.647 1.00 78.19 341 GLN A N 1
ATOM 2731 C CA . GLN A 1 341 ? 46.334 -3.056 -41.368 1.00 78.19 341 GLN A CA 1
ATOM 2732 C C . GLN A 1 341 ? 47.645 -3.720 -41.816 1.00 78.19 341 GLN A C 1
ATOM 2734 O O . GLN A 1 341 ? 47.954 -3.693 -43.006 1.00 78.19 341 GLN A O 1
ATOM 2739 N N . ALA A 1 342 ? 48.355 -4.400 -40.911 1.00 77.50 342 ALA A N 1
ATOM 2740 C CA . ALA A 1 342 ? 49.598 -5.104 -41.239 1.00 77.50 342 ALA A CA 1
ATOM 2741 C C . ALA A 1 342 ? 49.392 -6.198 -42.309 1.00 77.50 342 ALA A C 1
ATOM 2743 O O . ALA A 1 342 ? 50.227 -6.401 -43.192 1.00 77.50 342 ALA A O 1
ATOM 2744 N N . SER A 1 343 ? 48.250 -6.897 -42.280 1.00 81.44 343 SER A N 1
ATOM 2745 C CA . SER A 1 343 ? 47.888 -7.874 -43.315 1.00 81.44 343 SER A CA 1
ATOM 2746 C C . SER A 1 343 ? 47.686 -7.224 -44.691 1.00 81.44 343 SER A C 1
ATOM 2748 O O . SER A 1 343 ? 48.146 -7.762 -45.703 1.00 81.44 343 SER A O 1
ATOM 2750 N N . MET A 1 344 ? 47.032 -6.058 -44.743 1.00 75.56 344 MET A N 1
ATOM 2751 C CA . MET A 1 344 ? 46.839 -5.302 -45.984 1.00 75.56 344 MET A CA 1
ATOM 2752 C C . MET A 1 344 ? 48.161 -4.743 -46.526 1.00 75.56 344 MET A C 1
ATOM 2754 O O . MET A 1 344 ? 48.404 -4.854 -47.725 1.00 75.56 344 MET A O 1
ATOM 2758 N N . GLU A 1 345 ? 49.038 -4.226 -45.663 1.00 77.88 345 GLU A N 1
ATOM 2759 C CA . GLU A 1 345 ? 50.374 -3.731 -46.033 1.00 77.88 345 GLU A CA 1
ATOM 2760 C C . GLU A 1 345 ? 51.239 -4.837 -46.655 1.00 77.88 345 GLU A C 1
ATOM 2762 O O . GLU A 1 345 ? 51.811 -4.657 -47.731 1.00 77.88 345 GLU A O 1
ATOM 2767 N N . ASN A 1 346 ? 51.243 -6.036 -46.063 1.00 81.56 346 ASN A N 1
ATOM 2768 C CA . ASN A 1 346 ? 51.931 -7.199 -46.636 1.00 81.56 346 ASN A CA 1
ATOM 2769 C C . ASN A 1 346 ? 51.384 -7.585 -48.021 1.00 81.56 346 ASN A C 1
ATOM 2771 O O . ASN A 1 346 ? 52.130 -8.025 -48.900 1.00 81.56 346 ASN A O 1
ATOM 2775 N N . LYS A 1 347 ? 50.074 -7.420 -48.236 1.00 79.69 347 LYS A N 1
ATOM 2776 C CA . LYS A 1 347 ? 49.432 -7.708 -49.523 1.00 79.69 347 LYS A CA 1
ATOM 2777 C C . LYS A 1 347 ? 49.788 -6.672 -50.586 1.00 79.69 347 LYS A C 1
ATOM 2779 O O . LYS A 1 347 ? 49.980 -7.058 -51.737 1.00 79.69 347 LYS A O 1
ATOM 2784 N N . VAL A 1 348 ? 49.915 -5.398 -50.210 1.00 75.81 348 VAL A N 1
ATOM 2785 C CA . VAL A 1 348 ? 50.432 -4.341 -51.092 1.00 75.81 348 VAL A CA 1
ATOM 2786 C C . VAL A 1 348 ? 51.871 -4.654 -51.493 1.00 75.81 348 VAL A C 1
ATOM 2788 O O . VAL A 1 348 ? 52.130 -4.766 -52.686 1.00 75.81 348 VAL A O 1
ATOM 2791 N N . ALA A 1 349 ? 52.756 -4.950 -50.537 1.00 80.81 349 ALA A N 1
ATOM 2792 C CA . ALA A 1 349 ? 54.153 -5.292 -50.826 1.00 80.81 349 ALA A CA 1
ATOM 2793 C C . ALA A 1 349 ? 54.291 -6.496 -51.785 1.00 80.81 349 ALA A C 1
ATOM 2795 O O . ALA A 1 349 ? 55.127 -6.509 -52.692 1.00 80.81 349 ALA A O 1
ATOM 2796 N N . PHE A 1 350 ? 53.434 -7.512 -51.633 1.00 82.62 350 PHE A N 1
ATOM 2797 C CA . PHE A 1 350 ? 53.383 -8.648 -52.556 1.00 82.62 350 PHE A CA 1
ATOM 2798 C C . PHE A 1 350 ? 52.921 -8.246 -53.968 1.00 82.62 350 PHE A C 1
ATOM 2800 O O . PHE A 1 350 ? 53.488 -8.699 -54.964 1.00 82.62 350 PHE A O 1
ATOM 2807 N N . LEU A 1 351 ? 51.900 -7.390 -54.075 1.00 76.88 351 LEU A N 1
ATOM 2808 C CA . LEU A 1 351 ? 51.398 -6.901 -55.361 1.00 76.88 351 LEU A CA 1
ATOM 2809 C C . LEU A 1 351 ? 52.399 -5.969 -56.057 1.00 76.88 351 LEU A C 1
ATOM 2811 O O . LEU A 1 351 ? 52.554 -6.067 -57.272 1.00 76.88 351 LEU A O 1
ATOM 2815 N N . GLU A 1 352 ? 53.113 -5.129 -55.309 1.00 80.56 352 GLU A N 1
ATOM 2816 C CA . GLU A 1 352 ? 54.203 -4.292 -55.820 1.00 80.56 352 GLU A CA 1
ATOM 2817 C C . GLU A 1 352 ? 55.331 -5.145 -56.402 1.00 80.56 352 GLU A C 1
ATOM 2819 O O . GLU A 1 352 ? 55.802 -4.883 -57.509 1.00 80.56 352 GLU A O 1
ATOM 2824 N N . LYS A 1 353 ? 55.716 -6.227 -55.713 1.00 85.19 353 LYS A N 1
ATOM 2825 C CA . LYS A 1 353 ? 56.706 -7.179 -56.229 1.00 85.19 353 LYS A CA 1
ATOM 2826 C C . LYS A 1 353 ? 56.253 -7.811 -57.551 1.00 85.19 353 LYS A C 1
ATOM 2828 O O . LYS A 1 353 ? 57.011 -7.801 -58.520 1.00 85.19 353 LYS A O 1
ATOM 2833 N N . ASN A 1 354 ? 55.006 -8.279 -57.627 1.00 79.69 354 ASN A N 1
ATOM 2834 C CA . ASN A 1 354 ? 54.444 -8.841 -58.863 1.00 79.69 354 ASN A CA 1
ATOM 2835 C C . ASN A 1 354 ? 54.356 -7.798 -59.990 1.00 79.69 354 ASN A C 1
ATOM 2837 O O . ASN A 1 354 ? 54.567 -8.121 -61.159 1.00 79.69 354 ASN A O 1
ATOM 2841 N N . LEU A 1 355 ? 54.067 -6.536 -59.659 1.00 79.06 355 LEU A N 1
ATOM 2842 C CA . LEU A 1 355 ? 54.054 -5.434 -60.619 1.00 79.06 355 LEU A CA 1
ATOM 2843 C C . LEU A 1 355 ? 55.459 -5.166 -61.178 1.00 79.06 355 LEU A C 1
ATOM 2845 O O . LEU A 1 355 ? 55.613 -4.942 -62.380 1.00 79.06 355 LEU A O 1
ATOM 2849 N N . VAL A 1 356 ? 56.494 -5.209 -60.335 1.00 81.25 356 VAL A N 1
ATOM 2850 C CA . VAL A 1 356 ? 57.898 -5.086 -60.762 1.00 81.25 356 VAL A CA 1
ATOM 2851 C C . VAL A 1 356 ? 58.291 -6.246 -61.680 1.00 81.25 356 VAL A C 1
ATOM 2853 O O . VAL A 1 356 ? 58.871 -6.012 -62.741 1.00 81.25 356 VAL A O 1
ATOM 2856 N N . GLU A 1 357 ? 57.926 -7.479 -61.328 1.00 81.75 357 GLU A N 1
ATOM 2857 C CA . GLU A 1 357 ? 58.175 -8.670 -62.151 1.00 81.75 357 GLU A CA 1
ATOM 2858 C C . GLU A 1 357 ? 57.449 -8.598 -63.506 1.00 81.75 357 GLU A C 1
ATOM 2860 O O . GLU A 1 357 ? 58.059 -8.849 -64.548 1.00 81.75 357 GLU A O 1
ATOM 2865 N N . SER A 1 358 ? 56.188 -8.152 -63.525 1.00 77.62 358 SER A N 1
ATOM 2866 C CA . SER A 1 358 ? 55.416 -7.923 -64.755 1.00 77.62 358 SER A CA 1
ATOM 2867 C C . SER A 1 358 ? 56.032 -6.820 -65.629 1.00 77.62 358 SER A C 1
ATOM 2869 O O . SER A 1 358 ? 56.181 -6.990 -66.841 1.00 77.62 358 SER A O 1
ATOM 2871 N N . ASN A 1 359 ? 56.482 -5.709 -65.031 1.00 75.50 359 ASN A N 1
ATOM 2872 C CA . ASN A 1 359 ? 57.188 -4.643 -65.750 1.00 75.50 359 ASN A CA 1
ATOM 2873 C C . ASN A 1 359 ? 58.514 -5.132 -66.353 1.00 75.50 359 ASN A C 1
ATOM 2875 O O . ASN A 1 359 ? 58.843 -4.761 -67.483 1.00 75.50 359 ASN A O 1
ATOM 2879 N N . LYS A 1 360 ? 59.257 -5.979 -65.631 1.00 82.50 360 LYS A N 1
ATOM 2880 C CA . LYS A 1 360 ? 60.491 -6.600 -66.122 1.00 82.50 360 LYS A CA 1
ATOM 2881 C C . LYS A 1 360 ? 60.210 -7.527 -67.307 1.00 82.50 360 LYS A C 1
ATOM 2883 O O . LYS A 1 360 ? 60.839 -7.371 -68.351 1.00 82.50 360 LYS A O 1
ATOM 2888 N N . ALA A 1 361 ? 59.209 -8.400 -67.199 1.00 75.56 361 ALA A N 1
ATOM 2889 C CA . ALA A 1 361 ? 58.782 -9.275 -68.292 1.00 75.56 361 ALA A CA 1
ATOM 2890 C C . ALA A 1 361 ? 58.323 -8.480 -69.530 1.00 75.56 361 ALA A C 1
ATOM 2892 O O . ALA A 1 361 ? 58.655 -8.830 -70.662 1.00 75.56 361 ALA A O 1
ATOM 2893 N N . LEU A 1 362 ? 57.613 -7.364 -69.326 1.00 71.06 362 LEU A N 1
ATOM 2894 C CA . LEU A 1 362 ? 57.175 -6.464 -70.395 1.00 71.06 362 LEU A CA 1
ATOM 2895 C C . LEU A 1 362 ? 58.358 -5.757 -71.078 1.00 71.06 362 LEU A C 1
ATOM 2897 O O . LEU A 1 362 ? 58.338 -5.569 -72.297 1.00 71.06 362 LEU A O 1
ATOM 2901 N N . LEU A 1 363 ? 59.398 -5.385 -70.326 1.00 74.44 363 LEU A N 1
ATOM 2902 C CA . LEU A 1 363 ? 60.633 -4.813 -70.868 1.00 74.44 363 LEU A CA 1
ATOM 2903 C C . LEU A 1 363 ? 61.423 -5.852 -71.682 1.00 74.44 363 LEU A C 1
ATOM 2905 O O . LEU A 1 363 ? 61.832 -5.566 -72.805 1.00 74.44 363 LEU A O 1
ATOM 2909 N N . GLU A 1 364 ? 61.568 -7.071 -71.161 1.00 75.62 364 GLU A N 1
ATOM 2910 C CA . GLU A 1 364 ? 62.231 -8.189 -71.846 1.00 75.62 364 GLU A CA 1
ATOM 2911 C C . GLU A 1 364 ? 61.479 -8.627 -73.115 1.00 75.62 364 GLU A C 1
ATOM 2913 O O . GLU A 1 364 ? 62.099 -8.974 -74.120 1.00 75.62 364 GLU A O 1
ATOM 2918 N N . ALA A 1 365 ? 60.141 -8.596 -73.109 1.00 66.31 365 ALA A N 1
ATOM 2919 C CA . ALA A 1 365 ? 59.319 -8.858 -74.293 1.00 66.31 365 ALA A CA 1
ATOM 2920 C C . ALA A 1 365 ? 59.480 -7.763 -75.365 1.00 66.31 365 ALA A C 1
ATOM 2922 O O . ALA A 1 365 ? 59.511 -8.065 -76.556 1.00 66.31 365 ALA A O 1
ATOM 2923 N N . ARG A 1 366 ? 59.642 -6.492 -74.959 1.00 66.31 366 ARG A N 1
ATOM 2924 C CA . ARG A 1 366 ? 59.955 -5.384 -75.883 1.00 66.31 366 ARG A CA 1
ATOM 2925 C C . ARG A 1 366 ? 61.353 -5.508 -76.493 1.00 66.31 366 ARG A C 1
ATOM 2927 O O . ARG A 1 366 ? 61.517 -5.186 -77.664 1.00 66.31 366 ARG A O 1
ATOM 2934 N N . GLN A 1 367 ? 62.342 -5.960 -75.720 1.00 67.50 367 GLN A N 1
ATOM 2935 C CA . GLN A 1 367 ? 63.730 -6.116 -76.178 1.00 67.50 367 GLN A CA 1
ATOM 2936 C C . GLN A 1 367 ? 63.926 -7.317 -77.114 1.00 67.50 367 GLN A C 1
ATOM 2938 O O . GLN A 1 367 ? 64.768 -7.255 -78.003 1.00 67.50 367 GLN A O 1
ATOM 2943 N N . ARG A 1 368 ? 63.133 -8.387 -76.955 1.00 64.31 368 ARG A N 1
ATOM 2944 C CA . ARG A 1 368 ? 63.200 -9.590 -77.804 1.00 64.31 368 ARG A CA 1
ATOM 2945 C C . ARG A 1 368 ? 62.627 -9.420 -79.216 1.00 64.31 368 ARG A C 1
ATOM 2947 O O . ARG A 1 368 ? 62.795 -10.317 -80.030 1.00 64.31 368 ARG A O 1
ATOM 2954 N N . GLY A 1 369 ? 61.979 -8.294 -79.531 1.00 55.34 369 GLY A N 1
ATOM 2955 C CA . GLY A 1 369 ? 61.520 -8.001 -80.895 1.00 55.34 369 GLY A CA 1
ATOM 2956 C C . GLY A 1 369 ? 60.515 -9.011 -81.471 1.00 55.34 369 GLY A C 1
ATOM 2957 O O . GLY A 1 369 ? 60.384 -9.106 -82.688 1.00 55.34 369 GLY A O 1
ATOM 2958 N N . GLU A 1 370 ? 59.803 -9.772 -80.635 1.00 47.81 370 GLU A N 1
ATOM 2959 C CA . GLU A 1 370 ? 58.818 -10.751 -81.101 1.00 47.81 370 GLU A CA 1
ATOM 2960 C C . GLU A 1 370 ? 57.457 -10.093 -81.346 1.00 47.81 370 GLU A C 1
ATOM 2962 O O . GLU A 1 370 ? 56.843 -9.482 -80.467 1.00 47.81 370 GLU A O 1
ATOM 2967 N N . ALA A 1 371 ? 56.969 -10.247 -82.575 1.00 53.09 371 ALA A N 1
ATOM 2968 C CA . ALA A 1 371 ? 55.717 -9.716 -83.095 1.00 53.09 371 ALA A CA 1
ATOM 2969 C C . ALA A 1 371 ? 54.467 -10.411 -82.519 1.00 53.09 371 ALA A C 1
ATOM 2971 O O . ALA A 1 371 ? 53.592 -10.847 -83.261 1.00 53.09 371 ALA A O 1
ATOM 2972 N N . ASN A 1 372 ? 54.334 -10.489 -81.194 1.00 57.72 372 ASN A N 1
ATOM 2973 C CA . ASN A 1 372 ? 53.121 -10.976 -80.544 1.00 57.72 372 ASN A CA 1
ATOM 2974 C C . ASN A 1 372 ? 52.418 -9.831 -79.809 1.00 57.72 372 ASN A C 1
ATOM 2976 O O . ASN A 1 372 ? 52.376 -9.754 -78.581 1.00 57.72 372 ASN A O 1
ATOM 2980 N N . ARG A 1 373 ? 51.837 -8.918 -80.604 1.00 63.50 373 ARG A N 1
ATOM 2981 C CA . ARG A 1 373 ? 51.056 -7.751 -80.148 1.00 63.50 373 ARG A CA 1
ATOM 2982 C C . ARG A 1 373 ? 50.048 -8.118 -79.050 1.00 63.50 373 ARG A C 1
ATOM 2984 O O . ARG A 1 373 ? 49.902 -7.362 -78.100 1.00 63.50 373 ARG A O 1
ATOM 2991 N N . LYS A 1 374 ? 49.441 -9.309 -79.136 1.00 65.19 374 LYS A N 1
ATOM 2992 C CA . LYS A 1 374 ? 48.501 -9.848 -78.140 1.00 65.19 374 LYS A CA 1
ATOM 2993 C C . LYS A 1 374 ? 49.126 -10.035 -76.752 1.00 65.19 374 LYS A C 1
ATOM 2995 O O . LYS A 1 374 ? 48.507 -9.640 -75.778 1.00 65.19 374 LYS A O 1
ATOM 3000 N N . VAL A 1 375 ? 50.350 -10.560 -76.651 1.00 69.38 375 VAL A N 1
ATOM 3001 C CA . VAL A 1 375 ? 51.035 -10.783 -75.359 1.00 69.38 375 VAL A CA 1
ATOM 3002 C C . VAL A 1 375 ? 51.380 -9.450 -74.692 1.00 69.38 375 VAL A C 1
ATOM 3004 O O . VAL A 1 375 ? 51.189 -9.281 -73.491 1.00 69.38 375 VAL A O 1
ATOM 3007 N N . ILE A 1 376 ? 51.818 -8.466 -75.481 1.00 67.75 376 ILE A N 1
ATOM 3008 C CA . ILE A 1 376 ? 52.095 -7.110 -74.987 1.00 67.75 376 ILE A CA 1
ATOM 3009 C C . ILE A 1 376 ? 50.802 -6.419 -74.523 1.00 67.75 376 ILE A C 1
ATOM 3011 O O . ILE A 1 376 ? 50.818 -5.718 -73.512 1.00 67.75 376 ILE A O 1
ATOM 3015 N N . GLU A 1 377 ? 49.690 -6.606 -75.237 1.00 73.75 377 GLU A N 1
ATOM 3016 C CA . GLU A 1 377 ? 48.371 -6.080 -74.860 1.00 73.75 377 GLU A CA 1
ATOM 3017 C C . GLU A 1 377 ? 47.872 -6.711 -73.546 1.00 73.75 377 GLU A C 1
ATOM 3019 O O . GLU A 1 377 ? 47.458 -5.988 -72.639 1.00 73.75 377 GLU A O 1
ATOM 3024 N N . THR A 1 378 ? 47.996 -8.038 -73.399 1.00 78.62 378 THR A N 1
ATOM 3025 C CA . THR A 1 378 ? 47.637 -8.765 -72.171 1.00 78.62 378 THR A CA 1
ATOM 3026 C C . THR A 1 378 ? 48.458 -8.275 -70.980 1.00 78.62 378 THR A C 1
ATOM 3028 O O . THR A 1 378 ? 47.874 -7.859 -69.981 1.00 78.62 378 THR A O 1
ATOM 3031 N N . LEU A 1 379 ? 49.786 -8.186 -71.108 1.00 76.06 379 LEU A N 1
ATOM 3032 C CA . LEU A 1 379 ? 50.657 -7.690 -70.035 1.00 76.06 379 LEU A CA 1
ATOM 3033 C C . LEU A 1 379 ? 50.378 -6.219 -69.675 1.00 76.06 379 LEU A C 1
ATOM 3035 O O . LEU A 1 379 ? 50.471 -5.838 -68.510 1.00 76.06 379 LEU A O 1
ATOM 3039 N N . ARG A 1 380 ? 49.989 -5.375 -70.643 1.00 77.12 380 ARG A N 1
ATOM 3040 C CA . ARG A 1 380 ? 49.534 -4.000 -70.356 1.00 77.12 380 ARG A CA 1
ATOM 3041 C C . ARG A 1 380 ? 48.221 -3.984 -69.577 1.00 77.12 380 ARG A C 1
ATOM 3043 O O . ARG A 1 380 ? 48.087 -3.190 -68.650 1.00 77.12 380 ARG A O 1
ATOM 3050 N N . SER A 1 381 ? 47.270 -4.846 -69.935 1.00 78.69 381 SER A N 1
ATOM 3051 C CA . SER A 1 381 ? 45.990 -4.944 -69.228 1.00 78.69 381 SER A CA 1
ATOM 3052 C C . SER A 1 381 ? 46.162 -5.455 -67.792 1.00 78.69 381 SER A C 1
ATOM 3054 O O . SER A 1 381 ? 45.571 -4.894 -66.869 1.00 78.69 381 SER A O 1
ATOM 3056 N N . GLU A 1 382 ? 47.044 -6.437 -67.586 1.00 80.25 382 GLU A N 1
ATOM 3057 C CA . GLU A 1 382 ? 47.403 -6.961 -66.266 1.00 80.25 382 GLU A CA 1
ATOM 3058 C C . GLU A 1 382 ? 48.113 -5.904 -65.423 1.00 80.25 382 GLU A C 1
ATOM 3060 O O . GLU A 1 382 ? 47.731 -5.691 -64.274 1.00 80.25 382 GLU A O 1
ATOM 3065 N N . LYS A 1 383 ? 49.063 -5.162 -66.007 1.00 77.19 383 LYS A N 1
ATOM 3066 C CA . LYS A 1 383 ? 49.714 -4.022 -65.353 1.00 77.19 383 LYS A CA 1
ATOM 3067 C C . LYS A 1 383 ? 48.693 -2.997 -64.853 1.00 77.19 383 LYS A C 1
ATOM 3069 O O . LYS A 1 383 ? 48.685 -2.678 -63.668 1.00 77.19 383 LYS A O 1
ATOM 3074 N N . SER A 1 384 ? 47.796 -2.525 -65.719 1.00 77.00 384 SER A N 1
ATOM 3075 C CA . SER A 1 384 ? 46.776 -1.543 -65.326 1.00 77.00 384 SER A CA 1
ATOM 3076 C C . SER A 1 384 ? 45.767 -2.094 -64.314 1.00 77.00 384 SER A C 1
ATOM 3078 O O . SER A 1 384 ? 45.206 -1.328 -63.530 1.00 77.00 384 SER A O 1
ATOM 3080 N N . SER A 1 385 ? 45.519 -3.408 -64.318 1.00 82.31 385 SER A N 1
ATOM 3081 C CA . SER A 1 385 ? 44.694 -4.067 -63.304 1.00 82.31 385 SER A CA 1
ATOM 3082 C C . SER A 1 385 ? 45.405 -4.155 -61.951 1.00 82.31 385 SER A C 1
ATOM 3084 O O . SER A 1 385 ? 44.751 -3.982 -60.924 1.00 82.31 385 SER A O 1
ATOM 3086 N N . LEU A 1 386 ? 46.711 -4.433 -61.931 1.00 76.31 386 LEU A N 1
ATOM 3087 C CA . LEU A 1 386 ? 47.515 -4.491 -60.709 1.00 76.31 386 LEU A CA 1
ATOM 3088 C C . LEU A 1 386 ? 47.692 -3.098 -60.094 1.00 76.31 386 LEU A C 1
ATOM 3090 O O . LEU A 1 386 ? 47.491 -2.951 -58.893 1.00 76.31 386 LEU A O 1
ATOM 3094 N N . GLU A 1 387 ? 47.956 -2.073 -60.909 1.00 77.06 387 GLU A N 1
ATOM 3095 C CA . GLU A 1 387 ? 48.052 -0.671 -60.469 1.00 77.06 387 GLU A CA 1
ATOM 3096 C C . GLU A 1 387 ? 46.749 -0.182 -59.817 1.00 77.06 387 GLU A C 1
ATOM 3098 O O . GLU A 1 387 ? 46.777 0.388 -58.729 1.00 77.06 387 GLU A O 1
ATOM 3103 N N . ARG A 1 388 ? 45.589 -0.474 -60.428 1.00 78.81 388 ARG A N 1
ATOM 3104 C CA . ARG A 1 388 ? 44.280 -0.162 -59.824 1.00 78.81 388 ARG A CA 1
ATOM 3105 C C . ARG A 1 388 ? 44.081 -0.862 -58.482 1.00 78.81 388 ARG A C 1
ATOM 3107 O O . ARG A 1 388 ? 43.609 -0.251 -57.531 1.00 78.81 388 ARG A O 1
ATOM 3114 N N . ARG A 1 389 ? 44.476 -2.132 -58.392 1.00 76.56 389 ARG A N 1
ATOM 3115 C CA . ARG A 1 389 ? 44.301 -2.932 -57.177 1.00 76.56 389 ARG A CA 1
ATOM 3116 C C . ARG A 1 389 ? 45.211 -2.471 -56.037 1.00 76.56 389 ARG A C 1
ATOM 3118 O O . ARG A 1 389 ? 44.795 -2.545 -54.887 1.00 76.56 389 ARG A O 1
ATOM 3125 N N . ILE A 1 390 ? 46.418 -1.996 -56.349 1.00 78.38 390 ILE A N 1
ATOM 3126 C CA . ILE A 1 390 ? 47.326 -1.377 -55.373 1.00 78.38 390 ILE A CA 1
ATOM 3127 C C . ILE A 1 390 ? 46.697 -0.092 -54.822 1.00 78.38 390 ILE A C 1
ATOM 3129 O O . ILE A 1 390 ? 46.536 0.008 -53.610 1.00 78.38 390 ILE A O 1
ATOM 3133 N N . LEU A 1 391 ? 46.217 0.807 -55.689 1.00 77.50 391 LEU A N 1
ATOM 3134 C CA . LEU A 1 391 ? 45.552 2.051 -55.273 1.00 77.50 391 LEU A CA 1
ATOM 3135 C C . LEU A 1 391 ? 44.327 1.807 -54.374 1.00 77.50 391 LEU A C 1
ATOM 3137 O O . LEU A 1 391 ? 44.142 2.497 -53.370 1.00 77.50 391 LEU A O 1
ATOM 3141 N N . ASP A 1 392 ? 43.504 0.802 -54.690 1.00 75.06 392 ASP A N 1
ATOM 3142 C CA . ASP A 1 392 ? 42.339 0.444 -53.869 1.00 75.06 392 ASP A CA 1
ATOM 3143 C C . ASP A 1 392 ? 42.741 -0.040 -52.462 1.00 75.06 392 ASP A C 1
ATOM 3145 O O . ASP A 1 392 ? 42.088 0.305 -51.469 1.00 75.06 392 ASP A O 1
ATOM 3149 N N . PHE A 1 393 ? 43.824 -0.824 -52.357 1.00 74.00 393 PHE A N 1
ATOM 3150 C CA . PHE A 1 393 ? 44.344 -1.298 -51.072 1.00 74.00 393 PHE A CA 1
ATOM 3151 C C . PHE A 1 393 ? 45.054 -0.192 -50.283 1.00 74.00 393 PHE A C 1
ATOM 3153 O O . PHE A 1 393 ? 44.850 -0.100 -49.074 1.00 74.00 393 PHE A O 1
ATOM 3160 N N . GLU A 1 394 ? 45.800 0.698 -50.934 1.00 76.75 394 GLU A N 1
ATOM 3161 C CA . GLU A 1 394 ? 46.395 1.880 -50.295 1.00 76.75 394 GLU A CA 1
ATOM 3162 C C . GLU A 1 394 ? 45.315 2.811 -49.719 1.00 76.75 394 GLU A C 1
ATOM 3164 O O . GLU A 1 394 ? 45.412 3.256 -48.572 1.00 76.75 394 GLU A O 1
ATOM 3169 N N . ALA A 1 395 ? 44.222 3.034 -50.456 1.00 73.88 395 ALA A N 1
ATOM 3170 C CA . ALA A 1 395 ? 43.073 3.798 -49.972 1.00 73.88 395 ALA A CA 1
ATOM 3171 C C . ALA A 1 395 ? 42.334 3.095 -48.816 1.00 73.88 395 ALA A C 1
ATOM 3173 O O . ALA A 1 395 ? 41.740 3.746 -47.951 1.00 73.88 395 ALA A O 1
ATOM 3174 N N . ALA A 1 396 ? 42.331 1.759 -48.778 1.00 71.25 396 ALA A N 1
ATOM 3175 C CA . ALA A 1 396 ? 41.810 1.002 -47.640 1.00 71.25 396 ALA A CA 1
ATOM 3176 C C . ALA A 1 396 ? 42.702 1.166 -46.395 1.00 71.25 396 ALA A C 1
ATOM 3178 O O . ALA A 1 396 ? 42.173 1.469 -45.326 1.00 71.25 396 ALA A O 1
ATOM 3179 N N . ILE A 1 397 ? 44.029 1.079 -46.553 1.00 74.00 397 ILE A N 1
ATOM 3180 C CA . ILE A 1 397 ? 45.016 1.269 -45.476 1.00 74.00 397 ILE A CA 1
ATOM 3181 C C . ILE A 1 397 ? 44.929 2.682 -44.888 1.00 74.00 397 ILE A C 1
ATOM 3183 O O . ILE A 1 397 ? 44.916 2.849 -43.667 1.00 74.00 397 ILE A O 1
ATOM 3187 N N . GLN A 1 398 ? 44.805 3.715 -45.727 1.00 73.25 398 GLN A N 1
ATOM 3188 C CA . GLN A 1 398 ? 44.648 5.091 -45.245 1.00 73.25 398 GLN A CA 1
ATOM 3189 C C . GLN A 1 398 ? 43.369 5.268 -44.415 1.00 73.25 398 GLN A C 1
ATOM 3191 O O . GLN A 1 398 ? 43.409 5.893 -43.354 1.00 73.25 398 GLN A O 1
ATOM 3196 N N . ARG A 1 399 ? 42.248 4.667 -44.840 1.00 73.31 399 ARG A N 1
ATOM 3197 C CA . ARG A 1 399 ? 40.980 4.707 -44.090 1.00 73.31 399 ARG A CA 1
ATOM 3198 C C . ARG A 1 399 ? 41.079 3.994 -42.742 1.00 73.31 399 ARG A C 1
ATOM 3200 O O . ARG A 1 399 ? 40.612 4.535 -41.740 1.00 73.31 399 ARG A O 1
ATOM 3207 N N . THR A 1 400 ? 41.704 2.817 -42.686 1.00 69.31 400 THR A N 1
ATOM 3208 C CA . THR A 1 400 ? 41.920 2.105 -41.415 1.00 69.31 400 THR A CA 1
ATOM 3209 C C . THR A 1 400 ? 42.888 2.859 -40.503 1.00 69.31 400 THR A C 1
ATOM 3211 O O . THR A 1 400 ? 42.632 2.967 -39.308 1.00 69.31 400 THR A O 1
ATOM 3214 N N . SER A 1 401 ? 43.937 3.472 -41.058 1.00 74.06 401 SER A N 1
ATOM 3215 C CA . SER A 1 401 ? 44.918 4.255 -40.297 1.00 74.06 401 SER A CA 1
ATOM 3216 C C . SER A 1 401 ? 44.314 5.532 -39.694 1.00 74.06 401 SER A C 1
ATOM 3218 O O . SER A 1 401 ? 44.571 5.855 -38.535 1.00 74.06 401 SER A O 1
ATOM 3220 N N . MET A 1 402 ? 43.445 6.236 -40.431 1.00 74.38 402 MET A N 1
ATOM 3221 C CA . MET A 1 402 ? 42.692 7.380 -39.895 1.00 74.38 402 MET A CA 1
ATOM 3222 C C . MET A 1 402 ? 41.742 6.965 -38.766 1.00 74.38 402 MET A C 1
ATOM 3224 O O . MET A 1 402 ? 41.634 7.673 -37.768 1.00 74.38 402 MET A O 1
ATOM 3228 N N . ARG A 1 403 ? 41.094 5.799 -38.886 1.00 72.06 403 ARG A N 1
ATOM 3229 C CA . ARG A 1 403 ? 40.196 5.267 -37.853 1.00 72.06 403 ARG A CA 1
ATOM 3230 C C . ARG A 1 403 ? 40.944 4.892 -36.571 1.00 72.06 403 ARG A C 1
ATOM 3232 O O . ARG A 1 403 ? 40.478 5.238 -35.492 1.00 72.06 403 ARG A O 1
ATOM 3239 N N . ILE A 1 404 ? 42.124 4.276 -36.688 1.00 72.38 404 ILE A N 1
ATOM 3240 C CA . ILE A 1 404 ? 43.006 3.991 -35.542 1.00 72.38 404 ILE A CA 1
ATOM 3241 C C . ILE A 1 404 ? 43.423 5.297 -34.851 1.00 72.38 404 ILE A C 1
ATOM 3243 O O . ILE A 1 404 ? 43.289 5.406 -33.638 1.00 72.38 404 ILE A O 1
ATOM 3247 N N . LYS A 1 405 ? 43.832 6.322 -35.613 1.00 73.69 405 LYS A N 1
ATOM 3248 C CA . LYS A 1 405 ? 44.197 7.637 -35.053 1.00 73.69 405 LYS A CA 1
ATOM 3249 C C . LYS A 1 405 ? 43.025 8.344 -34.361 1.00 73.69 405 LYS A C 1
ATOM 3251 O O . LYS A 1 405 ? 43.241 8.948 -33.316 1.00 73.69 405 LYS A O 1
ATOM 3256 N N . SER A 1 406 ? 41.804 8.247 -34.902 1.00 64.88 406 SER A N 1
ATOM 3257 C CA . SER A 1 406 ? 40.589 8.784 -34.262 1.00 64.88 406 SER A CA 1
ATOM 3258 C C . SER A 1 406 ? 40.326 8.098 -32.922 1.00 64.88 406 SER A C 1
ATOM 3260 O O . SER A 1 406 ? 40.210 8.775 -31.906 1.00 64.88 406 SER A O 1
ATOM 3262 N N . MET A 1 407 ? 40.357 6.761 -32.883 1.00 61.78 407 MET A N 1
ATOM 3263 C CA . MET A 1 407 ? 40.119 5.981 -31.659 1.00 61.78 407 MET A CA 1
ATOM 3264 C C . MET A 1 407 ? 41.229 6.170 -30.602 1.00 61.78 407 MET A C 1
ATOM 3266 O O . MET A 1 407 ? 40.958 6.231 -29.401 1.00 61.78 407 MET A O 1
ATOM 3270 N N . GLU A 1 408 ? 42.487 6.337 -31.025 1.00 61.12 408 GLU A N 1
ATOM 3271 C CA . GLU A 1 408 ? 43.617 6.674 -30.139 1.00 61.12 408 GLU A CA 1
ATOM 3272 C C . GLU A 1 408 ? 43.550 8.128 -29.613 1.00 61.12 408 GLU A C 1
ATOM 3274 O O . GLU A 1 408 ? 44.118 8.434 -28.563 1.00 61.12 408 GLU A O 1
ATOM 3279 N N . SER A 1 409 ? 42.840 9.028 -30.307 1.00 55.19 409 SER A N 1
ATOM 3280 C CA .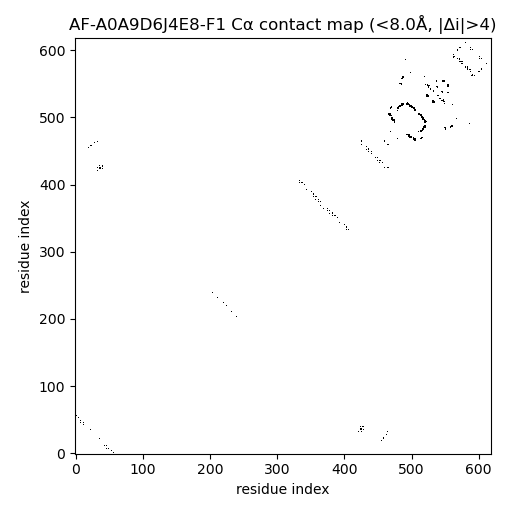 SER A 1 409 ? 42.567 10.397 -29.839 1.00 55.19 409 SER A CA 1
ATOM 3281 C C . SER A 1 409 ? 41.314 10.494 -28.955 1.00 55.19 409 SER A C 1
ATOM 3283 O O . SER A 1 409 ? 41.325 11.200 -27.948 1.00 55.19 409 SER A O 1
ATOM 3285 N N . GLU A 1 410 ? 40.273 9.710 -29.242 1.00 48.41 410 GLU A N 1
ATOM 3286 C CA . GLU A 1 410 ? 39.047 9.600 -28.436 1.00 48.41 410 GLU A CA 1
ATOM 3287 C C . GLU A 1 410 ? 39.305 8.975 -27.054 1.00 48.41 410 GLU A C 1
ATOM 3289 O O . GLU A 1 410 ? 38.645 9.328 -26.082 1.00 48.41 410 GLU A O 1
ATOM 3294 N N . SER A 1 411 ? 40.326 8.123 -26.925 1.00 47.94 411 SER A N 1
ATOM 3295 C CA . SER A 1 411 ? 40.775 7.565 -25.638 1.00 47.94 411 SER A CA 1
ATOM 3296 C C . SER A 1 411 ? 41.552 8.557 -24.755 1.00 47.94 411 SER A C 1
ATOM 3298 O O . SER A 1 411 ? 41.752 8.283 -23.573 1.00 47.94 411 SER A O 1
ATOM 3300 N N . LYS A 1 412 ? 41.964 9.724 -25.279 1.00 44.84 412 LYS A N 1
ATOM 3301 C CA . LYS A 1 412 ? 42.672 10.777 -24.515 1.00 44.84 412 LYS A CA 1
ATOM 3302 C C . LYS A 1 412 ? 41.851 12.034 -24.243 1.00 44.84 412 LYS A C 1
ATOM 3304 O O . LYS A 1 412 ? 42.245 12.844 -23.408 1.00 44.84 412 LYS A O 1
ATOM 3309 N N . THR A 1 413 ? 40.708 12.197 -24.892 1.00 40.97 413 THR A N 1
ATOM 3310 C CA . THR A 1 413 ? 39.805 13.327 -24.660 1.00 40.97 413 THR A CA 1
ATOM 3311 C C . THR A 1 413 ? 38.400 12.800 -24.494 1.00 40.97 413 THR A C 1
ATOM 3313 O O . THR A 1 413 ? 37.693 12.579 -25.468 1.00 40.97 413 THR A O 1
ATOM 3316 N N . GLN A 1 414 ? 38.013 12.603 -23.239 1.00 32.22 414 GLN A N 1
ATOM 3317 C CA . GLN A 1 414 ? 36.640 12.350 -22.838 1.00 32.22 414 GLN A CA 1
ATOM 3318 C C . GLN A 1 414 ? 35.873 13.682 -22.941 1.00 32.22 414 GLN A C 1
ATOM 3320 O O . GLN A 1 414 ? 36.168 14.598 -22.169 1.00 32.22 414 GLN A O 1
ATOM 3325 N N . PRO A 1 415 ? 34.912 13.860 -23.866 1.00 36.91 415 PRO A N 1
ATOM 3326 C CA . PRO A 1 415 ? 34.020 15.002 -23.824 1.00 36.91 415 PRO A CA 1
ATOM 3327 C C . PRO A 1 415 ? 32.926 14.672 -22.814 1.00 36.91 415 PRO A C 1
ATOM 3329 O O . PRO A 1 415 ? 32.119 13.759 -22.998 1.00 36.91 415 PRO A O 1
ATOM 3332 N N . THR A 1 416 ? 32.906 15.434 -21.731 1.00 37.44 416 THR A N 1
ATOM 3333 C CA . THR A 1 416 ? 31.784 15.564 -20.810 1.00 37.44 416 THR A CA 1
ATOM 3334 C C . THR A 1 416 ? 30.584 16.161 -21.543 1.00 37.44 416 THR A C 1
ATOM 3336 O O . THR A 1 416 ? 30.304 17.353 -21.465 1.00 37.44 416 THR A O 1
ATOM 3339 N N . HIS A 1 417 ? 29.826 15.320 -22.239 1.00 31.78 417 HIS A N 1
ATOM 3340 C CA . HIS A 1 417 ? 28.409 15.584 -22.446 1.00 31.78 417 HIS A CA 1
ATOM 3341 C C . HIS A 1 417 ? 27.623 14.629 -21.550 1.00 31.78 417 HIS A C 1
ATOM 3343 O O . HIS A 1 417 ? 27.745 13.412 -21.711 1.00 31.78 417 HIS A O 1
ATOM 3349 N N . PRO A 1 418 ? 26.854 15.144 -20.571 1.00 33.75 418 PRO A N 1
ATOM 3350 C CA . PRO A 1 418 ? 26.002 14.286 -19.773 1.00 33.75 418 PRO A CA 1
ATOM 3351 C C . PRO A 1 418 ? 24.973 13.623 -20.701 1.00 33.75 418 PRO A C 1
ATOM 3353 O O . PRO A 1 418 ? 24.452 14.282 -21.608 1.00 33.75 418 PRO A O 1
ATOM 3356 N N . PRO A 1 419 ? 24.670 12.329 -20.505 1.00 36.75 419 PRO A N 1
ATOM 3357 C CA . PRO A 1 419 ? 23.586 11.689 -21.226 1.00 36.75 419 PRO A CA 1
ATOM 3358 C C . PRO A 1 419 ? 22.294 12.442 -20.900 1.00 36.75 419 PRO A C 1
ATOM 3360 O O . PRO A 1 419 ? 22.004 12.722 -19.737 1.00 36.75 419 PRO A O 1
ATOM 3363 N N . VAL A 1 420 ? 21.536 12.795 -21.937 1.00 43.31 420 VAL A N 1
ATOM 3364 C CA . VAL A 1 420 ? 20.220 13.430 -21.820 1.00 43.31 420 VAL A CA 1
ATOM 3365 C C . VAL A 1 420 ? 19.376 12.623 -20.824 1.00 43.31 420 VAL A C 1
ATOM 3367 O O . VAL A 1 420 ? 19.073 11.453 -21.074 1.00 43.31 420 VAL A O 1
ATOM 3370 N N . SER A 1 421 ? 18.999 13.221 -19.690 1.00 44.91 421 SER A N 1
ATOM 3371 C CA . SER A 1 421 ? 18.074 12.613 -18.728 1.00 44.91 421 SER A CA 1
ATOM 3372 C C . SER A 1 421 ? 16.652 12.634 -19.307 1.00 44.91 421 SER A C 1
ATOM 3374 O O . SER A 1 421 ? 15.827 13.503 -19.043 1.00 44.91 421 SER A O 1
ATOM 3376 N N . LEU A 1 422 ? 16.377 11.653 -20.167 1.00 51.06 422 LEU A N 1
ATOM 3377 C CA . LEU A 1 422 ? 15.094 11.423 -20.838 1.00 51.06 422 LEU A CA 1
ATOM 3378 C C . LEU A 1 422 ? 13.834 11.261 -19.933 1.00 51.06 422 LEU A C 1
ATOM 3380 O O . LEU A 1 422 ? 12.752 11.502 -20.471 1.00 51.06 422 LEU A O 1
ATOM 3384 N N . PRO A 1 423 ? 13.871 10.841 -18.643 1.00 59.22 423 PRO A N 1
ATOM 3385 C CA . PRO A 1 423 ? 12.630 10.497 -17.922 1.00 59.22 423 PRO A CA 1
ATOM 3386 C C . PRO A 1 423 ? 11.847 11.668 -17.295 1.00 59.22 423 PRO A C 1
ATOM 3388 O O . PRO A 1 423 ? 10.646 11.768 -17.516 1.00 59.22 423 PRO A O 1
ATOM 3391 N N . GLU A 1 424 ? 12.479 12.567 -16.534 1.00 61.22 424 GLU A N 1
ATOM 3392 C CA . GLU A 1 424 ? 11.771 13.517 -15.639 1.00 61.22 424 GLU A CA 1
ATOM 3393 C C . GLU A 1 424 ? 10.898 14.543 -16.374 1.00 61.22 424 GLU A C 1
ATOM 3395 O O . GLU A 1 424 ? 9.850 14.968 -15.893 1.00 61.22 424 GLU A O 1
ATOM 3400 N N . ASN A 1 425 ? 11.309 14.917 -17.582 1.00 68.69 425 ASN A N 1
ATOM 3401 C CA . ASN A 1 425 ? 10.637 15.932 -18.382 1.00 68.69 425 ASN A CA 1
ATOM 3402 C C . ASN A 1 425 ? 9.259 15.461 -18.883 1.00 68.69 425 ASN A C 1
ATOM 3404 O O . ASN A 1 425 ? 8.275 16.197 -18.808 1.00 68.69 425 ASN A O 1
ATOM 3408 N N . CYS A 1 426 ? 9.159 14.209 -19.339 1.00 70.44 426 CYS A N 1
ATOM 3409 C CA . CYS A 1 426 ? 7.879 13.636 -19.764 1.00 70.44 426 CYS A CA 1
ATOM 3410 C C . CYS A 1 426 ? 6.947 13.381 -18.571 1.00 70.44 426 CYS A C 1
ATOM 3412 O O . CYS A 1 426 ? 5.733 13.517 -18.714 1.00 70.44 426 CYS A O 1
ATOM 3414 N N . VAL A 1 427 ? 7.517 13.058 -17.403 1.00 70.19 427 VAL A N 1
ATOM 3415 C CA . VAL A 1 427 ? 6.776 12.893 -16.145 1.00 70.19 427 VAL A CA 1
ATOM 3416 C C . VAL A 1 427 ? 6.161 14.215 -15.701 1.00 70.19 427 VAL A C 1
ATOM 3418 O O . VAL A 1 427 ? 4.954 14.272 -15.506 1.00 70.19 427 VAL A O 1
ATOM 3421 N N . PHE A 1 428 ? 6.939 15.300 -15.655 1.00 72.31 428 PHE A N 1
ATOM 3422 C CA . PHE A 1 428 ? 6.405 16.618 -15.300 1.00 72.31 428 PHE A CA 1
ATOM 3423 C C . PHE A 1 428 ? 5.311 17.071 -16.275 1.00 72.31 428 PHE A C 1
ATOM 3425 O O . PHE A 1 428 ? 4.277 17.583 -15.859 1.00 72.31 428 PHE A O 1
ATOM 3432 N N . PHE A 1 429 ? 5.513 16.868 -17.583 1.00 75.69 429 PHE A N 1
ATOM 3433 C CA . PHE A 1 429 ? 4.509 17.211 -18.597 1.00 75.69 429 PHE A CA 1
ATOM 3434 C C . PHE A 1 429 ? 3.195 16.454 -18.355 1.00 75.69 429 PHE A C 1
ATOM 3436 O O . PHE A 1 429 ? 2.112 17.029 -18.447 1.00 75.69 429 PHE A O 1
ATOM 3443 N N . PHE A 1 430 ? 3.291 15.173 -17.997 1.00 75.81 430 PHE A N 1
ATOM 3444 C CA . PHE A 1 430 ? 2.153 14.340 -17.638 1.00 75.81 430 PHE A CA 1
ATOM 3445 C C . PHE A 1 430 ? 1.467 14.791 -16.332 1.00 75.81 430 PHE A C 1
ATOM 3447 O O . PHE A 1 430 ? 0.243 14.945 -16.305 1.00 75.81 430 PHE A O 1
ATOM 3454 N N . GLU A 1 431 ? 2.232 15.025 -15.264 1.00 73.69 431 GLU A N 1
ATOM 3455 C CA . GLU A 1 431 ? 1.721 15.457 -13.955 1.00 73.69 431 GLU A CA 1
ATOM 3456 C C . GLU A 1 431 ? 1.017 16.807 -14.050 1.00 73.69 431 GLU A C 1
ATOM 3458 O O . GLU A 1 431 ? -0.066 16.992 -13.490 1.00 73.69 431 GLU A O 1
ATOM 3463 N N . PHE A 1 432 ? 1.592 17.726 -14.824 1.00 78.31 432 PHE A N 1
ATOM 3464 C CA . PHE A 1 432 ? 1.031 19.040 -15.079 1.00 78.31 432 PHE A CA 1
ATOM 3465 C C . PHE A 1 432 ? -0.375 18.944 -15.689 1.00 78.31 432 PHE A C 1
ATOM 3467 O O . PHE A 1 432 ? -1.335 19.465 -15.119 1.00 78.31 432 PHE A O 1
ATOM 3474 N N . PHE A 1 433 ? -0.541 18.221 -16.803 1.00 80.56 433 PHE A N 1
ATOM 3475 C CA . PHE A 1 433 ? -1.856 18.096 -17.442 1.00 80.56 433 PHE A CA 1
ATOM 3476 C C . PHE A 1 433 ? -2.846 17.265 -16.633 1.00 80.56 433 PHE A C 1
ATOM 3478 O O . PHE A 1 433 ? -4.031 17.592 -16.608 1.00 80.56 433 PHE A O 1
ATOM 3485 N N . SER A 1 434 ? -2.377 16.236 -15.928 1.00 73.50 434 SER A N 1
ATOM 3486 C CA . SER A 1 434 ? -3.227 15.451 -15.028 1.00 73.50 434 SER A CA 1
ATOM 3487 C C . SER A 1 434 ? -3.766 16.307 -13.883 1.00 73.50 434 SER A C 1
ATOM 3489 O O . SER A 1 434 ? -4.948 16.233 -13.550 1.00 73.50 434 SER A O 1
ATOM 3491 N N . THR A 1 435 ? -2.929 17.189 -13.334 1.00 73.88 435 THR A N 1
ATOM 3492 C CA . THR A 1 435 ? -3.326 18.135 -12.287 1.00 73.88 435 THR A CA 1
ATOM 3493 C C . THR A 1 435 ? -4.339 19.149 -12.814 1.00 73.88 435 THR A C 1
ATOM 3495 O O . THR A 1 435 ? -5.372 19.354 -12.175 1.00 73.88 435 THR A O 1
ATOM 3498 N N . VAL A 1 436 ? -4.098 19.722 -14.001 1.00 77.69 436 VAL A N 1
ATOM 3499 C CA . VAL A 1 436 ? -5.041 20.634 -14.676 1.00 77.69 436 VAL A CA 1
ATOM 3500 C C . VAL A 1 436 ? -6.411 19.977 -14.835 1.00 77.69 436 VAL A C 1
ATOM 3502 O O . VAL A 1 436 ? -7.416 20.577 -14.462 1.00 77.69 436 VAL A O 1
ATOM 3505 N N . LEU A 1 437 ? -6.459 18.731 -15.312 1.00 75.06 437 LEU A N 1
ATOM 3506 C CA . LEU A 1 437 ? -7.716 18.002 -15.474 1.00 75.06 437 LEU A CA 1
ATOM 3507 C C . LEU A 1 437 ? -8.401 17.730 -14.138 1.00 75.06 437 LEU A C 1
ATOM 3509 O O . LEU A 1 437 ? -9.583 18.011 -14.011 1.00 75.06 437 LEU A O 1
ATOM 3513 N N . SER A 1 438 ? -7.668 17.255 -13.129 1.00 70.69 438 SER A N 1
ATOM 3514 C CA . SER A 1 438 ? -8.254 16.931 -11.820 1.00 70.69 438 SER A CA 1
ATOM 3515 C C . SER A 1 438 ? -8.857 18.136 -11.092 1.00 70.69 438 SER A C 1
ATOM 3517 O O . SER A 1 438 ? -9.806 17.980 -10.333 1.00 70.69 438 SER A O 1
ATOM 3519 N N . ARG A 1 439 ? -8.296 19.336 -11.297 1.00 72.06 439 ARG A N 1
ATOM 3520 C CA . ARG A 1 439 ? -8.711 20.551 -10.583 1.00 72.06 439 ARG A CA 1
ATOM 3521 C C . ARG A 1 439 ? -9.717 21.391 -11.355 1.00 72.06 439 ARG A C 1
ATOM 3523 O O . ARG A 1 439 ? -10.476 22.130 -10.736 1.00 72.06 439 ARG A O 1
ATOM 3530 N N . LEU A 1 440 ? -9.691 21.332 -12.687 1.00 74.00 440 LEU A N 1
ATOM 3531 C CA . LEU A 1 440 ? -10.480 22.216 -13.546 1.00 74.00 440 LEU A CA 1
ATOM 3532 C C . LEU A 1 440 ? -11.546 21.479 -14.372 1.00 74.00 440 LEU A C 1
ATOM 3534 O O . LEU A 1 440 ? -12.275 22.151 -15.102 1.00 74.00 440 LEU A O 1
ATOM 3538 N N . SER A 1 441 ? -11.679 20.147 -14.263 1.00 69.00 441 SER A N 1
ATOM 3539 C CA . SER A 1 441 ? -12.680 19.355 -15.008 1.00 69.00 441 SER A CA 1
ATOM 3540 C C . SER A 1 441 ? -14.106 19.867 -14.829 1.00 69.00 441 SER A C 1
ATOM 3542 O O . SER A 1 441 ? -14.875 19.900 -15.789 1.00 69.00 441 SER A O 1
ATOM 3544 N N . ASP A 1 442 ? -14.435 20.309 -13.616 1.00 64.38 442 ASP A N 1
ATOM 3545 C CA . ASP A 1 442 ? -15.801 20.665 -13.228 1.00 64.38 442 ASP A CA 1
ATOM 3546 C C . ASP A 1 442 ? -16.110 22.147 -13.497 1.00 64.38 442 ASP A C 1
ATOM 3548 O O . ASP A 1 442 ? -17.263 22.580 -13.449 1.00 64.38 442 ASP A O 1
ATOM 3552 N N . SER A 1 443 ? -15.086 22.943 -13.828 1.00 70.12 443 SER A N 1
ATOM 3553 C CA . SER A 1 443 ? -15.242 24.368 -14.099 1.00 70.12 443 SER A CA 1
ATOM 3554 C C . SER A 1 443 ? -15.638 24.615 -15.551 1.00 70.12 443 SER A C 1
ATOM 3556 O O . SER A 1 443 ? -14.860 24.421 -16.489 1.00 70.12 443 SER A O 1
ATOM 3558 N N . SER A 1 444 ? -16.845 25.149 -15.756 1.00 68.75 444 SER A N 1
ATOM 3559 C CA . SER A 1 444 ? -17.320 25.541 -17.087 1.00 68.75 444 SER A CA 1
ATOM 3560 C C . SER A 1 444 ? -16.493 26.658 -17.728 1.00 68.75 444 SER A C 1
ATOM 3562 O O . SER A 1 444 ? -16.535 26.809 -18.948 1.00 68.75 444 SER A O 1
ATOM 3564 N N . LEU A 1 445 ? -15.750 27.425 -16.924 1.00 68.12 445 LEU A N 1
ATOM 3565 C CA . LEU A 1 445 ? -14.952 28.571 -17.361 1.00 68.12 445 LEU A CA 1
ATOM 3566 C C . LEU A 1 445 ? -13.636 28.152 -18.041 1.00 68.12 445 LEU A C 1
ATOM 3568 O O . LEU A 1 445 ? -13.112 28.880 -18.878 1.00 68.12 445 LEU A O 1
ATOM 3572 N N . TYR A 1 446 ? -13.126 26.958 -17.720 1.00 75.44 446 TYR A N 1
ATOM 3573 C CA . TYR A 1 446 ? -11.800 26.488 -18.136 1.00 75.44 446 TYR A CA 1
ATOM 3574 C C . TYR A 1 446 ? -11.846 25.267 -19.072 1.00 75.44 446 TYR A C 1
ATOM 3576 O O . TYR A 1 446 ? -10.839 24.598 -19.287 1.00 75.44 446 TYR A O 1
ATOM 3584 N N . LYS A 1 447 ? -12.990 24.992 -19.711 1.00 79.06 447 LYS A N 1
ATOM 3585 C CA . LYS A 1 447 ? -13.153 23.835 -20.615 1.00 79.06 447 LYS A CA 1
ATOM 3586 C C . LYS A 1 447 ? -12.086 23.747 -21.712 1.00 79.06 447 LYS A C 1
ATOM 3588 O O . LYS A 1 447 ? -11.578 22.664 -21.990 1.00 79.06 447 LYS A O 1
ATOM 3593 N N . ASP A 1 448 ? -11.706 24.877 -22.300 1.00 79.00 448 ASP A N 1
ATOM 3594 C CA . ASP A 1 448 ? -10.712 24.930 -23.378 1.00 79.00 448 ASP A CA 1
ATOM 3595 C C . ASP A 1 448 ? -9.324 24.437 -22.946 1.00 79.00 448 ASP A C 1
ATOM 3597 O O . ASP A 1 448 ? -8.620 23.801 -23.737 1.00 79.00 448 ASP A O 1
ATOM 3601 N N . ILE A 1 449 ? -8.914 24.721 -21.705 1.00 80.44 449 ILE A N 1
ATOM 3602 C CA . ILE A 1 449 ? -7.604 24.291 -21.207 1.00 80.44 449 ILE A CA 1
ATOM 3603 C C . ILE A 1 449 ? -7.615 22.817 -20.824 1.00 80.44 449 ILE A C 1
ATOM 3605 O O . ILE A 1 449 ? -6.642 22.117 -21.099 1.00 80.44 449 ILE A O 1
ATOM 3609 N N . CYS A 1 450 ? -8.743 22.323 -20.311 1.00 78.88 450 CYS A N 1
ATOM 3610 C CA . CYS A 1 450 ? -8.968 20.899 -20.084 1.00 78.88 450 CYS A CA 1
ATOM 3611 C C . CYS A 1 450 ? -8.903 20.113 -21.403 1.00 78.88 450 CYS A C 1
ATOM 3613 O O . CYS A 1 450 ? -8.172 19.132 -21.493 1.00 78.88 450 CYS A O 1
ATOM 3615 N N . LEU A 1 451 ? -9.538 20.598 -22.476 1.00 83.31 451 LEU A N 1
ATOM 3616 C CA . LEU A 1 451 ? -9.443 19.964 -23.800 1.00 83.31 451 LEU A CA 1
ATOM 3617 C C . LEU A 1 451 ? -7.996 19.889 -24.313 1.00 83.31 451 LEU A C 1
ATOM 3619 O O . LEU A 1 451 ? -7.589 18.882 -24.895 1.00 83.31 451 LEU A O 1
ATOM 3623 N N . LYS A 1 452 ? -7.191 20.935 -24.082 1.00 82.38 452 LYS A N 1
ATOM 3624 C CA . LYS A 1 452 ? -5.767 20.932 -24.454 1.00 82.38 452 LYS A CA 1
ATOM 3625 C C . LYS A 1 452 ? -4.909 20.051 -23.556 1.00 82.38 452 LYS A C 1
ATOM 3627 O O . LYS A 1 452 ? -3.957 19.451 -24.052 1.00 82.38 452 LYS A O 1
ATOM 3632 N N . ALA A 1 453 ? -5.263 19.917 -22.284 1.00 80.25 453 ALA A N 1
ATOM 3633 C CA . ALA A 1 453 ? -4.625 18.974 -21.381 1.00 80.25 453 ALA A CA 1
ATOM 3634 C C . ALA A 1 453 ? -4.885 17.520 -21.801 1.00 80.25 453 ALA A C 1
ATOM 3636 O O . ALA A 1 453 ? -3.949 16.724 -21.885 1.00 80.25 453 ALA A O 1
ATOM 3637 N N . GLU A 1 454 ? -6.123 17.187 -22.178 1.00 80.19 454 GLU A N 1
ATOM 3638 C CA . GLU A 1 454 ? -6.455 15.874 -22.741 1.00 80.19 454 GLU A CA 1
ATOM 3639 C C . GLU A 1 454 ? -5.698 15.587 -24.044 1.00 80.19 454 GLU A C 1
ATOM 3641 O O . GLU A 1 454 ? -5.234 14.465 -24.261 1.00 80.19 454 GLU A O 1
ATOM 3646 N N . GLU A 1 455 ? -5.572 16.585 -24.923 1.00 82.75 455 GLU A N 1
ATOM 3647 C CA . GLU A 1 455 ? -4.799 16.473 -26.162 1.00 82.75 455 GLU A CA 1
ATOM 3648 C C . GLU A 1 455 ? -3.314 16.209 -25.868 1.00 82.75 455 GLU A C 1
ATOM 3650 O O . GLU A 1 455 ? -2.741 15.273 -26.426 1.00 82.75 455 GLU A O 1
ATOM 3655 N N . GLY A 1 456 ? -2.713 16.954 -24.934 1.00 78.44 456 GLY A N 1
ATOM 3656 C CA . GLY A 1 456 ? -1.322 16.768 -24.511 1.00 78.44 456 GLY A CA 1
ATOM 3657 C C . GLY A 1 456 ? -1.043 15.368 -23.957 1.00 78.44 456 GLY A C 1
ATOM 3658 O O . GLY A 1 456 ? -0.054 14.737 -24.334 1.00 78.44 456 GLY A O 1
ATOM 3659 N N . LEU A 1 457 ? -1.951 14.832 -23.137 1.00 76.25 457 LEU A N 1
ATOM 3660 C CA . LEU A 1 457 ? -1.843 13.466 -22.615 1.00 76.25 457 LEU A CA 1
ATOM 3661 C C . LEU A 1 457 ? -1.982 12.401 -23.716 1.00 76.25 457 LEU A C 1
ATOM 3663 O O . LEU A 1 457 ? -1.243 11.414 -23.718 1.00 76.25 457 LEU A O 1
ATOM 3667 N N . LYS A 1 458 ? -2.877 12.603 -24.694 1.00 78.31 458 LYS A N 1
ATOM 3668 C CA . LYS A 1 458 ? -3.012 11.704 -25.858 1.00 78.31 458 LYS A CA 1
ATOM 3669 C C . LYS A 1 458 ? -1.735 11.674 -26.707 1.00 78.31 458 LYS A C 1
ATOM 3671 O O . LYS A 1 458 ? -1.363 10.611 -27.206 1.00 78.31 458 LYS A O 1
ATOM 3676 N N . LEU A 1 459 ? -1.044 12.808 -26.847 1.00 77.25 459 LEU A N 1
ATOM 3677 C CA . LEU A 1 459 ? 0.214 12.894 -27.598 1.00 77.25 459 LEU A CA 1
ATOM 3678 C C . LEU A 1 459 ? 1.346 12.097 -26.941 1.00 77.25 459 LEU A C 1
ATOM 3680 O O . LEU A 1 459 ? 2.078 11.398 -27.643 1.00 77.25 459 LEU A O 1
ATOM 3684 N N . LEU A 1 460 ? 1.452 12.120 -25.610 1.00 71.38 460 LEU A N 1
ATOM 3685 C CA . LEU A 1 460 ? 2.447 11.317 -24.886 1.00 71.38 460 LEU A CA 1
ATOM 3686 C C . LEU A 1 460 ? 2.289 9.812 -25.151 1.00 71.38 460 LEU A C 1
ATOM 3688 O O . LEU A 1 460 ? 3.289 9.117 -25.350 1.00 71.38 460 LEU A O 1
ATOM 3692 N N . GLY A 1 461 ? 1.042 9.332 -25.215 1.00 66.31 461 GLY A N 1
ATOM 3693 C CA . GLY A 1 461 ? 0.732 7.945 -25.571 1.00 66.31 461 GLY A CA 1
ATOM 3694 C C . GLY A 1 461 ? 1.025 7.618 -27.040 1.00 66.31 461 GLY A C 1
ATOM 3695 O O . GLY A 1 461 ? 1.558 6.554 -27.338 1.00 66.31 461 GLY A O 1
ATOM 3696 N N . LYS A 1 462 ? 0.742 8.544 -27.968 1.00 72.38 462 LYS A N 1
ATOM 3697 C CA . LYS A 1 462 ? 0.975 8.362 -29.415 1.00 72.38 462 LYS A CA 1
ATOM 3698 C C . LYS A 1 462 ? 2.459 8.219 -29.777 1.00 72.38 462 LYS A C 1
ATOM 3700 O O . LYS A 1 462 ? 2.790 7.468 -30.690 1.00 72.38 462 LYS A O 1
ATOM 3705 N N . HIS A 1 463 ? 3.348 8.935 -29.089 1.00 66.94 463 HIS A N 1
ATOM 3706 C CA . HIS A 1 463 ? 4.786 8.933 -29.390 1.00 66.94 463 HIS A CA 1
ATOM 3707 C C . HIS A 1 463 ? 5.590 7.883 -28.602 1.00 66.94 463 HIS A C 1
ATOM 3709 O O . HIS A 1 463 ? 6.820 7.896 -28.670 1.00 66.94 463 HIS A O 1
ATOM 3715 N N . TYR A 1 464 ? 4.928 6.983 -27.856 1.00 59.12 464 TYR A N 1
ATOM 3716 C CA . TYR A 1 464 ? 5.570 5.985 -26.981 1.00 59.12 464 TYR A CA 1
ATOM 3717 C C . TYR A 1 464 ? 6.617 6.598 -26.030 1.00 59.12 464 TYR A C 1
ATOM 3719 O O . TYR A 1 464 ? 7.606 5.961 -25.659 1.00 59.12 464 TYR A O 1
ATOM 3727 N N . ALA A 1 465 ? 6.432 7.869 -25.657 1.00 62.69 465 ALA A N 1
ATOM 3728 C CA . ALA A 1 465 ? 7.272 8.532 -24.665 1.00 62.69 465 ALA A CA 1
ATOM 3729 C C . ALA A 1 465 ? 6.968 7.982 -23.260 1.00 62.69 465 ALA A C 1
ATOM 3731 O O . ALA A 1 465 ? 7.892 7.812 -22.464 1.00 62.69 465 ALA A O 1
ATOM 3732 N N . LEU A 1 466 ? 5.695 7.632 -23.028 1.00 66.88 466 LEU A N 1
ATOM 3733 C CA . LEU A 1 466 ? 5.161 6.914 -21.872 1.00 66.88 466 LEU A CA 1
ATOM 3734 C C . LEU A 1 466 ? 4.460 5.633 -22.351 1.00 66.88 466 LEU A C 1
ATOM 3736 O O . LEU A 1 466 ? 3.711 5.667 -23.328 1.00 66.88 466 LEU A O 1
ATOM 3740 N N . GLU A 1 467 ? 4.674 4.519 -21.658 1.00 69.12 467 GLU A N 1
ATOM 3741 C CA . GLU A 1 467 ? 3.946 3.267 -21.873 1.00 69.12 467 GLU A CA 1
ATOM 3742 C C . GLU A 1 467 ? 2.806 3.188 -20.848 1.00 69.12 467 GLU A C 1
ATOM 3744 O O . GLU A 1 467 ? 3.022 3.352 -19.644 1.00 69.12 467 GLU A O 1
ATOM 3749 N N . MET A 1 468 ? 1.571 3.006 -21.325 1.00 71.62 468 MET A N 1
ATOM 3750 C CA . MET A 1 468 ? 0.401 2.894 -20.450 1.00 71.62 468 MET A CA 1
ATOM 3751 C C . MET A 1 468 ? 0.357 1.510 -19.810 1.00 71.62 468 MET A C 1
ATOM 3753 O O . MET A 1 468 ? 0.475 0.499 -20.505 1.00 71.62 468 MET A O 1
ATOM 3757 N N . ILE A 1 469 ? 0.133 1.472 -18.499 1.00 78.19 469 ILE A N 1
ATOM 3758 C CA . ILE A 1 469 ? -0.076 0.222 -17.770 1.00 78.19 469 ILE A CA 1
ATOM 3759 C C . ILE A 1 469 ? -1.412 -0.385 -18.234 1.00 78.19 469 ILE A C 1
ATOM 3761 O O . ILE A 1 469 ? -2.424 0.318 -18.222 1.00 78.19 469 ILE A O 1
ATOM 3765 N N . PRO A 1 470 ? -1.453 -1.665 -18.648 1.00 72.50 470 PRO A N 1
ATOM 3766 C CA . PRO A 1 470 ? -2.705 -2.329 -18.995 1.00 72.50 470 PRO A CA 1
ATOM 3767 C C . PRO A 1 470 ? -3.619 -2.420 -17.773 1.00 72.50 470 PRO A C 1
ATOM 3769 O O . PRO A 1 470 ? -3.224 -2.999 -16.767 1.00 72.50 470 PRO A O 1
ATOM 3772 N N . THR A 1 471 ? -4.836 -1.881 -17.866 1.00 80.31 471 THR A N 1
ATOM 3773 C CA . THR A 1 471 ? -5.789 -1.862 -16.748 1.00 80.31 471 THR A CA 1
ATOM 3774 C C . THR A 1 471 ? -7.019 -2.720 -17.027 1.00 80.31 471 THR A C 1
ATOM 3776 O O . THR A 1 471 ? -7.058 -3.876 -16.621 1.00 80.31 471 THR A O 1
ATOM 3779 N N . LEU A 1 472 ? -8.030 -2.205 -17.730 1.00 88.06 472 LEU A N 1
ATOM 3780 C CA . LEU A 1 472 ? -9.337 -2.871 -17.851 1.00 88.06 472 LEU A CA 1
ATOM 3781 C C . LEU A 1 472 ? -9.247 -4.295 -18.425 1.00 88.06 472 LEU A C 1
ATOM 3783 O O . LEU A 1 472 ? -8.617 -4.532 -19.460 1.00 88.06 472 LEU A O 1
ATOM 3787 N N . GLY A 1 473 ? -9.892 -5.244 -17.742 1.00 85.06 473 GLY A N 1
ATOM 3788 C CA . GLY A 1 473 ? -9.965 -6.652 -18.141 1.00 85.06 473 GLY A CA 1
ATOM 3789 C C . GLY A 1 473 ? -8.659 -7.435 -17.982 1.00 85.06 473 GLY A C 1
ATOM 3790 O O . GLY A 1 473 ? -8.610 -8.594 -18.376 1.00 85.06 473 GLY A O 1
ATOM 3791 N N . HIS A 1 474 ? -7.598 -6.826 -17.449 1.00 89.62 474 HIS A N 1
ATOM 3792 C CA . HIS A 1 474 ? -6.330 -7.502 -17.177 1.00 89.62 474 HIS A CA 1
ATOM 3793 C C . HIS A 1 474 ? -6.262 -7.940 -15.706 1.00 89.62 474 HIS A C 1
ATOM 3795 O O . HIS A 1 474 ? -6.920 -7.333 -14.851 1.00 89.62 474 HIS A O 1
ATOM 3801 N N . PRO A 1 475 ? -5.489 -8.993 -15.383 1.00 90.12 475 PRO A N 1
ATOM 3802 C CA . PRO A 1 475 ? -5.245 -9.364 -13.999 1.00 90.12 475 PRO A CA 1
ATOM 3803 C C . PRO A 1 475 ? -4.402 -8.294 -13.307 1.00 90.12 475 PRO A C 1
ATOM 3805 O O . PRO A 1 475 ? -3.492 -7.702 -13.895 1.00 90.12 475 PRO A O 1
ATOM 3808 N N . ILE A 1 476 ? -4.679 -8.076 -12.027 1.00 89.94 476 ILE A N 1
ATOM 3809 C CA . ILE A 1 476 ? -3.895 -7.162 -11.217 1.00 89.94 476 ILE A CA 1
ATOM 3810 C C . ILE A 1 476 ? -2.442 -7.627 -11.066 1.00 89.94 476 ILE A C 1
ATOM 3812 O O . ILE A 1 476 ? -2.148 -8.782 -10.775 1.00 89.94 476 ILE A O 1
ATOM 3816 N N . SER A 1 477 ? -1.530 -6.665 -11.190 1.00 86.31 477 SER A N 1
ATOM 3817 C CA . SER A 1 477 ? -0.130 -6.789 -10.782 1.00 86.31 477 SER A CA 1
ATOM 3818 C C . SER A 1 477 ? 0.181 -5.792 -9.670 1.00 86.31 477 SER A C 1
ATOM 3820 O O . SER A 1 477 ? 0.062 -4.586 -9.891 1.00 86.31 477 SER A O 1
ATOM 3822 N N . GLU A 1 478 ? 0.619 -6.280 -8.506 1.00 82.25 478 GLU A N 1
ATOM 3823 C CA . GLU A 1 478 ? 0.993 -5.462 -7.336 1.00 82.25 478 GLU A CA 1
ATOM 3824 C C . GLU A 1 478 ? 2.132 -4.468 -7.628 1.00 82.25 478 GLU A C 1
ATOM 3826 O O . GLU A 1 478 ? 2.272 -3.447 -6.952 1.00 82.25 478 GLU A O 1
ATOM 3831 N N . GLN A 1 479 ? 2.935 -4.739 -8.662 1.00 81.38 479 GLN A N 1
ATOM 3832 C CA . GLN A 1 479 ? 4.014 -3.850 -9.097 1.00 81.38 479 GLN A CA 1
ATOM 3833 C C . GLN A 1 479 ? 3.473 -2.595 -9.797 1.00 81.38 479 GLN A C 1
ATOM 3835 O O . GLN A 1 479 ? 3.996 -1.497 -9.602 1.00 81.38 479 GLN A O 1
ATOM 3840 N N . PHE A 1 480 ? 2.406 -2.751 -10.584 1.00 81.06 480 PHE A N 1
ATOM 3841 C CA . PHE A 1 480 ? 1.902 -1.728 -11.506 1.00 81.06 480 PHE A CA 1
ATOM 3842 C C . PHE A 1 480 ? 0.589 -1.081 -11.057 1.00 81.06 480 PHE A C 1
ATOM 3844 O O . PHE A 1 480 ? 0.249 0.013 -11.508 1.00 81.06 480 PHE A O 1
ATOM 3851 N N . HIS A 1 481 ? -0.130 -1.721 -10.139 1.00 87.62 481 HIS A N 1
ATOM 3852 C CA . HIS A 1 481 ? -1.471 -1.324 -9.740 1.00 87.62 481 HIS A CA 1
ATOM 3853 C C . HIS A 1 481 ? -1.555 -1.055 -8.243 1.00 87.62 481 HIS A C 1
ATOM 3855 O O . HIS A 1 481 ? -0.922 -1.723 -7.426 1.00 87.62 481 HIS A O 1
ATOM 3861 N N . LYS A 1 482 ? -2.391 -0.085 -7.880 1.00 89.56 482 LYS A N 1
ATOM 3862 C CA . LYS A 1 482 ? -2.845 0.151 -6.514 1.00 89.56 482 LYS A CA 1
ATOM 3863 C C . LYS A 1 482 ? -4.354 -0.060 -6.473 1.00 89.56 482 LYS A C 1
ATOM 3865 O O . LYS A 1 482 ? -5.096 0.630 -7.172 1.00 89.56 482 LYS A O 1
ATOM 3870 N N . VAL A 1 483 ? -4.805 -1.011 -5.660 1.00 90.06 483 VAL A N 1
ATOM 3871 C CA . VAL A 1 483 ? -6.239 -1.262 -5.485 1.00 90.06 483 VAL A CA 1
ATOM 3872 C C . VAL A 1 483 ? -6.821 -0.194 -4.584 1.00 90.06 483 VAL A C 1
ATOM 3874 O O . VAL A 1 483 ? -6.338 0.015 -3.475 1.00 90.06 483 VAL A O 1
ATOM 3877 N N . VAL A 1 484 ? -7.847 0.486 -5.083 1.00 89.75 484 VAL A N 1
ATOM 3878 C CA . VAL A 1 484 ? -8.603 1.481 -4.313 1.00 89.75 484 VAL A CA 1
ATOM 3879 C C . VAL A 1 484 ? -9.896 0.882 -3.775 1.00 89.75 484 VAL A C 1
ATOM 3881 O O . VAL A 1 484 ? -10.372 1.299 -2.725 1.00 89.75 484 VAL A O 1
ATOM 3884 N N . LYS A 1 485 ? -10.480 -0.079 -4.498 1.00 91.50 485 LYS A N 1
ATOM 3885 C CA . LYS A 1 485 ? -11.730 -0.722 -4.100 1.00 91.50 485 LYS A CA 1
ATOM 3886 C C . LYS A 1 485 ? -11.819 -2.146 -4.629 1.00 91.50 485 LYS A C 1
ATOM 3888 O O . LYS A 1 485 ? -11.526 -2.393 -5.801 1.00 91.50 485 LYS A O 1
ATOM 3893 N N . THR A 1 486 ? -12.270 -3.060 -3.783 1.00 93.62 486 THR A N 1
ATOM 3894 C CA . THR A 1 486 ? -12.522 -4.454 -4.158 1.00 93.62 486 THR A CA 1
ATOM 3895 C C . THR A 1 486 ? -14.017 -4.748 -4.208 1.00 93.62 486 THR A C 1
ATOM 3897 O O . THR A 1 486 ? -14.775 -4.309 -3.344 1.00 93.62 486 THR A O 1
ATOM 3900 N N . PHE A 1 487 ? -14.435 -5.530 -5.202 1.00 93.25 487 PHE A N 1
ATOM 3901 C CA . PHE A 1 487 ? -15.798 -6.032 -5.335 1.00 93.25 487 PHE A CA 1
ATOM 3902 C C . PHE A 1 487 ? -15.812 -7.547 -5.475 1.00 93.25 487 PHE A C 1
ATOM 3904 O O . PHE A 1 487 ? -14.950 -8.132 -6.131 1.00 93.25 487 PHE A O 1
ATOM 3911 N N . PHE A 1 488 ? -16.828 -8.182 -4.903 1.00 91.38 488 PHE A N 1
ATOM 3912 C CA . PHE A 1 488 ? -17.066 -9.602 -5.101 1.00 91.38 488 PHE A CA 1
ATOM 3913 C C . PHE A 1 488 ? -17.755 -9.846 -6.449 1.00 91.38 488 PHE A C 1
ATOM 3915 O O . PHE A 1 488 ? -18.772 -9.214 -6.753 1.00 91.38 488 PHE A O 1
ATOM 3922 N N . SER A 1 489 ? -17.216 -10.765 -7.253 1.00 90.00 489 SER A N 1
ATOM 3923 C CA . SER A 1 489 ? -17.810 -11.181 -8.529 1.00 90.00 489 SER A CA 1
ATOM 3924 C C . SER A 1 489 ? -17.501 -12.643 -8.831 1.00 90.00 489 SER A C 1
ATOM 3926 O O . SER A 1 489 ? -16.367 -13.080 -8.670 1.00 90.00 489 SER A O 1
ATOM 3928 N N . ASN A 1 490 ? -18.507 -13.369 -9.324 1.00 87.00 490 ASN A N 1
ATOM 3929 C CA . ASN A 1 490 ? -18.370 -14.737 -9.840 1.00 87.00 490 ASN A CA 1
ATOM 3930 C C . ASN A 1 490 ? -18.312 -14.788 -11.377 1.00 87.00 490 ASN A C 1
ATOM 3932 O O . ASN A 1 490 ? -18.215 -15.868 -11.948 1.00 87.00 490 ASN A O 1
ATOM 3936 N N . ILE A 1 491 ? -18.433 -13.635 -12.042 1.00 88.81 491 ILE A N 1
ATOM 3937 C CA . ILE A 1 491 ? -18.486 -13.523 -13.509 1.00 88.81 491 ILE A CA 1
ATOM 3938 C C . ILE A 1 491 ? -17.073 -13.382 -14.089 1.00 88.81 491 ILE A C 1
ATOM 3940 O O . ILE A 1 491 ? -16.771 -13.872 -15.174 1.00 88.81 491 ILE A O 1
ATOM 3944 N N . LEU A 1 492 ? -16.207 -12.676 -13.361 1.00 89.50 492 LEU A N 1
ATOM 3945 C CA . LEU A 1 492 ? -14.847 -12.348 -13.774 1.00 89.50 492 LEU A CA 1
ATOM 3946 C C . LEU A 1 492 ? -13.839 -13.193 -12.992 1.00 89.50 492 LEU A C 1
ATOM 3948 O O . LEU A 1 492 ? -14.133 -13.658 -11.890 1.00 89.50 492 LEU A O 1
ATOM 3952 N N . ASP A 1 493 ? -12.640 -13.370 -13.550 1.00 89.75 493 ASP A N 1
ATOM 3953 C CA . ASP A 1 493 ? -11.574 -14.092 -12.851 1.00 89.75 493 ASP A CA 1
ATOM 3954 C C . ASP A 1 493 ? -11.106 -13.311 -11.619 1.00 89.75 493 ASP A C 1
ATOM 3956 O O . ASP A 1 493 ? -11.204 -12.078 -11.562 1.00 89.75 493 ASP A O 1
ATOM 3960 N N . ASP A 1 494 ? -10.529 -14.031 -10.657 1.00 89.19 494 ASP A N 1
ATOM 3961 C CA . ASP A 1 494 ? -9.957 -13.421 -9.461 1.00 89.19 494 ASP A CA 1
ATOM 3962 C C . ASP A 1 494 ? -8.873 -12.393 -9.816 1.00 89.19 494 ASP A C 1
ATOM 3964 O O . ASP A 1 494 ? -7.942 -12.673 -10.571 1.00 89.19 494 ASP A O 1
ATOM 3968 N N . GLY A 1 495 ? -8.992 -11.191 -9.254 1.00 89.19 495 GLY A N 1
ATOM 3969 C CA . GLY A 1 495 ? -8.048 -10.101 -9.474 1.00 89.19 495 GLY A CA 1
ATOM 3970 C C . GLY A 1 495 ? -8.219 -9.369 -10.806 1.00 89.19 495 GLY A C 1
ATOM 3971 O O . GLY A 1 495 ? -7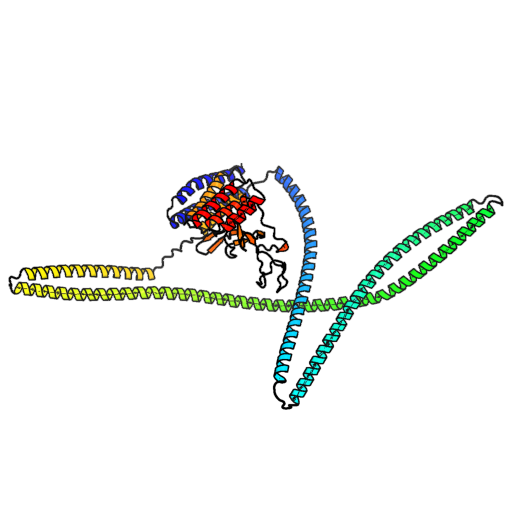.353 -8.565 -11.148 1.00 89.19 495 GLY A O 1
ATOM 3972 N N . THR A 1 496 ? -9.299 -9.607 -11.557 1.00 92.56 496 THR A N 1
ATOM 3973 C CA . THR A 1 496 ? -9.580 -8.858 -12.795 1.00 92.56 496 THR A CA 1
ATOM 3974 C C . THR A 1 496 ? -9.844 -7.388 -12.479 1.00 92.56 496 THR A C 1
ATOM 3976 O O . THR A 1 496 ? -10.672 -7.070 -11.625 1.00 92.56 496 THR A O 1
ATOM 3979 N N . ILE A 1 497 ? -9.182 -6.477 -13.189 1.00 92.69 497 ILE A N 1
ATOM 3980 C CA . ILE A 1 497 ? -9.416 -5.036 -13.072 1.00 92.69 497 ILE A CA 1
ATOM 3981 C C . ILE A 1 497 ? -10.716 -4.665 -13.786 1.00 92.69 497 ILE A C 1
ATOM 3983 O O . ILE A 1 497 ? -10.865 -4.889 -14.990 1.00 92.69 497 ILE A O 1
ATOM 3987 N N . ILE A 1 498 ? -11.646 -4.067 -13.040 1.00 91.06 498 ILE A N 1
ATOM 3988 C CA . ILE A 1 498 ? -12.993 -3.751 -13.530 1.00 91.06 498 ILE A CA 1
ATOM 3989 C C . ILE A 1 498 ? -13.216 -2.266 -13.803 1.00 91.06 498 ILE A C 1
ATOM 3991 O O . ILE A 1 498 ? -14.095 -1.921 -14.586 1.00 91.06 498 ILE A O 1
ATOM 3995 N N . TYR A 1 499 ? -12.433 -1.393 -13.170 1.00 88.12 499 TYR A N 1
ATOM 3996 C CA . TYR A 1 499 ? -12.519 0.049 -13.368 1.00 88.12 499 TYR A CA 1
ATOM 3997 C C . TYR A 1 499 ? -11.163 0.711 -13.133 1.00 88.12 499 TYR A C 1
ATOM 3999 O O . TYR A 1 499 ? -10.426 0.328 -12.222 1.00 88.12 499 TYR A O 1
ATOM 4007 N N . GLU A 1 500 ? -10.844 1.713 -13.946 1.00 84.81 500 GLU A N 1
ATOM 4008 C CA . GLU A 1 500 ? -9.636 2.524 -13.831 1.00 84.81 500 GLU A CA 1
ATOM 4009 C C . GLU A 1 500 ? -10.014 3.889 -13.249 1.00 84.81 500 GLU A C 1
ATOM 4011 O O . GLU A 1 500 ? -10.688 4.685 -13.895 1.00 84.81 500 GLU A O 1
ATOM 4016 N N . VAL A 1 501 ? -9.586 4.147 -12.012 1.00 80.94 501 VAL A N 1
ATOM 4017 C CA . VAL A 1 501 ? -9.776 5.441 -11.340 1.00 80.94 501 VAL A CA 1
ATOM 4018 C C . VAL A 1 501 ? -8.739 6.439 -11.840 1.00 80.94 501 VAL A C 1
ATOM 4020 O O . VAL A 1 501 ? -9.087 7.557 -12.193 1.00 80.94 501 VAL A O 1
ATOM 4023 N N . ASN A 1 502 ? -7.471 6.017 -11.886 1.00 76.25 502 ASN A N 1
ATOM 4024 C CA . ASN A 1 502 ? -6.373 6.796 -12.453 1.00 76.25 502 ASN A CA 1
ATOM 4025 C C . ASN A 1 502 ? -5.504 5.909 -13.335 1.00 76.25 502 ASN A C 1
ATOM 4027 O O . ASN A 1 502 ? -5.158 4.786 -12.954 1.00 76.25 502 ASN A O 1
ATOM 4031 N N . LYS A 1 503 ? -5.091 6.462 -14.474 1.00 75.38 503 LYS A N 1
ATOM 4032 C CA . LYS A 1 503 ? -4.164 5.815 -15.401 1.00 75.38 503 LYS A CA 1
ATOM 4033 C C . LYS A 1 503 ? -2.784 5.666 -14.778 1.00 75.38 503 LYS A C 1
ATOM 4035 O O . LYS A 1 503 ? -2.305 6.561 -14.087 1.00 75.38 503 LYS A O 1
ATOM 4040 N N . GLY A 1 504 ? -2.156 4.528 -15.043 1.00 74.31 504 GLY A N 1
ATOM 4041 C CA . GLY A 1 504 ? -0.778 4.259 -14.657 1.00 74.31 504 GLY A CA 1
ATOM 4042 C C . GLY A 1 504 ? 0.159 4.288 -15.857 1.00 74.31 504 GLY A C 1
ATOM 4043 O O . GLY A 1 504 ? -0.238 3.953 -16.976 1.00 74.31 504 GLY A O 1
ATOM 4044 N N . PHE A 1 505 ? 1.412 4.668 -15.616 1.00 74.19 505 PHE A N 1
ATOM 4045 C CA . PHE A 1 505 ? 2.414 4.858 -16.662 1.00 74.19 505 PHE A CA 1
ATOM 4046 C C . PHE A 1 505 ? 3.772 4.309 -16.228 1.00 74.19 505 PHE A C 1
ATOM 4048 O O . PHE A 1 505 ? 4.198 4.482 -15.079 1.00 74.19 505 PHE A O 1
ATOM 4055 N N . HIS A 1 506 ? 4.472 3.688 -17.173 1.00 69.12 506 HIS A N 1
ATOM 4056 C CA . HIS A 1 506 ? 5.869 3.298 -17.031 1.00 69.12 506 HIS A CA 1
ATOM 4057 C C . HIS A 1 506 ? 6.714 3.806 -18.201 1.00 69.12 506 HIS A C 1
ATOM 4059 O O . HIS A 1 506 ? 6.231 4.033 -19.309 1.00 69.12 506 HIS A O 1
ATOM 4065 N N . ILE A 1 507 ? 8.004 4.004 -17.948 1.00 66.81 507 ILE A N 1
ATOM 4066 C CA . ILE A 1 507 ? 8.997 4.426 -18.933 1.00 66.81 507 ILE A CA 1
ATOM 4067 C C . ILE A 1 507 ? 10.117 3.390 -18.938 1.00 66.81 507 ILE A C 1
ATOM 4069 O O . ILE A 1 507 ? 10.855 3.288 -17.962 1.00 66.81 507 ILE A O 1
ATOM 4073 N N . LYS A 1 508 ? 10.291 2.647 -20.042 1.00 61.81 508 LYS A N 1
ATOM 4074 C CA . LYS A 1 508 ? 11.431 1.723 -20.243 1.00 61.81 508 LYS A CA 1
ATOM 4075 C C . LYS A 1 508 ? 11.674 0.772 -19.049 1.00 61.81 508 LYS A C 1
ATOM 4077 O O . LYS A 1 508 ? 12.814 0.542 -18.661 1.00 61.81 508 LYS A O 1
ATOM 4082 N N . GLY A 1 509 ? 10.603 0.260 -18.438 1.00 55.62 509 GLY A N 1
ATOM 4083 C CA . GLY A 1 509 ? 10.676 -0.630 -17.270 1.00 55.62 509 GLY A CA 1
ATOM 4084 C C . GLY A 1 509 ? 10.764 0.057 -15.897 1.00 55.62 509 GLY A C 1
ATOM 4085 O O . GLY A 1 509 ? 10.693 -0.634 -14.885 1.00 55.62 509 GLY A O 1
ATOM 4086 N N . HIS A 1 510 ? 10.844 1.390 -15.827 1.00 58.31 510 HIS A N 1
ATOM 4087 C CA . HIS A 1 510 ? 10.707 2.155 -14.583 1.00 58.31 510 HIS A CA 1
ATOM 4088 C C . HIS A 1 510 ? 9.276 2.680 -14.435 1.00 58.31 510 HIS A C 1
ATOM 4090 O O . HIS A 1 510 ? 8.763 3.358 -15.326 1.00 58.31 510 HIS A O 1
ATOM 4096 N N . PHE A 1 511 ? 8.611 2.365 -13.321 1.00 59.50 511 PHE A N 1
ATOM 4097 C CA . PHE A 1 511 ? 7.261 2.862 -13.057 1.00 59.50 511 PHE A CA 1
ATOM 4098 C C . PHE A 1 511 ? 7.319 4.335 -12.644 1.00 59.50 511 PHE A C 1
ATOM 4100 O O . PHE A 1 511 ? 8.097 4.714 -11.772 1.00 59.50 511 PHE A O 1
ATOM 4107 N N . THR A 1 512 ? 6.488 5.163 -13.271 1.00 64.56 512 THR A N 1
ATOM 4108 C CA . THR A 1 512 ? 6.320 6.568 -12.882 1.00 64.56 512 THR A CA 1
ATOM 4109 C C . THR A 1 512 ? 5.137 6.692 -11.934 1.00 64.56 512 THR A C 1
ATOM 4111 O O . THR A 1 512 ? 5.254 7.256 -10.852 1.00 64.56 512 THR A O 1
ATOM 4114 N N . GLN A 1 513 ? 4.002 6.101 -12.311 1.00 71.69 513 GLN A N 1
ATOM 4115 C CA . GLN A 1 513 ? 2.770 6.154 -11.536 1.00 71.69 513 GLN A CA 1
ATOM 4116 C C . GLN A 1 513 ? 2.041 4.816 -11.629 1.00 71.69 513 GLN A C 1
ATOM 4118 O O . GLN A 1 513 ? 1.819 4.298 -12.724 1.00 71.69 513 GLN A O 1
ATOM 4123 N N . ARG A 1 514 ? 1.638 4.266 -10.477 1.00 80.19 514 ARG A N 1
ATOM 4124 C CA . ARG A 1 514 ? 0.777 3.077 -10.433 1.00 80.19 514 ARG A CA 1
ATOM 4125 C C . ARG A 1 514 ? -0.639 3.435 -10.864 1.00 80.19 514 ARG A C 1
ATOM 4127 O O . ARG A 1 514 ? -1.175 4.451 -10.427 1.00 80.19 514 ARG A O 1
ATOM 4134 N N . ALA A 1 515 ? -1.257 2.564 -11.651 1.00 82.44 515 ALA A N 1
ATOM 4135 C CA . ALA A 1 515 ? -2.666 2.697 -11.994 1.00 82.44 515 ALA A CA 1
ATOM 4136 C C . ALA A 1 515 ? -3.528 2.462 -10.749 1.00 82.44 515 ALA A C 1
ATOM 4138 O O . ALA A 1 515 ? -3.315 1.490 -10.018 1.00 82.44 515 ALA A O 1
ATOM 4139 N N . PHE A 1 516 ? -4.495 3.342 -10.493 1.00 87.19 516 PHE A N 1
ATOM 4140 C CA . PHE A 1 516 ? -5.441 3.163 -9.392 1.00 87.19 516 PHE A CA 1
ATOM 4141 C C . PHE A 1 516 ? -6.673 2.472 -9.940 1.00 87.19 516 PHE A C 1
ATOM 4143 O O . PHE A 1 516 ? -7.314 2.983 -10.857 1.00 87.19 516 PHE A O 1
ATOM 4150 N N . VAL A 1 517 ? -6.991 1.308 -9.391 1.00 90.31 517 VAL A N 1
ATOM 4151 C CA . VAL A 1 517 ? -7.961 0.403 -10.005 1.00 90.31 517 VAL A CA 1
ATOM 4152 C C . VAL A 1 517 ? -8.954 -0.144 -8.997 1.00 90.31 517 VAL A C 1
ATOM 4154 O O . VAL A 1 517 ? -8.665 -0.266 -7.801 1.00 90.31 517 VAL A O 1
ATOM 4157 N N . TRP A 1 518 ? -10.133 -0.491 -9.500 1.00 93.00 518 TRP A N 1
ATOM 4158 C CA . TRP A 1 518 ? -11.054 -1.385 -8.813 1.00 93.00 518 TRP A CA 1
ATOM 4159 C C . TRP A 1 518 ? -10.893 -2.789 -9.368 1.00 93.00 518 TRP A C 1
ATOM 4161 O O . TRP A 1 518 ? -10.679 -2.959 -10.571 1.00 93.00 518 TRP A O 1
ATOM 4171 N N . ILE A 1 519 ? -11.028 -3.792 -8.505 1.00 93.81 519 ILE A N 1
ATOM 4172 C CA . ILE A 1 519 ? -10.874 -5.192 -8.903 1.00 93.81 519 ILE A CA 1
ATOM 4173 C C . ILE A 1 519 ? -12.087 -6.036 -8.529 1.00 93.81 519 ILE A C 1
ATOM 4175 O O . ILE A 1 519 ? -12.765 -5.778 -7.533 1.00 93.81 519 ILE A O 1
ATOM 4179 N N . ALA A 1 520 ? -12.308 -7.080 -9.319 1.00 92.81 520 ALA A N 1
ATOM 4180 C CA . ALA A 1 520 ? -13.150 -8.209 -8.976 1.00 92.81 520 ALA A CA 1
ATOM 4181 C C . ALA A 1 520 ? -12.323 -9.247 -8.212 1.00 92.81 520 ALA A C 1
ATOM 4183 O O . ALA A 1 520 ? -11.216 -9.597 -8.622 1.00 92.81 520 ALA A O 1
ATOM 4184 N N . LYS A 1 521 ? -12.860 -9.748 -7.103 1.00 91.38 521 LYS A N 1
ATOM 4185 C CA . LYS A 1 521 ? -12.225 -10.773 -6.278 1.00 91.38 521 LYS A CA 1
ATOM 4186 C C . LYS A 1 521 ? -13.218 -11.884 -5.974 1.00 91.38 521 LYS A C 1
ATOM 4188 O O . LYS A 1 521 ? -14.353 -11.618 -5.584 1.00 91.38 521 LYS A O 1
ATOM 4193 N N . SER A 1 522 ? -12.773 -13.120 -6.128 1.00 88.25 522 SER A N 1
ATOM 4194 C CA . SER A 1 522 ? -13.553 -14.328 -5.838 1.00 88.25 522 SER A CA 1
ATOM 4195 C C . SER A 1 522 ? -12.793 -15.284 -4.916 1.00 88.25 522 SER A C 1
ATOM 4197 O O . SER A 1 522 ? -13.409 -16.015 -4.136 1.00 88.25 522 SER A O 1
ATOM 4199 N N . CYS A 1 523 ? -11.458 -15.210 -4.916 1.00 89.06 523 CYS A N 1
ATOM 4200 C CA . CYS A 1 523 ? -10.566 -16.050 -4.126 1.00 89.06 523 CYS A CA 1
ATOM 4201 C C . CYS A 1 523 ? -9.715 -15.218 -3.153 1.00 89.06 523 CYS A C 1
ATOM 4203 O O . CYS A 1 523 ? -9.249 -14.115 -3.451 1.00 89.06 523 CYS A O 1
ATOM 4205 N N . PHE A 1 524 ? -9.466 -15.775 -1.964 1.00 89.75 524 PHE A N 1
ATOM 4206 C CA . PHE A 1 524 ? -8.689 -15.122 -0.909 1.00 89.75 524 PHE A CA 1
ATOM 4207 C C . PHE A 1 524 ? -7.484 -15.969 -0.521 1.00 89.75 524 PHE A C 1
ATOM 4209 O O . PHE A 1 524 ? -7.559 -17.195 -0.427 1.00 89.75 524 PHE A O 1
ATOM 4216 N N . LYS A 1 525 ? -6.364 -15.290 -0.279 1.00 90.00 525 LYS A N 1
ATOM 4217 C CA . LYS A 1 525 ? -5.147 -15.862 0.293 1.00 90.00 525 LYS A CA 1
ATOM 4218 C C . LYS A 1 525 ? -4.802 -15.056 1.533 1.00 90.00 525 LYS A C 1
ATOM 4220 O O . LYS A 1 525 ? -4.991 -13.843 1.548 1.00 90.00 525 LYS A O 1
ATOM 4225 N N . CYS A 1 526 ? -4.327 -15.726 2.574 1.00 88.69 526 CYS A N 1
ATOM 4226 C CA . CYS A 1 526 ? -3.906 -15.038 3.787 1.00 88.69 526 CYS A CA 1
ATOM 4227 C C . CYS A 1 526 ? -2.652 -14.195 3.522 1.00 88.69 526 CYS A C 1
ATOM 4229 O O . CYS A 1 526 ? -1.648 -14.741 3.076 1.00 88.69 526 CYS A O 1
ATOM 4231 N N . GLY A 1 527 ? -2.673 -12.902 3.857 1.00 83.88 527 GLY A N 1
ATOM 4232 C CA . GLY A 1 527 ? -1.523 -12.012 3.653 1.00 83.88 527 GLY A CA 1
ATOM 4233 C C . GLY A 1 527 ? -0.271 -12.388 4.457 1.00 83.88 527 GLY A C 1
ATOM 4234 O O . GLY A 1 527 ? 0.834 -12.075 4.037 1.00 83.88 527 GLY A O 1
ATOM 4235 N N . SER A 1 528 ? -0.423 -13.098 5.581 1.00 87.06 528 SER A N 1
ATOM 4236 C CA . SER A 1 528 ? 0.705 -13.508 6.432 1.00 87.06 528 SER A CA 1
ATOM 4237 C C . SER A 1 528 ? 1.325 -14.839 5.996 1.00 87.06 528 SER A C 1
ATOM 4239 O O . SER A 1 528 ? 2.529 -14.926 5.784 1.00 87.06 528 SER A O 1
ATOM 4241 N N . CYS A 1 529 ? 0.513 -15.890 5.840 1.00 88.94 529 CYS A N 1
ATOM 4242 C CA . CYS A 1 529 ? 1.018 -17.244 5.576 1.00 88.94 529 CYS A CA 1
ATOM 4243 C C . CYS A 1 529 ? 0.760 -17.744 4.147 1.00 88.94 529 CYS A C 1
ATOM 4245 O O . CYS A 1 529 ? 1.010 -18.914 3.854 1.00 88.94 529 CYS A O 1
ATOM 4247 N N . ASN A 1 530 ? 0.198 -16.892 3.282 1.00 88.00 530 ASN A N 1
ATOM 4248 C CA . ASN A 1 530 ? -0.134 -17.151 1.877 1.00 88.00 530 ASN A CA 1
ATOM 4249 C C . ASN A 1 530 ? -1.012 -18.396 1.623 1.00 88.00 530 ASN A C 1
ATOM 4251 O O . ASN A 1 530 ? -1.100 -18.900 0.504 1.00 88.00 530 ASN A O 1
ATOM 4255 N N . THR A 1 531 ? -1.678 -18.908 2.663 1.00 90.50 531 THR A N 1
ATOM 4256 C CA . THR A 1 531 ? -2.555 -20.081 2.555 1.00 90.50 531 THR A CA 1
ATOM 4257 C C . THR A 1 531 ? -3.845 -19.687 1.841 1.00 90.50 531 THR A C 1
ATOM 4259 O O . THR A 1 531 ? -4.472 -18.685 2.198 1.00 90.50 531 THR A O 1
ATOM 4262 N N . ALA A 1 532 ? -4.232 -20.469 0.830 1.00 89.12 532 ALA A N 1
ATOM 4263 C CA . ALA A 1 532 ? -5.488 -20.282 0.113 1.00 89.12 532 ALA A CA 1
ATOM 4264 C C . ALA A 1 532 ? -6.674 -20.577 1.039 1.00 89.12 532 ALA A C 1
ATOM 4266 O O . ALA A 1 532 ? -6.720 -21.619 1.693 1.00 89.12 532 ALA A O 1
ATOM 4267 N N . ALA A 1 533 ? -7.620 -19.648 1.101 1.00 87.38 533 ALA A N 1
ATOM 4268 C CA . ALA A 1 533 ? -8.820 -19.785 1.909 1.00 87.38 533 ALA A CA 1
ATOM 4269 C C . ALA A 1 533 ? -9.925 -20.516 1.146 1.00 87.38 533 ALA A C 1
ATOM 4271 O O . ALA A 1 533 ? -10.040 -20.376 -0.076 1.00 87.38 533 ALA A O 1
ATOM 4272 N N . ARG A 1 534 ? -10.792 -21.243 1.862 1.00 86.38 534 ARG A N 1
ATOM 4273 C CA . ARG A 1 534 ? -11.994 -21.813 1.241 1.00 86.38 534 ARG A CA 1
ATOM 4274 C C . ARG A 1 534 ? -13.014 -20.703 0.957 1.00 86.38 534 ARG A C 1
ATOM 4276 O O . ARG A 1 534 ? -12.981 -19.661 1.617 1.00 86.38 534 ARG A O 1
ATOM 4283 N N . PRO A 1 535 ? -13.949 -20.891 0.009 1.00 82.00 535 PRO A N 1
ATOM 4284 C CA . PRO A 1 535 ? -14.957 -19.885 -0.338 1.00 82.00 535 PRO A CA 1
ATOM 4285 C C . PRO A 1 535 ? -15.834 -19.389 0.828 1.00 82.00 535 PRO A C 1
ATOM 4287 O O . PRO A 1 535 ? -16.335 -18.274 0.787 1.00 82.00 535 PRO A O 1
ATOM 4290 N N . GLN A 1 536 ? -16.005 -20.192 1.873 1.00 84.75 536 GLN A N 1
ATOM 4291 C CA . GLN A 1 536 ? -16.824 -19.867 3.043 1.00 84.75 536 GLN A CA 1
ATOM 4292 C C . GLN A 1 536 ? -16.036 -19.267 4.217 1.00 84.75 536 GLN A C 1
ATOM 4294 O O . GLN A 1 536 ? -16.636 -18.766 5.165 1.00 84.75 536 GLN A O 1
ATOM 4299 N N . ASP A 1 537 ? -14.703 -19.323 4.184 1.00 88.19 537 ASP A N 1
ATOM 4300 C CA . ASP A 1 537 ? -13.891 -18.909 5.326 1.00 88.19 537 ASP A CA 1
ATOM 4301 C C . ASP A 1 537 ? -13.702 -17.393 5.344 1.00 88.19 537 ASP A C 1
ATOM 4303 O O . ASP A 1 537 ? -13.331 -16.792 4.336 1.00 88.19 537 ASP A O 1
ATOM 4307 N N . ASN A 1 538 ? -13.870 -16.778 6.511 1.00 90.19 538 ASN A N 1
ATOM 4308 C CA . ASN A 1 538 ? -13.529 -15.367 6.730 1.00 90.19 538 ASN A CA 1
ATOM 4309 C C . ASN A 1 538 ? -12.158 -15.185 7.394 1.00 90.19 538 ASN A C 1
ATOM 4311 O O . ASN A 1 538 ? -11.582 -14.103 7.338 1.00 90.19 538 ASN A O 1
ATOM 4315 N N . PHE A 1 539 ? -11.620 -16.260 7.967 1.00 92.06 539 PHE A N 1
ATOM 4316 C CA . PHE A 1 539 ? -10.343 -16.293 8.666 1.00 92.06 539 PHE A CA 1
ATOM 4317 C C . PHE A 1 539 ? -9.450 -17.369 8.056 1.00 92.06 539 PHE A C 1
ATOM 4319 O O . PHE A 1 539 ? -9.922 -18.367 7.507 1.00 92.06 539 PHE A O 1
ATOM 4326 N N . CYS A 1 540 ? -8.141 -17.174 8.136 1.00 91.69 540 CYS A N 1
ATOM 4327 C CA . CYS A 1 540 ? -7.179 -18.144 7.654 1.00 91.69 540 CYS A CA 1
ATOM 4328 C C . CYS A 1 540 ? -7.219 -19.417 8.507 1.00 91.69 540 CYS A C 1
ATOM 4330 O O . CYS A 1 540 ? -6.997 -19.368 9.712 1.00 91.69 540 CYS A O 1
ATOM 4332 N N . GLN A 1 541 ? -7.382 -20.574 7.864 1.00 90.44 541 GLN A N 1
ATOM 4333 C CA . GLN A 1 541 ? -7.373 -21.876 8.543 1.00 90.44 541 GLN A CA 1
ATOM 4334 C C . GLN A 1 541 ? -6.031 -22.222 9.204 1.00 90.44 541 GLN A C 1
ATOM 4336 O O . GLN A 1 541 ? -5.992 -23.077 10.081 1.00 90.44 541 GLN A O 1
ATOM 4341 N N . LYS A 1 542 ? -4.932 -21.590 8.771 1.00 89.31 542 LYS A N 1
ATOM 4342 C CA . LYS A 1 542 ? -3.581 -21.884 9.265 1.00 89.31 542 LYS A CA 1
ATOM 4343 C C . LYS A 1 542 ? -3.148 -20.972 10.412 1.00 89.31 542 LYS A C 1
ATOM 4345 O O . LYS A 1 542 ? -2.560 -21.461 11.365 1.00 89.31 542 LYS A O 1
ATOM 4350 N N . CYS A 1 543 ? -3.393 -19.665 10.312 1.00 89.81 543 CYS A N 1
ATOM 4351 C CA . CYS A 1 543 ? -2.918 -18.688 11.303 1.00 89.81 543 CYS A CA 1
ATOM 4352 C C . CYS A 1 543 ? -4.031 -17.878 11.983 1.00 89.81 543 CYS A C 1
ATOM 4354 O O . CYS A 1 543 ? -3.727 -16.953 12.725 1.00 89.81 543 CYS A O 1
ATOM 4356 N N . GLY A 1 544 ? -5.308 -18.164 11.710 1.00 88.06 544 GLY A N 1
ATOM 4357 C CA . GLY A 1 544 ? -6.449 -17.499 12.352 1.00 88.06 544 GLY A CA 1
ATOM 4358 C C . GLY A 1 544 ? -6.685 -16.039 11.948 1.00 88.06 544 GLY A C 1
ATOM 4359 O O . GLY A 1 544 ? -7.708 -15.475 12.317 1.00 88.06 544 GLY A O 1
ATOM 4360 N N . LEU A 1 545 ? -5.789 -15.424 11.167 1.00 90.00 545 LEU A N 1
ATOM 4361 C CA . LEU A 1 545 ? -5.918 -14.026 10.742 1.00 90.00 545 LEU A CA 1
ATOM 4362 C C . LEU A 1 545 ? -7.105 -13.808 9.801 1.00 90.00 545 LEU A C 1
ATOM 4364 O O . LEU A 1 545 ? -7.365 -14.630 8.918 1.00 90.00 545 LEU A O 1
ATOM 4368 N N . GLU A 1 546 ? -7.782 -12.670 9.957 1.00 91.75 546 GLU A N 1
ATOM 4369 C CA . GLU A 1 546 ? -8.884 -12.266 9.084 1.00 91.75 546 GLU A CA 1
ATOM 4370 C C . GLU A 1 546 ? -8.404 -12.112 7.635 1.00 91.75 546 GLU A C 1
ATOM 4372 O O . GLU A 1 546 ? -7.329 -11.576 7.353 1.00 91.75 546 GLU A O 1
ATOM 4377 N N . LEU A 1 547 ? -9.195 -12.630 6.698 1.00 90.69 547 LEU A N 1
ATOM 4378 C CA . LEU A 1 547 ? -8.889 -12.556 5.279 1.00 90.69 547 LEU A CA 1
ATOM 4379 C C . LEU A 1 547 ? -9.302 -11.193 4.742 1.00 90.69 547 LEU A C 1
ATOM 4381 O O . LEU A 1 547 ? -10.480 -10.837 4.751 1.00 90.69 547 LEU A O 1
ATOM 4385 N N . THR A 1 548 ? -8.330 -10.464 4.215 1.00 90.38 548 THR A N 1
ATOM 4386 C CA . THR A 1 548 ? -8.527 -9.141 3.633 1.00 90.38 548 THR A CA 1
ATOM 4387 C C . THR A 1 548 ? -8.276 -9.164 2.129 1.00 90.38 548 THR A C 1
ATOM 4389 O O . THR A 1 548 ? -7.531 -9.989 1.590 1.00 90.38 548 THR A O 1
ATOM 4392 N N . ALA A 1 549 ? -8.959 -8.275 1.418 1.00 89.19 549 ALA A N 1
ATOM 4393 C CA . ALA A 1 549 ? -8.656 -7.954 0.036 1.00 89.19 549 ALA A CA 1
ATOM 4394 C C . ALA A 1 549 ? -7.416 -7.038 -0.064 1.00 89.19 549 ALA A C 1
ATOM 4396 O O . ALA A 1 549 ? -6.973 -6.493 0.946 1.00 89.19 549 ALA A O 1
ATOM 4397 N N . PRO A 1 550 ? -6.838 -6.848 -1.268 1.00 86.56 550 PRO A N 1
ATOM 4398 C CA . PRO A 1 550 ? -5.641 -6.018 -1.451 1.00 86.56 550 PRO A CA 1
ATOM 4399 C C . PRO A 1 550 ? -5.804 -4.537 -1.066 1.00 86.56 550 PRO A C 1
ATOM 4401 O O . PRO A 1 550 ? -4.809 -3.858 -0.840 1.00 86.56 550 PRO A O 1
ATOM 4404 N N . ASP A 1 551 ? -7.036 -4.028 -0.990 1.00 87.25 551 ASP A N 1
ATOM 4405 C CA . ASP A 1 551 ? -7.377 -2.694 -0.469 1.00 87.25 551 ASP A CA 1
ATOM 4406 C C . ASP A 1 551 ? -7.499 -2.652 1.067 1.00 87.25 551 ASP A C 1
ATOM 4408 O O . ASP A 1 551 ? -7.793 -1.604 1.634 1.00 87.25 551 ASP A O 1
ATOM 4412 N N . GLY A 1 552 ? -7.284 -3.780 1.751 1.00 87.31 552 GLY A N 1
ATOM 4413 C CA . GLY A 1 552 ? -7.433 -3.924 3.199 1.00 87.31 552 GLY A CA 1
ATOM 4414 C C . GLY A 1 552 ? -8.857 -4.248 3.652 1.00 87.31 552 GLY A C 1
ATOM 4415 O O . GLY A 1 552 ? -9.071 -4.493 4.837 1.00 87.31 552 GLY A O 1
ATOM 4416 N N . THR A 1 553 ? -9.831 -4.304 2.738 1.00 89.31 553 THR A N 1
ATOM 4417 C CA . THR A 1 553 ? -11.228 -4.586 3.085 1.00 89.31 553 THR A CA 1
ATOM 4418 C C . THR A 1 553 ? -11.376 -6.038 3.565 1.00 89.31 553 THR A C 1
ATOM 4420 O O . THR A 1 553 ? -11.022 -6.956 2.818 1.00 89.31 553 THR A O 1
ATOM 4423 N N . PRO A 1 554 ? -11.913 -6.294 4.774 1.00 89.94 554 PRO A N 1
ATOM 4424 C CA . PRO A 1 554 ? -12.194 -7.650 5.235 1.00 89.94 554 PRO A CA 1
ATOM 4425 C C . PRO A 1 554 ? -13.174 -8.364 4.316 1.00 89.94 554 PRO A C 1
ATOM 4427 O O . PRO A 1 554 ? -14.144 -7.754 3.866 1.00 89.94 554 PRO A O 1
ATOM 4430 N N . ARG A 1 555 ? -12.982 -9.667 4.090 1.00 88.56 555 ARG A N 1
ATOM 4431 C CA . ARG A 1 555 ? -13.818 -10.473 3.187 1.00 88.56 555 ARG A CA 1
ATOM 4432 C C . ARG A 1 555 ? -15.316 -10.287 3.435 1.00 88.56 555 ARG A C 1
ATOM 4434 O O . ARG A 1 555 ? -16.075 -10.132 2.484 1.00 88.56 555 ARG A O 1
ATOM 4441 N N . GLN A 1 556 ? -15.721 -10.260 4.704 1.00 88.38 556 GLN A N 1
ATOM 4442 C CA . GLN A 1 556 ? -17.118 -10.096 5.120 1.00 88.38 556 GLN A CA 1
ATOM 4443 C C . GLN A 1 556 ? -17.736 -8.760 4.691 1.00 88.38 556 GLN A C 1
ATOM 4445 O O . GLN A 1 556 ? -18.950 -8.661 4.549 1.00 88.38 556 GLN A O 1
ATOM 4450 N N . LYS A 1 557 ? -16.909 -7.726 4.508 1.00 90.12 557 LYS A N 1
ATOM 4451 C CA . LYS A 1 557 ? -17.331 -6.352 4.211 1.00 90.12 557 LYS A CA 1
ATOM 4452 C C . LYS A 1 557 ? -17.190 -5.992 2.731 1.00 90.12 557 LYS A C 1
ATOM 4454 O O . LYS A 1 557 ? -17.445 -4.846 2.367 1.00 90.12 557 LYS A O 1
ATOM 4459 N N . ILE A 1 558 ? -16.775 -6.930 1.878 1.00 91.25 558 ILE A N 1
ATOM 4460 C CA . ILE A 1 558 ? -16.600 -6.660 0.449 1.00 91.25 558 ILE A CA 1
ATOM 4461 C C . ILE A 1 558 ? -17.976 -6.569 -0.221 1.00 91.25 558 ILE A C 1
ATOM 4463 O O . ILE A 1 558 ? -18.741 -7.534 -0.177 1.00 91.25 558 ILE A O 1
ATOM 4467 N N . PRO A 1 559 ? -18.299 -5.436 -0.866 1.00 91.94 559 PRO A N 1
ATOM 4468 C CA . PRO A 1 559 ? -19.560 -5.283 -1.571 1.00 91.94 559 PRO A CA 1
ATOM 4469 C C . PRO A 1 559 ? -19.601 -6.165 -2.821 1.00 91.94 559 PRO A C 1
ATOM 4471 O O . PRO A 1 559 ? -18.582 -6.421 -3.470 1.00 91.94 559 PRO A O 1
ATOM 4474 N N . THR A 1 560 ? -20.801 -6.589 -3.209 1.00 89.81 560 THR A N 1
ATOM 4475 C CA . THR A 1 560 ? -21.026 -7.182 -4.528 1.00 89.81 560 THR A CA 1
ATOM 4476 C C . THR A 1 560 ? -20.775 -6.145 -5.620 1.00 89.81 560 THR A C 1
ATOM 4478 O O . THR A 1 560 ? -20.978 -4.943 -5.426 1.00 89.81 560 THR A O 1
ATOM 4481 N N . MET A 1 561 ? -20.300 -6.606 -6.777 1.00 87.81 561 MET A N 1
ATOM 4482 C CA . MET A 1 561 ? -20.098 -5.747 -7.942 1.00 87.81 561 MET A CA 1
ATOM 4483 C C . MET A 1 561 ? -21.408 -5.013 -8.302 1.00 87.81 561 MET A C 1
ATOM 4485 O O . MET A 1 561 ? -22.444 -5.672 -8.407 1.00 87.81 561 MET A O 1
ATOM 4489 N N . PRO A 1 562 ? -21.403 -3.674 -8.467 1.00 85.38 562 PRO A N 1
ATOM 4490 C CA . PRO A 1 562 ? -22.601 -2.928 -8.854 1.00 85.38 562 PRO A CA 1
ATOM 4491 C C . PRO A 1 562 ? -23.010 -3.278 -10.291 1.00 85.38 562 PRO A C 1
ATOM 4493 O O . PRO A 1 562 ? -22.176 -3.719 -11.067 1.00 85.38 562 PRO A O 1
ATOM 4496 N N . ALA A 1 563 ? -24.264 -3.051 -10.680 1.00 81.56 563 ALA A N 1
ATOM 4497 C CA . ALA A 1 563 ? -24.749 -3.290 -12.048 1.00 81.56 563 ALA A CA 1
ATOM 4498 C C . ALA A 1 563 ? -24.833 -1.993 -12.881 1.00 81.56 563 ALA A C 1
ATOM 4500 O O . ALA A 1 563 ? -25.795 -1.764 -13.603 1.00 81.56 563 ALA A O 1
ATOM 4501 N N . ASN A 1 564 ? -23.843 -1.106 -12.753 1.00 84.31 564 ASN A N 1
ATOM 4502 C CA . ASN A 1 564 ? -23.858 0.206 -13.407 1.00 84.31 564 ASN A CA 1
ATOM 4503 C C . ASN A 1 564 ? -23.411 0.110 -14.882 1.00 84.31 564 ASN A C 1
ATOM 4505 O O . ASN A 1 564 ? -22.255 -0.213 -15.163 1.00 84.31 564 ASN A O 1
ATOM 4509 N N . SER A 1 565 ? -24.306 0.420 -15.822 1.00 79.25 565 SER A N 1
ATOM 4510 C CA . SER A 1 565 ? -24.031 0.335 -17.263 1.00 79.25 565 SER A CA 1
ATOM 4511 C C . SER A 1 565 ? -22.887 1.246 -17.719 1.00 79.25 565 SER A C 1
ATOM 4513 O O . SER A 1 565 ? -22.009 0.788 -18.452 1.00 79.25 565 SER A O 1
ATOM 4515 N N . ASP A 1 566 ? -22.841 2.493 -17.253 1.00 77.62 566 ASP A N 1
ATOM 4516 C CA . ASP A 1 566 ? -21.812 3.467 -17.641 1.00 77.62 566 ASP A CA 1
ATOM 4517 C C . ASP A 1 566 ? -20.409 3.025 -17.209 1.00 77.62 566 ASP A C 1
ATOM 4519 O O . ASP A 1 566 ? -19.422 3.270 -17.905 1.00 77.62 566 ASP A O 1
ATOM 4523 N N . LEU A 1 567 ? -20.320 2.318 -16.079 1.00 80.50 567 LEU A N 1
ATOM 4524 C CA . LEU A 1 567 ? -19.053 1.849 -15.529 1.00 80.50 567 LEU A CA 1
ATOM 4525 C C . LEU A 1 567 ? -18.525 0.588 -16.234 1.00 80.50 567 LEU A C 1
ATOM 4527 O O . LEU A 1 567 ? -17.318 0.464 -16.443 1.00 80.50 567 LEU A O 1
ATOM 4531 N N . PHE A 1 568 ? -19.407 -0.346 -16.607 1.00 86.38 568 PHE A N 1
ATOM 4532 C CA . PHE A 1 568 ? -18.997 -1.666 -17.109 1.00 86.38 568 PHE A CA 1
ATOM 4533 C C . PHE A 1 568 ? -19.046 -1.827 -18.629 1.00 86.38 568 PHE A C 1
ATOM 4535 O O . PHE A 1 568 ? -18.400 -2.737 -19.146 1.00 86.38 568 PHE A O 1
ATOM 4542 N N . LEU A 1 569 ? -19.725 -0.953 -19.380 1.00 86.94 569 LEU A N 1
ATOM 4543 C CA . LEU A 1 569 ? -19.674 -0.993 -20.848 1.00 86.94 569 LEU A CA 1
ATOM 4544 C C . LEU A 1 569 ? -18.243 -0.854 -21.417 1.00 86.94 569 LEU A C 1
ATOM 4546 O O . LEU A 1 569 ? -17.893 -1.636 -22.305 1.00 86.94 569 LEU A O 1
ATOM 4550 N N . PRO A 1 570 ? -17.363 0.023 -20.889 1.00 87.88 570 PRO A N 1
ATOM 4551 C CA . PRO A 1 570 ? -15.956 0.052 -21.296 1.00 87.88 570 PRO A CA 1
ATOM 4552 C C . PRO A 1 570 ? -15.208 -1.263 -21.020 1.00 87.88 570 PRO A C 1
ATOM 4554 O O . PRO A 1 570 ? -14.341 -1.662 -21.800 1.00 87.88 570 PRO A O 1
ATOM 4557 N N . LEU A 1 571 ? -15.549 -1.959 -19.927 1.00 89.56 571 LEU A N 1
ATOM 4558 C CA . LEU A 1 571 ? -14.981 -3.266 -19.592 1.00 89.56 571 LEU A CA 1
ATOM 4559 C C . LEU A 1 571 ? -15.467 -4.353 -20.561 1.00 89.56 571 LEU A C 1
ATOM 4561 O O . LEU A 1 571 ? -14.668 -5.179 -20.994 1.00 89.56 571 LEU A O 1
ATOM 4565 N N . VAL A 1 572 ? -16.744 -4.326 -20.952 1.00 89.62 572 VAL A N 1
ATOM 4566 C CA . VAL A 1 572 ? -17.294 -5.207 -21.995 1.00 89.62 572 VAL A CA 1
ATOM 4567 C C . VAL A 1 572 ? -16.531 -5.020 -23.307 1.00 89.62 572 VAL A C 1
ATOM 4569 O O . VAL A 1 572 ? -16.067 -6.000 -23.889 1.00 89.62 572 VAL A O 1
ATOM 4572 N N . ASP A 1 573 ? -16.330 -3.774 -23.742 1.00 89.00 573 ASP A N 1
ATOM 4573 C CA . ASP A 1 573 ? -15.581 -3.475 -24.966 1.00 89.00 573 ASP A CA 1
ATOM 4574 C C . ASP A 1 573 ? -14.126 -3.983 -24.876 1.00 89.00 573 ASP A C 1
ATOM 4576 O O . ASP A 1 573 ? -13.583 -4.501 -25.857 1.00 89.00 573 ASP A O 1
ATOM 4580 N N . ALA A 1 574 ? -13.495 -3.892 -23.699 1.00 87.94 574 ALA A N 1
ATOM 4581 C CA . ALA A 1 574 ? -12.161 -4.444 -23.458 1.00 87.94 574 ALA A CA 1
ATOM 4582 C C . ALA A 1 574 ? -12.139 -5.982 -23.548 1.00 87.94 574 ALA A C 1
ATOM 4584 O O . ALA A 1 574 ? -11.282 -6.536 -24.237 1.00 87.94 574 ALA A O 1
ATOM 4585 N N . LEU A 1 575 ? -13.103 -6.672 -22.929 1.00 89.44 575 LEU A N 1
ATOM 4586 C CA . LEU A 1 575 ? -13.222 -8.135 -22.986 1.00 89.44 575 LEU A CA 1
ATOM 4587 C C . LEU A 1 575 ? -13.464 -8.635 -24.418 1.00 89.44 575 LEU A C 1
ATOM 4589 O O . LEU A 1 575 ? -12.882 -9.643 -24.820 1.00 89.44 575 LEU A O 1
ATOM 4593 N N . ILE A 1 576 ? -14.260 -7.909 -25.211 1.00 90.38 576 ILE A N 1
ATOM 4594 C CA . ILE A 1 576 ? -14.475 -8.212 -26.633 1.00 90.38 576 ILE A CA 1
ATOM 4595 C C . ILE A 1 576 ? -13.157 -8.114 -27.409 1.00 90.38 576 ILE A C 1
ATOM 4597 O O . ILE A 1 576 ? -12.820 -9.034 -28.152 1.00 90.38 576 ILE A O 1
ATOM 4601 N N . ARG A 1 577 ? -12.376 -7.041 -27.209 1.00 87.88 577 ARG A N 1
ATOM 4602 C CA . ARG A 1 577 ? -11.066 -6.864 -27.869 1.00 87.88 577 ARG A CA 1
ATOM 4603 C C . ARG A 1 577 ? -10.052 -7.941 -27.482 1.00 87.88 577 ARG A C 1
ATOM 4605 O O . ARG A 1 577 ? -9.210 -8.292 -28.300 1.00 87.88 577 ARG A O 1
ATOM 4612 N N . GLN A 1 578 ? -10.135 -8.461 -26.260 1.00 87.56 578 GLN A N 1
ATOM 4613 C CA . GLN A 1 578 ? -9.295 -9.560 -25.775 1.00 87.56 578 GLN A CA 1
ATOM 4614 C C . GLN A 1 578 ? -9.745 -10.943 -26.278 1.00 87.56 578 GLN A C 1
ATOM 4616 O O . GLN A 1 578 ? -9.063 -11.931 -26.021 1.00 87.56 578 GLN A O 1
ATOM 4621 N N . GLY A 1 579 ? -10.894 -11.043 -26.956 1.00 86.38 579 GLY A N 1
ATOM 4622 C CA . GLY A 1 579 ? -11.472 -12.319 -27.386 1.00 86.38 579 GLY A CA 1
ATOM 4623 C C . GLY A 1 579 ? -12.205 -13.088 -26.279 1.00 86.38 579 GLY A C 1
ATOM 4624 O O . GLY A 1 579 ? -12.666 -14.205 -26.507 1.00 86.38 579 GLY A O 1
ATOM 4625 N N . ASN A 1 580 ? -12.390 -12.492 -25.097 1.00 88.88 580 ASN A N 1
ATOM 4626 C CA . ASN A 1 580 ? -13.099 -13.084 -23.960 1.00 88.88 580 ASN A CA 1
ATOM 4627 C C . ASN A 1 580 ? -14.626 -12.947 -24.114 1.00 88.88 580 ASN A C 1
ATOM 4629 O O . ASN A 1 580 ? -15.317 -12.381 -23.265 1.00 88.88 580 ASN A O 1
ATOM 4633 N N . LEU A 1 581 ? -15.164 -13.478 -25.218 1.00 89.50 581 LEU A N 1
ATOM 4634 C CA . LEU A 1 581 ? -16.557 -13.272 -25.633 1.00 89.50 581 LEU A CA 1
ATOM 4635 C C . LEU A 1 581 ? -17.588 -13.851 -24.656 1.00 89.50 581 LEU A C 1
ATOM 4637 O O . LEU A 1 581 ? -18.691 -13.322 -24.571 1.00 89.50 581 LEU A O 1
ATOM 4641 N N . GLN A 1 582 ? -17.250 -14.918 -23.923 1.00 89.75 582 GLN A N 1
ATOM 4642 C CA . GLN A 1 582 ? -18.163 -15.499 -22.933 1.00 89.75 582 GLN A CA 1
ATOM 4643 C C . GLN A 1 582 ? -18.334 -14.582 -21.717 1.00 89.75 582 GLN A C 1
ATOM 4645 O O . GLN A 1 582 ? -19.452 -14.232 -21.372 1.00 89.75 582 GLN A O 1
ATOM 4650 N N . LYS A 1 583 ? -17.229 -14.097 -21.138 1.00 89.19 583 LYS A N 1
ATOM 4651 C CA . LYS A 1 583 ? -17.266 -13.151 -20.010 1.00 89.19 583 LYS A CA 1
ATOM 4652 C C . LYS A 1 583 ? -17.919 -11.828 -20.391 1.00 89.19 583 LYS A C 1
ATOM 4654 O O . LYS A 1 583 ? -18.605 -11.232 -19.570 1.00 89.19 583 LYS A O 1
ATOM 4659 N N . ALA A 1 584 ? -17.711 -11.372 -21.629 1.00 89.56 584 ALA A N 1
ATOM 4660 C CA . ALA A 1 584 ? -18.398 -10.198 -22.152 1.00 89.56 584 ALA A CA 1
ATOM 4661 C C . ALA A 1 584 ? -19.921 -10.414 -22.182 1.00 89.56 584 ALA A C 1
ATOM 4663 O O . ALA A 1 584 ? -20.657 -9.551 -21.720 1.00 89.56 584 ALA A O 1
ATOM 4664 N N . GLU A 1 585 ? -20.393 -11.568 -22.663 1.00 91.31 585 GLU A N 1
ATOM 4665 C CA . GLU A 1 585 ? -21.819 -11.920 -22.659 1.00 91.31 585 GLU A CA 1
ATOM 4666 C C . GLU A 1 585 ? -22.391 -12.017 -21.240 1.00 91.31 585 GLU A C 1
ATOM 4668 O O . GLU A 1 585 ? -23.422 -11.408 -20.960 1.00 91.31 585 GLU A O 1
ATOM 4673 N N . ASP A 1 586 ? -21.698 -12.707 -20.333 1.00 90.38 586 ASP A N 1
ATOM 4674 C CA . ASP A 1 586 ? -22.135 -12.883 -18.945 1.00 90.38 586 ASP A CA 1
ATOM 4675 C C . ASP A 1 586 ? -22.200 -11.533 -18.201 1.00 90.38 586 ASP A C 1
ATOM 4677 O O . ASP A 1 586 ? -23.139 -11.269 -17.445 1.00 90.38 586 ASP A O 1
ATOM 4681 N N . LEU A 1 587 ? -21.237 -10.637 -18.456 1.00 89.00 587 LEU A N 1
ATOM 4682 C CA . LEU A 1 587 ? -21.223 -9.282 -17.905 1.00 89.00 587 LEU A CA 1
ATOM 4683 C C . LEU A 1 587 ? -22.346 -8.414 -18.492 1.00 89.00 587 LEU A C 1
ATOM 4685 O O . LEU A 1 587 ? -22.989 -7.674 -17.749 1.00 89.00 587 LEU A O 1
ATOM 4689 N N . ILE A 1 588 ? -22.629 -8.522 -19.795 1.00 89.38 588 ILE A N 1
ATOM 4690 C CA . ILE A 1 588 ? -23.766 -7.826 -20.411 1.00 89.38 588 ILE A CA 1
ATOM 4691 C C . ILE A 1 588 ? -25.087 -8.332 -19.821 1.00 89.38 588 ILE A C 1
ATOM 4693 O O . ILE A 1 588 ? -25.941 -7.523 -19.467 1.00 89.38 588 ILE A O 1
ATOM 4697 N N . ALA A 1 589 ? -25.253 -9.648 -19.662 1.00 88.50 589 ALA A N 1
ATOM 4698 C CA . ALA A 1 589 ? -26.446 -10.237 -19.059 1.00 88.50 589 ALA A CA 1
ATOM 4699 C C . ALA A 1 589 ? -26.657 -9.751 -17.616 1.00 88.50 589 AL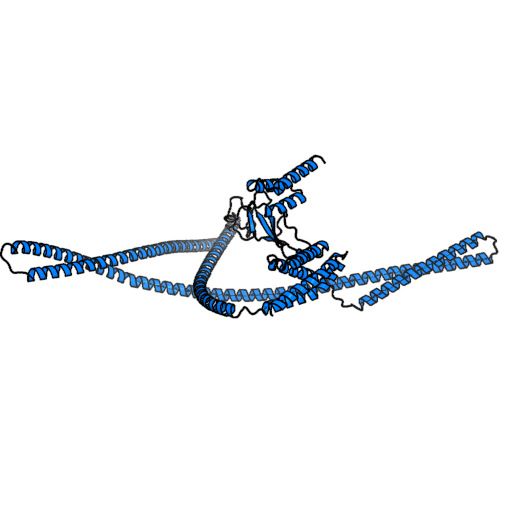A A C 1
ATOM 4701 O O . ALA A 1 589 ? -27.783 -9.445 -17.221 1.00 88.50 589 ALA A O 1
ATOM 4702 N N . PHE A 1 590 ? -25.572 -9.619 -16.848 1.00 88.69 590 PHE A N 1
ATOM 4703 C CA . PHE A 1 590 ? -25.604 -9.059 -15.500 1.00 88.69 590 PHE A CA 1
ATOM 4704 C C . PHE A 1 590 ? -26.066 -7.593 -15.474 1.00 88.69 590 PHE A C 1
ATOM 4706 O O . PHE A 1 590 ? -26.938 -7.256 -14.677 1.00 88.69 590 PHE A O 1
ATOM 4713 N N . ILE A 1 591 ? -25.555 -6.741 -16.371 1.00 88.12 591 ILE A N 1
ATOM 4714 C CA . ILE A 1 591 ? -25.986 -5.333 -16.486 1.00 88.12 591 ILE A CA 1
ATOM 4715 C C . ILE A 1 591 ? -27.460 -5.250 -16.918 1.00 88.12 591 ILE A C 1
ATOM 4717 O O . ILE A 1 591 ? -28.246 -4.505 -16.335 1.00 88.12 591 ILE A O 1
ATOM 4721 N N . CYS A 1 592 ? -27.860 -6.045 -17.915 1.00 86.25 592 CYS A N 1
ATOM 4722 C CA . CYS A 1 592 ? -29.225 -6.057 -18.447 1.00 86.25 592 CYS A CA 1
ATOM 4723 C C . CYS A 1 592 ? -30.272 -6.556 -17.444 1.00 86.25 592 CYS A C 1
ATOM 4725 O O . CYS A 1 592 ? -31.451 -6.261 -17.611 1.00 86.25 592 CYS A O 1
ATOM 4727 N N . LYS A 1 593 ? -29.874 -7.301 -16.406 1.00 85.56 593 LYS A N 1
ATOM 4728 C CA . LYS A 1 593 ? -30.796 -7.742 -15.353 1.00 85.56 593 LYS A CA 1
ATOM 4729 C C . LYS A 1 593 ? -31.390 -6.561 -14.578 1.00 85.56 593 LYS A C 1
ATOM 4731 O O . LYS A 1 593 ? -32.570 -6.592 -14.249 1.00 85.56 593 LYS A O 1
ATOM 4736 N N . GLU A 1 594 ? -30.581 -5.540 -14.310 1.00 81.38 594 GLU A N 1
ATOM 4737 C CA . GLU A 1 594 ? -30.999 -4.320 -13.605 1.00 81.38 594 GLU A CA 1
ATOM 4738 C C . GLU A 1 594 ? -31.439 -3.217 -14.590 1.00 81.38 594 GLU A C 1
ATOM 4740 O O . GLU A 1 594 ? -32.273 -2.375 -14.258 1.00 81.38 594 GLU A O 1
ATOM 4745 N N . HIS A 1 595 ? -30.928 -3.245 -15.829 1.00 80.19 595 HIS A N 1
ATOM 4746 C CA . HIS A 1 595 ? -31.218 -2.254 -16.873 1.00 80.19 595 HIS A CA 1
ATOM 4747 C C . HIS A 1 595 ? -31.563 -2.905 -18.234 1.00 80.19 595 HIS A C 1
ATOM 4749 O O . HIS A 1 595 ? -30.763 -2.839 -19.172 1.00 80.19 595 HIS A O 1
ATOM 4755 N N . PRO A 1 596 ? -32.748 -3.529 -18.377 1.00 74.75 596 PRO A N 1
ATOM 4756 C CA . PRO A 1 596 ? -33.105 -4.330 -19.558 1.00 74.75 596 PRO A CA 1
ATOM 4757 C C . PRO A 1 596 ? -33.209 -3.529 -20.869 1.00 74.75 596 PRO A C 1
ATOM 4759 O O . PRO A 1 596 ? -32.850 -4.040 -21.934 1.00 74.75 596 PRO A O 1
ATOM 4762 N N . ASP A 1 597 ? -33.616 -2.259 -20.793 1.00 76.88 597 ASP A N 1
ATOM 4763 C CA . ASP A 1 597 ? -33.855 -1.393 -21.960 1.00 76.88 597 ASP A CA 1
ATOM 4764 C C . ASP A 1 597 ? -32.635 -0.541 -22.365 1.00 76.88 597 ASP A C 1
ATOM 4766 O O . ASP A 1 597 ? -32.746 0.409 -23.142 1.00 76.88 597 ASP A O 1
ATOM 4770 N N . HIS A 1 598 ? -31.441 -0.841 -21.844 1.00 83.06 598 HIS A N 1
ATOM 4771 C CA . HIS A 1 598 ? -30.257 -0.034 -22.129 1.00 83.06 598 HIS A CA 1
ATOM 4772 C C . HIS A 1 598 ? -29.756 -0.247 -23.573 1.00 83.06 598 HIS A C 1
ATOM 4774 O O . HIS A 1 598 ? -29.116 -1.255 -23.888 1.00 83.06 598 HIS A O 1
ATOM 4780 N N . ASN A 1 599 ? -29.998 0.734 -24.453 1.00 82.88 599 ASN A N 1
ATOM 4781 C CA . ASN A 1 599 ? -29.687 0.671 -25.892 1.00 82.88 599 ASN A CA 1
ATOM 4782 C C . ASN A 1 599 ? -28.252 0.211 -26.200 1.00 82.88 599 ASN A C 1
ATOM 4784 O O . ASN A 1 599 ? -28.048 -0.662 -27.044 1.00 82.88 599 ASN A O 1
ATOM 4788 N N . LEU A 1 600 ? -27.253 0.741 -25.483 1.00 83.69 600 LEU A N 1
ATOM 4789 C CA . LEU A 1 600 ? -25.851 0.374 -25.716 1.00 83.69 600 LEU A CA 1
ATOM 4790 C C . LEU A 1 600 ? -25.574 -1.097 -25.380 1.00 83.69 600 LEU A C 1
ATOM 4792 O O . LEU A 1 600 ? -24.770 -1.724 -26.065 1.00 83.69 600 LEU A O 1
ATOM 4796 N N . CYS A 1 601 ? -26.260 -1.681 -24.391 1.00 83.94 601 CYS A N 1
ATOM 4797 C CA . CYS A 1 601 ? -26.102 -3.098 -24.062 1.00 83.94 601 CYS A CA 1
ATOM 4798 C C . CYS A 1 601 ? -26.621 -3.974 -25.207 1.00 83.94 601 CYS A C 1
ATOM 4800 O O . CYS A 1 601 ? -25.928 -4.895 -25.633 1.00 83.94 601 CYS A O 1
ATOM 4802 N N . GLN A 1 602 ? -27.779 -3.631 -25.780 1.00 83.94 602 GLN A N 1
ATOM 4803 C CA . GLN A 1 602 ? -28.368 -4.348 -26.918 1.00 83.94 602 GLN A CA 1
ATOM 4804 C C . GLN A 1 602 ? -27.453 -4.338 -28.157 1.00 83.94 602 GLN A C 1
ATOM 4806 O O . GLN A 1 602 ? -27.341 -5.341 -28.867 1.00 83.94 602 GLN A O 1
ATOM 4811 N N . GLU A 1 603 ? -26.738 -3.237 -28.404 1.00 86.88 603 GLU A N 1
ATOM 4812 C CA . GLU A 1 603 ? -25.719 -3.166 -29.461 1.00 86.88 603 GLU A CA 1
ATOM 4813 C C . GLU A 1 603 ? -24.543 -4.123 -29.212 1.00 86.88 603 GLU A C 1
ATOM 4815 O O . GLU A 1 603 ? -24.090 -4.807 -30.138 1.00 86.88 603 GLU A O 1
ATOM 4820 N N . ARG A 1 604 ? -24.054 -4.214 -27.966 1.00 86.19 604 ARG A N 1
ATOM 4821 C CA . ARG A 1 604 ? -22.941 -5.116 -27.624 1.00 86.19 604 ARG A CA 1
ATOM 4822 C C . ARG A 1 604 ? -23.376 -6.581 -27.664 1.00 86.19 604 ARG A C 1
ATOM 4824 O O . ARG A 1 604 ? -22.594 -7.397 -28.140 1.00 86.19 604 ARG A O 1
ATOM 4831 N N . ILE A 1 605 ? -24.622 -6.913 -27.301 1.00 87.25 605 ILE A N 1
ATOM 4832 C CA . ILE A 1 605 ? -25.187 -8.270 -27.469 1.00 87.25 605 ILE A CA 1
ATOM 4833 C C . ILE A 1 605 ? -25.103 -8.702 -28.937 1.00 87.25 605 ILE A C 1
ATOM 4835 O O . ILE A 1 605 ? -24.560 -9.764 -29.244 1.00 87.25 605 ILE A O 1
ATOM 4839 N N . LYS A 1 606 ? -25.577 -7.855 -29.863 1.00 87.69 606 LYS A N 1
ATOM 4840 C CA . LYS A 1 606 ? -25.494 -8.123 -31.311 1.00 87.69 606 LYS A CA 1
ATOM 4841 C C . LYS A 1 606 ? -24.045 -8.272 -31.777 1.00 87.69 606 LYS A C 1
ATOM 4843 O O . LYS A 1 606 ? -23.739 -9.163 -32.565 1.00 87.69 606 LYS A O 1
ATOM 4848 N N . THR A 1 607 ? -23.151 -7.425 -31.270 1.00 89.12 607 THR A N 1
ATOM 4849 C CA . THR A 1 607 ? -21.720 -7.459 -31.607 1.00 89.12 607 THR A CA 1
ATOM 4850 C C . THR A 1 607 ? -21.066 -8.772 -31.167 1.00 89.12 607 THR A C 1
ATOM 4852 O O . THR A 1 607 ? -20.410 -9.429 -31.976 1.00 89.12 607 THR A O 1
ATOM 4855 N N . VAL A 1 608 ? -21.290 -9.203 -29.921 1.00 89.25 608 VAL A N 1
ATOM 4856 C CA . VAL A 1 608 ? -20.773 -10.476 -29.389 1.00 89.25 608 VAL A CA 1
ATOM 4857 C C . VAL A 1 608 ? -21.349 -11.667 -30.157 1.00 89.25 608 VAL A C 1
ATOM 4859 O O . VAL A 1 608 ? -20.596 -12.568 -30.528 1.00 89.25 608 VAL A O 1
ATOM 4862 N N . ALA A 1 609 ? -22.651 -11.659 -30.459 1.00 88.75 609 ALA A N 1
ATOM 4863 C CA . ALA A 1 609 ? -23.297 -12.713 -31.240 1.00 88.75 609 ALA A CA 1
ATOM 4864 C C . ALA A 1 609 ? -22.687 -12.845 -32.648 1.00 88.75 609 ALA A C 1
ATOM 4866 O O . ALA A 1 609 ? -22.323 -13.947 -33.061 1.00 88.75 609 ALA A O 1
ATOM 4867 N N . ASN A 1 610 ? -22.492 -11.725 -33.353 1.00 89.00 610 ASN A N 1
ATOM 4868 C CA . ASN A 1 610 ? -21.877 -11.709 -34.683 1.00 89.00 610 ASN A CA 1
ATOM 4869 C C . ASN A 1 610 ? -20.429 -12.226 -34.660 1.00 89.00 610 ASN A C 1
ATOM 4871 O O . ASN A 1 610 ? -20.049 -13.024 -35.515 1.00 89.00 610 ASN A O 1
ATOM 4875 N N . LEU A 1 611 ? -19.631 -11.823 -33.664 1.00 88.19 611 LEU A N 1
ATOM 4876 C CA . LEU A 1 611 ? -18.248 -12.290 -33.509 1.00 88.19 611 LEU A CA 1
ATOM 4877 C C . LEU A 1 611 ? -18.173 -13.789 -33.182 1.00 88.19 611 LEU A C 1
ATOM 4879 O O . LEU A 1 611 ? -17.323 -14.492 -33.727 1.00 88.19 611 LEU A O 1
ATOM 4883 N N . LYS A 1 612 ? -19.086 -14.308 -32.348 1.00 86.75 612 LYS A N 1
ATOM 4884 C CA . LYS A 1 612 ? -19.183 -15.750 -32.061 1.00 86.75 612 LYS A CA 1
ATOM 4885 C C . LYS A 1 612 ? -19.569 -16.564 -33.297 1.00 86.75 612 LYS A C 1
ATOM 4887 O O . LYS A 1 612 ? -19.089 -17.684 -33.444 1.00 86.75 612 LYS A O 1
ATOM 4892 N N . ILE A 1 613 ? -20.432 -16.033 -34.166 1.00 85.81 613 ILE A N 1
ATOM 4893 C CA . ILE A 1 613 ? -20.781 -16.680 -35.439 1.00 85.81 613 ILE A CA 1
ATOM 4894 C C . ILE A 1 613 ? -19.560 -16.698 -36.361 1.00 85.81 613 ILE A C 1
ATOM 4896 O O . ILE A 1 613 ? -19.204 -17.765 -36.849 1.00 85.81 613 ILE A O 1
ATOM 4900 N N . ALA A 1 614 ? -18.872 -15.562 -36.518 1.00 82.12 614 ALA A N 1
ATOM 4901 C CA . ALA A 1 614 ? -17.680 -15.456 -37.359 1.00 82.12 614 ALA A CA 1
ATOM 4902 C C . ALA A 1 614 ? -16.573 -16.451 -36.954 1.00 82.12 614 ALA A C 1
ATOM 4904 O O . ALA A 1 614 ? -15.995 -17.098 -37.821 1.00 82.12 614 ALA A O 1
ATOM 4905 N N . LEU A 1 615 ? -16.340 -16.634 -35.647 1.00 80.81 615 LEU A N 1
ATOM 4906 C CA . LEU A 1 615 ? -15.380 -17.607 -35.098 1.00 80.81 615 LEU A CA 1
ATOM 4907 C C . LEU A 1 615 ? -15.787 -19.078 -35.277 1.00 80.81 615 LEU A C 1
ATOM 4909 O O . LEU A 1 615 ? -14.949 -19.956 -35.120 1.00 80.81 615 LEU A O 1
ATOM 4913 N N . LYS A 1 616 ? -17.067 -19.366 -35.539 1.00 76.69 616 LYS A N 1
ATOM 4914 C CA . LYS A 1 616 ? -17.554 -20.729 -35.817 1.00 76.69 616 LYS A CA 1
ATOM 4915 C C . LYS A 1 616 ? -17.545 -21.067 -37.308 1.00 76.69 616 LYS A C 1
ATOM 4917 O O . LYS A 1 616 ? -17.651 -22.239 -37.653 1.00 76.69 616 LYS A O 1
ATOM 4922 N N . THR A 1 617 ? -17.502 -20.056 -38.174 1.00 72.38 617 THR A N 1
ATOM 4923 C CA . THR A 1 617 ? -17.605 -20.202 -39.636 1.00 72.38 617 THR A CA 1
ATOM 4924 C C . THR A 1 617 ? -16.279 -20.046 -40.382 1.00 72.38 617 THR A C 1
ATOM 4926 O O . THR A 1 617 ? -16.246 -20.315 -41.581 1.00 72.38 617 THR A O 1
ATOM 4929 N N . GLY A 1 618 ? -15.224 -19.584 -39.708 1.00 49.00 618 GLY A N 1
ATOM 4930 C CA . GLY A 1 618 ? -13.845 -19.561 -40.208 1.00 49.00 618 GLY A CA 1
ATOM 4931 C C . GLY A 1 618 ? -13.001 -20.580 -39.468 1.00 49.00 618 GLY A C 1
ATOM 4932 O O . GLY A 1 618 ? -12.058 -21.099 -40.102 1.00 49.00 618 GLY A O 1
#

Secondary structure (DSSP, 8-state):
--HHHHHHHHHHHHHHHHHHHHHHHT--SHHHHHHHHHHHHHHHHHHHHHHHHHHHT-PPPHHHHHHHHHHHHHHHHHHHHHHHHHHHHHHHHHHHHHHHHHHHHHHHHHHHHHHHHHHHHHHHHHHHHHHTTS-----HHHHHHHHHHHHHHHHHHHHHHHHHHHHHHHHHHHHHHHHHHHHHHHHHHHHHHHHHHHHHHHHHHHHHHHHHHHHHHT----HHHHHHHHHHHHHHHHHHHHHHHHHHHHHHHHHHHHHHHHHHHHHHHHHHHHHHHHHHHHHHHHHHHHHHHHHHHHHHHHHHHHHHHHHHHHHHHHHHHHHHHHHHHHHHHHHHHHHHHHHHHHHHHHHHHHHHHHHHHHHHHHHTT---HHHHHHHHHHHHHHHHHHHHHHHHHHHHHHHHHHHHHHTT---------HHHHHHHHHHHHHHHHHHHTT-TTSHHHHHHHHHHHHHHHHTTSSEEPP-TTSBP-TTTEEEEEEEE-SSS-TTEEEEEEE--EEETTEEEEPEEEEEEE---B-TTT-PBPPTT-SB-TTT-PBPB-TTS-BGGGPPBPP--HHHHHHHHHHHHHTT-HHHHHHHHHHHHHH-TT-HHHHHHHHHHHHHHHHHHH-

Solvent-accessible surface area (backbone atoms only — not comparable to full-atom values): 33886 Å² total; per-residue (Å²): 127,70,70,56,57,45,54,47,52,53,50,52,49,44,55,50,47,67,61,46,52,60,60,41,67,69,42,89,46,47,68,56,28,50,52,48,48,55,66,49,43,63,55,53,50,52,51,52,53,50,48,52,54,43,65,74,66,63,76,69,53,77,67,56,44,51,53,48,48,52,49,44,50,53,48,48,55,49,44,52,50,48,47,53,52,47,50,54,50,45,50,51,49,48,52,51,47,50,50,50,48,48,53,49,50,54,51,51,52,50,53,48,53,52,51,51,52,51,50,50,51,50,52,50,52,52,49,51,58,58,55,73,71,53,82,92,74,93,47,70,70,57,55,49,50,51,51,51,50,49,51,51,52,47,51,53,50,50,53,53,48,52,49,52,53,49,49,53,48,49,54,51,52,52,51,52,50,54,50,53,51,51,52,50,52,53,50,52,51,50,50,54,50,51,52,50,51,49,52,52,50,51,56,50,48,56,51,48,53,52,48,51,55,48,56,62,72,58,73,74,85,62,81,76,58,50,60,56,49,54,52,52,50,53,52,51,53,53,50,52,52,51,53,53,52,53,49,52,53,52,51,51,52,51,49,54,52,50,56,54,51,62,65,46,50,62,55,52,51,54,52,53,52,54,50,53,52,54,50,50,56,51,53,53,53,52,54,53,50,52,53,53,52,52,54,50,50,56,53,52,54,52,54,50,51,57,49,52,52,50,52,52,52,52,50,55,50,50,56,50,52,53,50,53,53,52,53,50,52,54,53,53,54,52,52,54,51,52,53,53,44,54,54,51,51,55,50,40,56,52,50,52,52,52,49,54,53,49,51,50,51,53,50,55,50,62,73,67,70,64,92,49,67,67,59,58,51,49,54,49,53,50,48,57,50,51,54,52,53,44,53,55,49,53,55,48,46,53,53,53,52,52,50,51,53,49,55,64,45,52,75,74,53,81,78,90,65,80,77,78,78,74,63,64,56,60,49,51,57,47,52,52,32,51,49,49,37,76,74,36,67,86,39,85,89,43,49,73,51,38,54,50,28,55,50,54,54,52,49,39,54,73,47,65,70,38,44,73,54,86,47,65,62,32,68,70,44,82,89,52,40,40,58,74,42,64,22,36,37,90,76,56,59,64,39,22,22,53,40,75,80,39,84,15,34,28,46,99,88,44,76,79,41,58,18,29,26,28,30,28,37,65,74,52,44,27,91,85,78,64,49,76,46,59,94,84,54,53,44,29,91,88,76,64,48,72,28,44,45,95,56,64,48,42,55,91,72,48,46,66,61,79,64,52,58,87,63,42,51,63,33,34,54,39,23,49,75,71,65,41,50,65,50,27,49,56,51,47,53,53,26,34,73,81,42,73,84,44,66,72,56,57,52,48,53,54,50,49,53,52,52,56,50,52,69,73,76,109

Sequence (618 aa):
MKHANLEETIKNMLVYLKGQMPLINAKRTRDEAVFQIQQALNNLRSFATEIELAAASEPQSPSDSKNLSHELEILQHANQRMEGALFQEMDKAQNFSTELESCKQLLQERDGIIEEKKNQILELNSRLGKQSAIEPQSDPARDAQIEEQKHEIFALRELLHEHGEKDAQIEEKTREIEERKNETNDQKRLIEEKKRENLALKTALEKLETQLQSAIKTSTITSAQAIKQEKEEKALEAEINRLTAELKNSEEIICQLKDSLGSLEPLRHSVEEALQTTKKELDDANAEWSRKCGQLTTTVSRQQEDLNESYGKIRLLKETIDNINKEKVAVTEVETLKNTQASMENKVAFLEKNLVESNKALLEARQRGEANRKVIETLRSEKSSLERRILDFEAAIQRTSMRIKSMESESKTQPTHPPVSLPENCVFFFEFFSTVLSRLSDSSLYKDICLKAEEGLKLLGKHYALEMIPTLGHPISEQFHKVVKTFFSNILDDGTIIYEVNKGFHIKGHFTQRAFVWIAKSCFKCGSCNTAARPQDNFCQKCGLELTAPDGTPRQKIPTMPANSDLFLPLVDALIRQGNLQKAEDLIAFICKEHPDHNLCQERIKTVANLKIALKTG

Radius of gyration: 50.05 Å; Cα contacts (8 Å, |Δi|>4): 390; chains: 1; bounding box: 132×96×164 Å

Mean predicted aligned error: 23.17 Å

Foldseek 3Di:
DLVCQLVVLLVVVLVLLVVLLVVLVPDDALVSNLVSLLVSLVVLVVSVVSNVVSVVPDDDDPVVCVVVVVVCVVVVVVVVVVVVVVVVVVVVVVVVVVVVVVVVVVVVVVVVVVVVVVVVVVVVVVVVVVVVPDDDDDDVVVVVVVVVVVVVVVVVVVVVVVVVVVVVVVVVVVVVVVVVVVVVVVVVVVVVVVVVVVVVVVVVVVVVVVVVVVVVVPPDDDDPVVVVVVVVVVVSVVVVVVVVVVVVVVVVVVVVVVVVVVVCVVVVVVVVVVVVVVVVVVVVVVVVVVVVVVVVVVVVVVVVVVVVVVVVVVVVVVVVVVVVVVVVVLVVVLVVLVVVLVVLVVVLVVLVVVLVVLVVVLVVVVVVPDPPVVVNVVSVVVNVVSVVVSVVSVVVSVVSVVVSVVSVVCVVDDDPDPPPPLDPSLLCLLVSLVVCCVVCVPPPVSVSSNVSSVSSNVSCPVNVSKDWDDAFQDADDPVAAQEQAEAEDPLHDARGFQAWPAIWIDGPPHTSGHTYTYGYHQWWADPPPRHTDDSPDQADPPPRHGTADSNRHRPVRHHHDDLDCVRRLVSLVVCVVVVVLRSSVVNLVSNCVVPVPPPSSVVSNVVSVVVVVVVVVD

pLDDT: mean 75.47, std 11.79, range [31.78, 93.81]